Protein AF-A0AAD2ENV8-F1 (afdb_monomer_lite)

InterPro domains:
  IPR002059 Cold-shock protein Csp, DNA-binding [PF00313] (199-252)
  IPR002059 Cold-shock protein Csp, DNA-binding [PS51857] (193-253)
  IPR002059 Cold-shock protein Csp, DNA-binding [cd04458] (201-253)
  IPR010718 Protein of unknown function DUF1294 [PF06961] (301-355)
  IPR011129 Cold-shock domain [SM00357] (196-254)
  IPR012340 Nucleic acid-binding, OB-fold [G3DSA:2.40.50.140] (197-259)
  IPR012340 Nucleic acid-binding, OB-fold [SSF50249] (200-256)
  IPR013686 Polypeptide-transport-associated, ShlB-type [PF08479] (79-151)
  IPR019844 Cold-shock domain, conserved site [PS00352] (202-221)
  IPR035251 ShlB, POTRA domain [PF17287] (152-197)
  IPR051544 Two-partner secretion system outer membrane transporter [PTHR34597] (10-197)

Foldseek 3Di:
DDDDDDDDDDDDDDDDDDDDDDDDDDDDPDDDPPVVVVVVVVVVVVVVVVVVPDPPPPPPPDPDPPQQLLDFDDDPPWFQAAEEAEAPDPDPCLRVSNVSNHRDTADDRNQVVNQVVSQVVCVVQQQPQKGKAFDDDDCNVNYGYIYIRFDFAQQDADPVGRDPVCCVVQQVGGGGHGDGRVSVVSSVVVQCPDPPRPVQQKDWDDPDPPDDTAIEGVVQEQPVVDDDDPPFDWDFDWDQDPVRGIHTHNIYGPPDDRPPPPVDLPCPQLVVLVVVLVVQCVCCVVVVDPVVLNVQLVVLLVVLLVLLVVQLVCVVVVHDHDDLVVSLVSLLSNNLSSNSNNCRVVVGPPPDPVSVVSSVVSVVVVVVVSVVVSVVVVD

Secondary structure (DSSP, 8-state):
------------------------PPPP--PPPHHHHHHHHHHHHHHHHHHH-PPPTTSPP-------TTSPPP-SS-EE--EEEEET---HHHHHHHGGGTTSEE-HHHHHHHHHHHHHHHHHTT-TT-EEE--S---TTSEEEEEEE--B------SS-S--TTHHHH-S--TTSBP-HHHHHHHHHHHHTSTT--S--EEEE--STTSPPEEEEGGGBS-TTS---TT--EEEEEEE-TTS-EEEEEEEETTSPP--------HHHHHHHHHHHHHHHHHHHTTSS-HHHHHHHHHHHHHHHHHHHHHHHHHHTTPPPPPHHHHHHHIIIIIHHHHHHHHHHTT-SSS-HHHHHHHHHHHHHHHHHHHHHHHHHH-

Sequence (379 aa):
MLHHRPRVVALLLGAVSTAALAQFSQPPITGPGPEVQRLQEQQAEQARERANARPDVFTPPAPVQTISLSALPKETPCFQIQSIVLEDNVFPWLADLLKPVSGQCVGKQGLEAIELQANNALIERGYVTSRVLIPKQNLAGGTLQLKVLPGRIGAIRNASDDNIGWARMVLLAGPGDLLNQRDLDQALESIRRLPGQSQTGYGFIEVHKDSKDVFFHITALQTRSIQPKPGDRVSFEIARGKDGRMQALRVTIVGAPKSTKDASASWGPALLGLTALVGIVTSALGGYLPRQVGIVSVIASIIAFAAYAVDKARASRNAWRIPEANLHLIALCGGWPGALAAQHLLRHKNRKVEFQVTFWATVALNIGVVALWKTLLSA

pLDDT: mean 80.48, std 16.82, range [36.16, 97.56]

Structure (mmCIF, N/CA/C/O backbone):
data_AF-A0AAD2ENV8-F1
#
_entry.id   AF-A0AAD2ENV8-F1
#
loop_
_atom_site.group_PDB
_atom_site.id
_atom_site.type_symbol
_atom_site.label_atom_id
_atom_site.label_alt_id
_atom_site.label_comp_id
_atom_site.label_asym_id
_atom_site.label_entity_id
_atom_site.label_seq_id
_atom_site.pdbx_PDB_ins_code
_atom_site.Cartn_x
_atom_site.Cartn_y
_atom_site.Cartn_z
_atom_site.occupancy
_atom_site.B_iso_or_equiv
_atom_site.auth_seq_id
_atom_site.auth_comp_id
_atom_site.auth_asym_id
_atom_site.auth_atom_id
_atom_site.pdbx_PDB_model_num
ATOM 1 N N . MET A 1 1 ? -6.528 45.125 -58.799 1.00 36.91 1 MET A N 1
ATOM 2 C CA . MET A 1 1 ? -7.140 46.470 -58.844 1.00 36.91 1 MET A CA 1
ATOM 3 C C . MET A 1 1 ? -8.164 46.566 -57.727 1.00 36.91 1 MET A C 1
ATOM 5 O O . MET A 1 1 ? -8.907 45.617 -57.521 1.00 36.91 1 MET A O 1
ATOM 9 N N . LEU A 1 2 ? -8.080 47.645 -56.949 1.00 38.91 2 LEU A N 1
ATOM 10 C CA . LEU A 1 2 ? -8.770 47.865 -55.679 1.00 38.91 2 LEU A CA 1
ATOM 11 C C . LEU A 1 2 ? -10.296 47.956 -55.818 1.00 38.91 2 LEU A C 1
ATOM 13 O O . LEU A 1 2 ? -10.788 48.665 -56.689 1.00 38.91 2 LEU A O 1
ATOM 17 N N . HIS A 1 3 ? -11.017 47.391 -54.849 1.00 36.16 3 HIS A N 1
ATOM 18 C CA . HIS A 1 3 ? -12.348 47.864 -54.476 1.00 36.16 3 HIS A CA 1
ATOM 19 C C . HIS A 1 3 ? -12.418 48.019 -52.954 1.00 36.16 3 HIS A C 1
ATOM 21 O O . HIS A 1 3 ? -12.548 47.045 -52.222 1.00 36.16 3 HIS A O 1
ATOM 27 N N . HIS A 1 4 ? -12.327 49.261 -52.475 1.00 38.06 4 HIS A N 1
ATOM 28 C CA . HIS A 1 4 ? -12.681 49.602 -51.102 1.00 38.06 4 HIS A CA 1
ATOM 29 C C . HIS A 1 4 ? -13.367 50.964 -51.060 1.00 38.06 4 HIS A C 1
ATOM 31 O O . HIS A 1 4 ? -12.797 51.977 -51.457 1.00 38.06 4 HIS A O 1
ATOM 37 N N . ARG A 1 5 ? -14.596 50.960 -50.551 1.00 46.88 5 ARG A N 1
ATOM 38 C CA . ARG A 1 5 ? -15.331 52.066 -49.925 1.00 46.88 5 ARG A CA 1
ATOM 39 C C . ARG A 1 5 ? -16.437 51.426 -49.065 1.00 46.88 5 ARG A C 1
ATOM 41 O O . ARG A 1 5 ? -16.826 50.302 -49.370 1.00 46.88 5 ARG A O 1
ATOM 48 N N . PRO A 1 6 ? -17.095 52.150 -48.148 1.00 59.81 6 PRO A N 1
ATOM 49 C CA . PRO A 1 6 ? -16.611 53.190 -47.227 1.00 59.81 6 PRO A CA 1
ATOM 50 C C . PRO A 1 6 ? -17.241 53.014 -45.816 1.00 59.81 6 PRO A C 1
ATOM 52 O O . PRO A 1 6 ? -18.095 52.151 -45.637 1.00 59.81 6 PRO A O 1
ATOM 55 N N . ARG A 1 7 ? -16.896 53.872 -44.838 1.00 40.91 7 ARG A N 1
ATOM 56 C CA . ARG A 1 7 ? -17.844 54.647 -43.986 1.00 40.91 7 ARG A CA 1
ATOM 57 C C . ARG A 1 7 ? -17.106 55.330 -42.819 1.00 40.91 7 ARG A C 1
ATOM 59 O O . ARG A 1 7 ? -16.414 54.675 -42.060 1.00 40.91 7 ARG A O 1
ATOM 66 N N . VAL A 1 8 ? -17.038 56.664 -42.850 1.00 39.53 8 VAL A N 1
ATOM 67 C CA . VAL A 1 8 ? -17.837 57.632 -42.057 1.00 39.53 8 VAL A CA 1
ATOM 68 C C . VAL A 1 8 ? -17.144 57.989 -40.738 1.00 39.53 8 VAL A C 1
ATOM 70 O O . VAL A 1 8 ? -17.217 57.258 -39.761 1.00 39.53 8 VAL A O 1
ATOM 73 N N . VAL A 1 9 ? -16.521 59.169 -40.724 1.00 37.91 9 VAL A N 1
ATOM 74 C CA . VAL A 1 9 ? -16.247 59.952 -39.514 1.00 37.91 9 VAL A CA 1
ATOM 75 C C . VAL A 1 9 ? -16.778 61.350 -39.808 1.00 37.91 9 VAL A C 1
ATOM 77 O O . VAL A 1 9 ? -16.294 62.013 -40.723 1.00 37.91 9 VAL A O 1
ATOM 80 N N . ALA A 1 10 ? -17.817 61.756 -39.084 1.00 41.66 10 ALA A N 1
ATOM 81 C CA . ALA A 1 10 ? -18.385 63.093 -39.145 1.00 41.66 10 ALA A CA 1
ATOM 82 C C . ALA A 1 10 ? -18.279 63.737 -37.761 1.00 41.66 10 ALA A C 1
ATOM 84 O O . ALA A 1 10 ? -18.726 63.178 -36.761 1.00 41.66 10 ALA A O 1
ATOM 85 N N . LEU A 1 11 ? -17.641 64.905 -37.768 1.00 38.81 11 LEU A N 1
ATOM 86 C CA . LEU A 1 11 ? -17.549 65.906 -36.713 1.00 38.81 11 LEU A CA 1
ATOM 87 C C . LEU A 1 11 ? -18.925 66.270 -36.138 1.00 38.81 11 LEU A C 1
ATOM 89 O O . LEU A 1 11 ? -19.830 66.581 -36.908 1.00 38.81 11 LEU A O 1
ATOM 93 N N . LEU A 1 12 ? -19.005 66.430 -34.815 1.00 38.66 12 LEU A N 1
ATOM 94 C CA . LEU A 1 12 ? -19.895 67.407 -34.185 1.00 38.66 12 LEU A CA 1
ATOM 95 C C . LEU A 1 12 ? -19.159 68.118 -33.038 1.00 38.66 12 LEU A C 1
ATOM 97 O O . LEU A 1 12 ? -18.858 67.536 -32.000 1.00 38.66 12 LEU A O 1
ATOM 101 N N . LEU A 1 13 ? -18.856 69.393 -33.287 1.00 40.94 13 LEU A N 1
ATOM 102 C CA . LEU A 1 13 ? -18.526 70.434 -32.315 1.00 40.94 13 LEU A CA 1
ATOM 103 C C . LEU A 1 13 ? -19.819 70.923 -31.650 1.00 40.94 13 LEU A C 1
ATOM 105 O O . LEU A 1 13 ? -20.815 71.110 -32.347 1.00 40.94 13 LEU A O 1
ATOM 109 N N . GLY A 1 14 ? -19.778 71.254 -30.358 1.00 37.00 14 GLY A N 1
ATOM 110 C CA . GLY A 1 14 ? -20.791 72.147 -29.798 1.00 37.00 14 GLY A CA 1
ATOM 111 C C . GLY A 1 14 ? -20.843 72.264 -28.277 1.00 37.00 14 GLY A C 1
ATOM 112 O O . GLY A 1 14 ? -21.221 71.323 -27.596 1.00 37.00 14 GLY A O 1
ATOM 113 N N . ALA A 1 15 ? -20.599 73.496 -27.826 1.00 39.34 15 ALA A N 1
ATOM 114 C CA . ALA A 1 15 ? -21.095 74.137 -26.606 1.00 39.34 15 ALA A CA 1
ATOM 115 C C . ALA A 1 15 ? -20.377 73.870 -25.267 1.00 39.34 15 ALA A C 1
ATOM 117 O O . ALA A 1 15 ? -20.630 72.925 -24.527 1.00 39.34 15 ALA A O 1
ATOM 118 N N . VAL A 1 16 ? -19.542 74.857 -24.938 1.00 47.31 16 VAL A N 1
ATOM 119 C CA . VAL A 1 16 ? -19.086 75.242 -23.602 1.00 47.31 16 VAL A CA 1
ATOM 120 C C . VAL A 1 16 ? -20.289 75.570 -22.708 1.00 47.31 16 VAL A C 1
ATOM 122 O O . VAL A 1 16 ? -21.170 76.336 -23.094 1.00 47.31 16 VAL A O 1
ATOM 125 N N . SER A 1 17 ? -20.297 75.049 -21.484 1.00 42.31 17 SER A N 1
ATOM 126 C CA . SER A 1 17 ? -21.042 75.622 -20.361 1.00 42.31 17 SER A CA 1
ATOM 127 C C . SER A 1 17 ? -20.183 75.524 -19.108 1.00 42.31 17 SER A C 1
ATOM 129 O O . SER A 1 17 ? -19.822 74.444 -18.650 1.00 42.31 17 SER A O 1
ATOM 131 N N . THR A 1 18 ? -19.800 76.689 -18.603 1.00 50.78 18 THR A N 1
ATOM 132 C CA . THR A 1 18 ? -19.035 76.896 -17.377 1.00 50.78 18 THR A CA 1
ATOM 133 C C . THR A 1 18 ? -19.903 76.590 -16.159 1.00 50.78 18 THR A C 1
ATOM 135 O O . THR A 1 18 ? -20.758 77.393 -15.794 1.00 50.78 18 THR A O 1
ATOM 138 N N . ALA A 1 19 ? -19.656 75.454 -15.509 1.00 47.97 19 ALA A N 1
ATOM 139 C CA . ALA A 1 19 ? -20.087 75.196 -14.140 1.00 47.97 19 ALA A CA 1
ATOM 140 C C . ALA A 1 19 ? -18.847 75.207 -13.239 1.00 47.97 19 ALA A C 1
ATOM 142 O O . ALA A 1 19 ? -17.893 74.463 -13.464 1.00 47.97 19 ALA A O 1
ATOM 143 N N . ALA A 1 20 ? -18.845 76.099 -12.251 1.00 45.16 20 ALA A N 1
ATOM 144 C CA . ALA A 1 20 ? -17.792 76.218 -11.256 1.00 45.16 20 ALA A CA 1
ATOM 145 C C . ALA A 1 20 ? -17.666 74.905 -10.464 1.00 45.16 20 ALA A C 1
ATOM 147 O O . ALA A 1 20 ? -18.561 74.539 -9.703 1.00 45.16 20 ALA A O 1
ATOM 148 N N . LEU A 1 21 ? -16.557 74.188 -10.650 1.00 46.50 21 LEU A N 1
ATOM 149 C CA . LEU A 1 21 ? -16.215 73.024 -9.841 1.00 46.50 21 LEU A CA 1
ATOM 150 C C . LEU A 1 21 ? -15.575 73.508 -8.539 1.00 46.50 21 LEU A C 1
ATOM 152 O O . LEU A 1 21 ? -14.409 73.898 -8.513 1.00 46.50 21 LEU A O 1
ATOM 156 N N . ALA A 1 22 ? -16.339 73.463 -7.450 1.00 42.50 22 ALA A N 1
ATOM 157 C CA . ALA A 1 22 ? -15.768 73.454 -6.113 1.00 42.50 22 ALA A CA 1
ATOM 158 C C . ALA A 1 22 ? -14.936 72.168 -5.956 1.00 42.50 22 ALA A C 1
ATOM 160 O O . ALA A 1 22 ? -15.474 71.060 -5.974 1.00 42.50 22 ALA A O 1
ATOM 161 N N . GLN A 1 23 ? -13.615 72.306 -5.846 1.00 45.28 23 GLN A N 1
ATOM 162 C CA . GLN A 1 23 ? -12.719 71.199 -5.520 1.00 45.28 23 GLN A CA 1
ATOM 163 C C . GLN A 1 23 ? -12.955 70.778 -4.065 1.00 45.28 23 GLN A C 1
ATOM 165 O O . GLN A 1 23 ? -12.479 71.428 -3.138 1.00 45.28 23 GLN A O 1
ATOM 170 N N . PHE A 1 24 ? -13.674 69.675 -3.859 1.00 45.09 24 PHE A N 1
ATOM 171 C CA . PHE A 1 24 ? -13.602 68.932 -2.604 1.00 45.09 24 PHE A CA 1
ATOM 172 C C . PHE A 1 24 ? -12.231 68.251 -2.535 1.00 45.09 24 PHE A C 1
ATOM 174 O O . PHE A 1 24 ? -11.967 67.295 -3.266 1.00 45.09 24 PHE A O 1
ATOM 181 N N . SER A 1 25 ? -11.342 68.745 -1.675 1.00 48.25 25 SER A N 1
ATOM 182 C CA . SER A 1 25 ? -10.146 68.006 -1.283 1.00 48.25 25 SER A CA 1
ATOM 183 C C . SER A 1 25 ? -10.574 66.776 -0.479 1.00 48.25 25 SER A C 1
ATOM 185 O O . SER A 1 25 ? -11.242 66.884 0.548 1.00 48.25 25 SER A O 1
ATOM 187 N N . GLN A 1 26 ? -10.211 65.583 -0.953 1.00 53.78 26 GLN A N 1
ATOM 188 C CA . GLN A 1 26 ? -10.304 64.380 -0.128 1.00 53.78 26 GLN A CA 1
ATOM 189 C C . GLN A 1 26 ? -9.358 64.555 1.072 1.00 53.78 26 GLN A C 1
ATOM 191 O O . GLN A 1 26 ? -8.208 64.958 0.863 1.00 53.78 26 GLN A O 1
ATOM 196 N N . PRO A 1 27 ? -9.793 64.285 2.318 1.00 51.91 27 PRO A N 1
ATOM 197 C CA . PR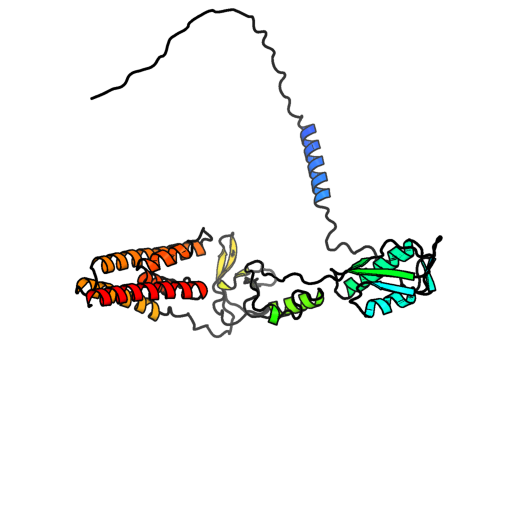O A 1 27 ? -8.867 64.270 3.438 1.00 51.91 27 PRO A CA 1
ATOM 198 C C . PRO A 1 27 ? -7.807 63.187 3.182 1.00 51.91 27 PRO A C 1
ATOM 200 O O . PRO A 1 27 ? -8.124 62.147 2.594 1.00 51.91 27 PRO A O 1
ATOM 203 N N . PRO A 1 28 ? -6.544 63.413 3.580 1.00 54.09 28 PRO A N 1
ATOM 204 C CA . PRO A 1 28 ? -5.498 62.421 3.398 1.00 54.09 28 PRO A CA 1
ATOM 205 C C . PRO A 1 28 ? -5.907 61.133 4.117 1.00 54.09 28 PRO A C 1
ATOM 207 O O . PRO A 1 28 ? -6.291 61.163 5.285 1.00 54.09 28 PRO A O 1
ATOM 210 N N . ILE A 1 29 ? -5.834 60.004 3.410 1.00 54.56 29 ILE A N 1
ATOM 211 C CA . ILE A 1 29 ? -5.989 58.675 4.003 1.00 54.56 29 ILE A CA 1
ATOM 212 C C . ILE A 1 29 ? -4.791 58.481 4.936 1.00 54.56 29 ILE A C 1
ATOM 214 O O . ILE A 1 29 ? -3.713 58.066 4.512 1.00 54.56 29 ILE A O 1
ATOM 218 N N . THR A 1 30 ? -4.949 58.834 6.207 1.00 62.38 30 THR A N 1
ATOM 219 C CA . THR A 1 30 ? -4.034 58.413 7.259 1.00 62.38 30 THR A CA 1
ATOM 220 C C . THR A 1 30 ? -4.232 56.916 7.439 1.00 62.38 30 THR A C 1
ATOM 222 O O . THR A 1 30 ? -5.246 56.457 7.964 1.00 62.38 30 THR A O 1
ATOM 225 N N . GLY A 1 31 ? -3.267 56.130 6.956 1.00 62.62 31 GLY A N 1
ATOM 226 C CA . GLY A 1 31 ? -3.148 54.737 7.373 1.00 62.62 31 GLY A CA 1
ATOM 227 C C . GLY A 1 31 ? -3.090 54.655 8.906 1.00 62.62 31 GLY A C 1
ATOM 228 O O . GLY A 1 31 ? -2.726 55.644 9.554 1.00 62.62 31 GLY A O 1
ATOM 229 N N . PRO A 1 32 ? -3.476 53.515 9.504 1.00 59.81 32 PRO A N 1
ATOM 230 C CA . PRO A 1 32 ? -3.402 53.338 10.950 1.00 59.81 32 PRO A CA 1
ATOM 231 C C . PRO A 1 32 ? -2.009 53.745 11.449 1.00 59.81 32 PRO A C 1
ATOM 233 O O . PRO A 1 32 ? -0.995 53.343 10.881 1.00 59.81 32 PRO A O 1
ATOM 236 N N . GLY A 1 33 ? -1.960 54.606 12.469 1.00 70.81 33 GLY A N 1
ATOM 237 C CA . GLY A 1 33 ? -0.698 55.116 13.001 1.00 70.81 33 GLY A CA 1
ATOM 238 C C . GLY A 1 33 ? 0.230 53.985 13.478 1.00 70.81 33 GLY A C 1
ATOM 239 O O . GLY A 1 33 ? -0.233 52.875 13.755 1.00 70.81 33 GLY A O 1
ATOM 240 N N . PRO A 1 34 ? 1.536 54.252 13.644 1.00 75.06 34 PRO A N 1
ATOM 241 C CA . PRO A 1 34 ? 2.540 53.233 13.982 1.00 75.06 34 PRO A CA 1
ATOM 242 C C . PRO A 1 34 ? 2.295 52.498 15.316 1.00 75.06 34 PRO A C 1
ATOM 244 O O . PRO A 1 34 ? 2.902 51.461 15.577 1.00 75.06 34 PRO A O 1
ATOM 247 N N . GLU A 1 35 ? 1.423 53.013 16.186 1.00 75.31 35 GLU A N 1
ATOM 248 C CA . GLU A 1 35 ? 0.958 52.311 17.392 1.00 75.31 35 GLU A CA 1
ATOM 249 C C . GLU A 1 35 ? -0.127 51.273 17.097 1.00 75.31 35 GLU A C 1
ATOM 251 O O . GLU A 1 35 ? -0.071 50.164 17.623 1.00 75.31 35 GLU A O 1
ATOM 256 N N . VAL A 1 36 ? -1.075 51.596 16.214 1.00 75.38 36 VAL A N 1
ATOM 257 C CA . VAL A 1 36 ? -2.156 50.683 15.814 1.00 75.38 36 VAL A CA 1
ATOM 258 C C . VAL A 1 36 ? -1.584 49.496 15.039 1.00 75.38 36 VAL A C 1
ATOM 260 O O . VAL A 1 36 ? -1.998 48.360 15.263 1.00 75.38 36 VAL A O 1
ATOM 263 N N . GLN A 1 37 ? -0.574 49.744 14.200 1.00 79.50 37 GLN A N 1
ATOM 264 C CA . GLN A 1 37 ? 0.146 48.700 13.470 1.00 79.50 37 GLN A CA 1
ATOM 265 C C . GLN A 1 37 ? 0.852 47.718 14.425 1.00 79.50 37 GLN A C 1
ATOM 267 O O . GLN A 1 37 ? 0.688 46.507 14.291 1.00 79.50 37 GLN A O 1
ATOM 272 N N . ARG A 1 38 ? 1.556 48.231 15.449 1.00 83.00 38 ARG A N 1
ATOM 273 C CA . ARG A 1 38 ? 2.223 47.402 16.472 1.00 83.00 38 ARG A CA 1
ATOM 274 C C . ARG A 1 38 ? 1.237 46.579 17.301 1.00 83.00 38 ARG A C 1
ATOM 276 O O . ARG A 1 38 ? 1.517 45.425 17.609 1.00 83.00 38 ARG A O 1
ATOM 283 N N . LEU A 1 39 ? 0.082 47.149 17.648 1.00 84.81 39 LEU A N 1
ATOM 284 C CA . LEU A 1 39 ? -0.970 46.424 18.367 1.00 84.81 39 LEU A CA 1
ATOM 285 C C . LEU A 1 39 ? -1.551 45.278 17.528 1.00 84.81 39 LEU A C 1
ATOM 287 O O . LEU A 1 39 ? -1.781 44.191 18.055 1.00 84.81 39 LEU A O 1
ATOM 291 N N . GLN A 1 40 ? -1.759 45.498 16.226 1.00 85.06 40 GLN A N 1
ATOM 292 C CA . GLN A 1 40 ? -2.205 44.445 15.311 1.00 85.06 40 GLN A CA 1
ATOM 293 C C . GLN A 1 40 ? -1.166 43.333 15.152 1.00 85.06 40 GLN A C 1
ATOM 295 O O . GLN A 1 40 ? -1.537 42.160 15.157 1.00 85.06 40 GLN A O 1
ATOM 300 N N . GLU A 1 41 ? 0.119 43.678 15.051 1.00 85.50 41 GLU A N 1
ATOM 301 C CA . GLU A 1 41 ? 1.212 42.701 14.982 1.00 85.50 41 GLU A CA 1
ATOM 302 C C . GLU A 1 41 ? 1.282 41.848 16.254 1.00 85.50 41 GLU A C 1
ATOM 304 O O . GLU A 1 41 ? 1.276 40.621 16.159 1.00 85.50 41 GLU A O 1
ATOM 309 N N . GLN A 1 42 ? 1.218 42.469 17.439 1.00 87.75 42 GLN A N 1
ATOM 310 C CA . GLN A 1 42 ? 1.189 41.742 18.713 1.00 87.75 42 GLN A CA 1
ATOM 311 C C . GLN A 1 42 ? -0.019 40.803 18.824 1.00 87.75 42 GLN A C 1
ATOM 313 O O . GLN A 1 42 ? 0.122 39.654 19.243 1.00 87.75 42 GLN A O 1
ATOM 318 N N . GLN A 1 43 ? -1.213 41.253 18.422 1.00 87.88 43 GLN A N 1
ATOM 319 C CA . GLN A 1 43 ? -2.409 40.404 18.433 1.00 87.88 43 GLN A CA 1
ATOM 320 C C . GLN A 1 43 ? -2.298 39.230 17.448 1.00 87.88 43 GLN A C 1
ATOM 322 O O . GLN A 1 43 ? -2.733 38.119 17.764 1.00 87.88 43 GLN A O 1
ATOM 327 N N . ALA A 1 44 ? -1.703 39.449 16.272 1.00 85.88 44 ALA A N 1
ATOM 328 C CA . ALA A 1 44 ? -1.491 38.408 15.272 1.00 85.88 44 ALA A CA 1
ATOM 329 C C . ALA A 1 44 ? -0.463 37.362 15.734 1.00 85.88 44 ALA A C 1
ATOM 331 O O . ALA A 1 44 ? -0.681 36.164 15.535 1.00 85.88 44 ALA A O 1
ATOM 332 N N . GLU A 1 45 ? 0.620 37.788 16.389 1.00 86.50 45 GLU A N 1
ATOM 333 C CA . GLU A 1 45 ? 1.604 36.888 16.998 1.00 86.50 45 GLU A CA 1
ATOM 334 C C . GLU A 1 45 ? 0.968 36.033 18.094 1.00 86.50 45 GLU A C 1
ATOM 336 O O . GLU A 1 45 ? 1.073 34.808 18.050 1.00 86.50 45 GLU A O 1
ATOM 341 N N . GLN A 1 46 ? 0.201 36.644 18.998 1.00 86.19 46 GLN A N 1
ATOM 342 C CA . GLN A 1 46 ? -0.461 35.925 20.087 1.00 86.19 46 GLN A CA 1
ATOM 343 C C . GLN A 1 46 ? -1.510 34.917 19.575 1.00 86.19 46 GLN A C 1
ATOM 345 O O . GLN A 1 46 ? -1.660 33.817 20.116 1.00 86.19 46 GLN A O 1
ATOM 350 N N . ALA A 1 47 ? -2.231 35.254 18.499 1.00 82.62 47 ALA A N 1
ATOM 351 C CA . ALA A 1 47 ? -3.151 34.333 17.831 1.00 82.62 47 ALA A CA 1
ATOM 352 C C . ALA A 1 47 ? -2.410 33.164 17.161 1.00 82.62 47 ALA A C 1
ATOM 354 O O . ALA A 1 47 ? -2.873 32.021 17.213 1.00 82.62 47 ALA A O 1
ATOM 355 N N . ARG A 1 48 ? -1.241 33.431 16.567 1.00 79.56 48 ARG A N 1
ATOM 356 C CA . ARG A 1 48 ? -0.389 32.417 15.940 1.00 79.56 48 ARG A CA 1
ATOM 357 C C . ARG A 1 48 ? 0.237 31.484 16.972 1.00 79.56 48 ARG A C 1
ATOM 359 O O . ARG A 1 48 ? 0.285 30.282 16.730 1.00 79.56 48 ARG A O 1
ATOM 366 N N . GLU A 1 49 ? 0.643 32.002 18.126 1.00 80.00 49 GLU A N 1
ATOM 367 C CA . GLU A 1 49 ? 1.098 31.197 19.262 1.00 80.00 49 GLU A CA 1
ATOM 368 C C . GLU A 1 49 ? -0.008 30.273 19.771 1.00 80.00 49 GLU A C 1
ATOM 370 O O . GLU A 1 49 ? 0.230 29.079 19.912 1.00 80.00 49 GLU A O 1
ATOM 375 N N . ARG A 1 50 ? -1.244 30.766 19.945 1.00 74.81 50 ARG A N 1
ATOM 376 C CA . ARG A 1 50 ? -2.389 29.911 20.316 1.00 74.81 50 ARG A CA 1
ATOM 377 C C . ARG A 1 50 ? -2.718 28.856 19.260 1.00 74.81 50 ARG A C 1
ATOM 379 O O . ARG A 1 50 ? -3.081 27.742 19.615 1.00 74.81 50 ARG A O 1
ATOM 386 N N . ALA A 1 51 ? -2.587 29.182 17.974 1.00 67.00 51 ALA A N 1
ATOM 387 C CA . ALA A 1 51 ? -2.802 28.223 16.888 1.00 67.00 51 ALA A CA 1
ATOM 388 C C . ALA A 1 51 ? -1.686 27.160 16.799 1.00 67.00 51 ALA A C 1
ATOM 390 O O . ALA A 1 51 ? -1.949 26.018 16.411 1.00 67.00 51 ALA A O 1
ATOM 391 N N . ASN A 1 52 ? -0.452 27.531 17.161 1.00 66.50 52 ASN A N 1
ATOM 392 C CA . ASN A 1 52 ? 0.708 26.639 17.221 1.00 66.50 52 ASN A CA 1
ATOM 393 C C . ASN A 1 52 ? 0.817 25.873 18.544 1.00 66.50 52 ASN A C 1
ATOM 395 O O . ASN A 1 52 ? 1.483 24.841 18.573 1.00 66.50 52 ASN A O 1
ATOM 399 N N . ALA A 1 53 ? 0.130 26.317 19.598 1.00 65.06 53 ALA A N 1
ATOM 400 C CA . ALA A 1 53 ? -0.099 25.577 20.834 1.00 65.06 53 ALA A CA 1
ATOM 401 C C . ALA A 1 53 ? -1.095 24.433 20.584 1.00 65.06 53 ALA A C 1
ATOM 403 O O . ALA A 1 53 ? -2.163 24.335 21.187 1.00 65.06 53 ALA A O 1
ATOM 404 N N . ARG A 1 54 ? -0.758 23.555 19.639 1.00 56.53 54 ARG A N 1
ATOM 405 C CA . ARG A 1 54 ? -1.360 22.231 19.576 1.00 56.53 54 ARG A CA 1
ATOM 406 C C . ARG A 1 54 ? -0.866 21.482 20.814 1.00 56.53 54 ARG A C 1
ATOM 408 O O . ARG A 1 54 ? 0.327 21.562 21.098 1.00 56.53 54 ARG A O 1
ATOM 415 N N . PRO A 1 55 ? -1.739 20.773 21.546 1.00 51.09 55 PRO A N 1
ATOM 416 C CA . PRO A 1 55 ? -1.272 19.868 22.581 1.00 51.09 55 PRO A CA 1
ATOM 417 C C . PRO A 1 55 ? -0.249 18.926 21.947 1.00 51.09 55 PRO A C 1
ATOM 419 O O . PRO A 1 55 ? -0.536 18.311 20.913 1.00 51.09 55 PRO A O 1
ATOM 422 N N . ASP A 1 56 ? 0.952 18.870 22.520 1.00 51.09 56 ASP A N 1
ATOM 423 C CA . ASP A 1 56 ? 2.001 17.985 22.038 1.00 51.09 56 ASP A CA 1
ATOM 424 C C . ASP A 1 56 ? 1.462 16.554 22.001 1.00 51.09 56 ASP A C 1
ATOM 426 O O . ASP A 1 56 ? 0.755 16.116 22.913 1.00 51.09 56 ASP A O 1
ATOM 430 N N . VAL A 1 57 ? 1.845 15.798 20.970 1.00 52.78 57 VAL A N 1
ATOM 431 C CA . VAL A 1 57 ? 1.529 14.363 20.814 1.00 52.78 57 VAL A CA 1
ATOM 432 C C . VAL A 1 57 ? 2.014 13.536 22.027 1.00 52.78 57 VAL A C 1
ATOM 434 O O . VAL A 1 57 ? 1.571 12.409 22.227 1.00 52.78 57 VAL A O 1
ATOM 437 N N . PHE A 1 58 ? 2.872 14.119 22.872 1.00 50.38 58 PHE A N 1
ATOM 438 C CA . PHE A 1 58 ? 3.409 13.550 24.110 1.00 50.38 58 PHE A CA 1
ATOM 439 C C . PHE A 1 58 ? 2.784 14.101 25.397 1.00 50.38 58 PHE A C 1
ATOM 441 O O . PHE A 1 58 ? 3.283 13.795 26.479 1.00 50.38 58 PHE A O 1
ATOM 448 N N . THR A 1 59 ? 1.713 14.898 25.319 1.00 49.97 59 THR A N 1
ATOM 449 C CA . THR A 1 59 ? 0.954 15.265 26.521 1.00 49.97 59 THR A CA 1
ATOM 450 C C . THR A 1 59 ? 0.437 13.961 27.136 1.00 49.97 59 THR A C 1
ATOM 452 O O . THR A 1 59 ? -0.295 13.242 26.446 1.00 49.97 59 THR A O 1
ATOM 455 N N . PRO A 1 60 ? 0.817 13.600 28.379 1.00 51.19 60 PRO A N 1
ATOM 456 C CA . PRO A 1 60 ? 0.287 12.405 29.014 1.00 51.19 60 PRO A CA 1
ATOM 457 C C . PRO A 1 60 ? -1.240 12.499 28.978 1.00 51.19 60 PRO A C 1
ATOM 459 O O . PRO A 1 60 ? -1.773 13.543 29.376 1.00 51.19 60 PRO A O 1
ATOM 462 N N . PRO A 1 61 ? -1.958 11.480 28.470 1.00 51.03 61 PRO A N 1
ATOM 463 C CA . PRO A 1 61 ? -3.407 11.495 28.550 1.00 51.03 61 PRO A CA 1
ATOM 464 C C . PRO A 1 61 ? -3.790 11.708 30.015 1.00 51.03 61 PRO A C 1
ATOM 466 O O . PRO A 1 61 ? -3.151 11.148 30.913 1.00 51.03 61 PRO A O 1
ATOM 469 N N . ALA A 1 62 ? -4.803 12.546 30.258 1.00 49.25 62 ALA A N 1
ATOM 470 C CA . ALA A 1 62 ? -5.390 12.677 31.586 1.00 49.25 62 ALA A CA 1
ATOM 471 C C . ALA A 1 62 ? -5.615 11.265 32.155 1.00 49.25 62 ALA A C 1
ATOM 473 O O . ALA A 1 62 ? -5.993 10.381 31.377 1.00 49.25 62 ALA A O 1
ATOM 474 N N . PRO A 1 63 ? -5.346 11.022 33.453 1.00 45.69 63 PRO A N 1
ATOM 475 C CA . PRO A 1 63 ? -5.438 9.690 34.029 1.00 45.69 63 PRO A CA 1
ATOM 476 C C . PRO A 1 63 ? -6.800 9.099 33.677 1.00 45.69 63 PRO A C 1
ATOM 478 O O . PRO A 1 63 ? -7.840 9.594 34.115 1.00 45.69 63 PRO A O 1
ATOM 481 N N . VAL A 1 64 ? -6.777 8.083 32.814 1.00 49.41 64 VAL A N 1
ATOM 482 C CA . VAL A 1 64 ? -7.973 7.367 32.394 1.00 49.41 64 VAL A CA 1
ATOM 483 C C . VAL A 1 64 ? -8.486 6.709 33.659 1.00 49.41 64 VAL A C 1
ATOM 485 O O . VAL A 1 64 ? -7.861 5.784 34.175 1.00 49.41 64 VAL A O 1
ATOM 488 N N . GLN A 1 65 ? -9.577 7.234 34.213 1.00 55.88 65 GLN A N 1
ATOM 489 C CA . GLN A 1 65 ? -10.254 6.569 35.313 1.00 55.88 65 GLN A CA 1
ATOM 490 C C . GLN A 1 65 ? -10.663 5.193 34.792 1.00 55.88 65 GLN A C 1
ATOM 492 O O . GLN A 1 65 ? -11.486 5.074 33.885 1.00 55.88 65 GLN A O 1
ATOM 497 N N . THR A 1 66 ? -10.029 4.148 35.309 1.00 57.94 66 THR A N 1
ATOM 498 C CA . THR A 1 66 ? -10.337 2.763 34.976 1.00 57.94 66 THR A CA 1
ATOM 499 C C . THR A 1 66 ? -11.669 2.408 35.625 1.00 57.94 66 THR A C 1
ATOM 501 O O . THR A 1 66 ? -11.728 1.872 36.728 1.00 57.94 66 THR A O 1
ATOM 504 N N . ILE A 1 67 ? -12.770 2.760 34.960 1.00 71.00 67 ILE A N 1
ATOM 505 C CA . ILE A 1 67 ? -14.112 2.419 35.433 1.00 71.00 67 ILE A CA 1
ATOM 506 C C . ILE A 1 67 ? -14.273 0.901 35.338 1.00 71.00 67 ILE A C 1
ATOM 508 O O . ILE A 1 67 ? -14.225 0.344 34.246 1.00 71.00 67 ILE A O 1
ATOM 512 N N . SER A 1 68 ? -14.437 0.213 36.464 1.00 82.38 68 SER A N 1
ATOM 513 C CA . SER A 1 68 ? -14.654 -1.236 36.466 1.00 82.38 68 SER A CA 1
ATOM 514 C C . SER A 1 68 ? -16.116 -1.554 36.164 1.00 82.38 68 SER A C 1
ATOM 516 O O . SER A 1 68 ? -17.012 -1.060 36.845 1.00 82.38 68 SER A O 1
ATOM 518 N N . LEU A 1 69 ? -16.369 -2.437 35.194 1.00 87.12 69 LEU A N 1
ATOM 519 C CA . LEU A 1 69 ? -17.724 -2.908 34.873 1.00 87.12 69 LEU A CA 1
ATOM 520 C C . LEU A 1 69 ? -18.381 -3.674 36.032 1.00 87.12 69 LEU A C 1
ATOM 522 O O . LEU A 1 69 ? -19.599 -3.817 36.050 1.00 87.12 69 LEU A O 1
ATOM 526 N N . SER A 1 70 ? -17.601 -4.143 37.010 1.00 85.56 70 SER A N 1
ATOM 527 C CA . SER A 1 70 ? -18.106 -4.825 38.210 1.00 85.56 70 SER A CA 1
ATOM 528 C C . SER A 1 70 ? -18.618 -3.871 39.294 1.00 85.56 70 SER A C 1
ATOM 530 O O . SER A 1 70 ? -19.231 -4.324 40.255 1.00 85.56 70 SER A O 1
ATOM 532 N N . ALA A 1 71 ? -18.323 -2.573 39.185 1.00 86.62 71 ALA A N 1
ATOM 533 C CA . ALA A 1 71 ? -18.697 -1.570 40.176 1.00 86.62 71 ALA A CA 1
ATOM 534 C C . ALA A 1 71 ? -19.007 -0.240 39.480 1.00 86.62 71 ALA A C 1
ATOM 536 O O . ALA A 1 71 ? -18.188 0.682 39.470 1.00 86.62 71 ALA A O 1
ATOM 537 N N . LEU A 1 72 ? -20.193 -0.163 38.876 1.00 89.12 72 LEU A N 1
ATOM 538 C CA . LEU A 1 72 ? -20.656 1.050 38.210 1.00 89.12 72 LEU A CA 1
ATOM 539 C C . LEU A 1 72 ? -21.003 2.163 39.223 1.00 89.12 72 LEU A C 1
ATOM 541 O O . LEU A 1 72 ? -21.279 1.877 40.396 1.00 89.12 72 LEU A O 1
ATOM 545 N N . PRO A 1 73 ? -20.987 3.443 38.797 1.00 87.62 73 PRO A N 1
ATOM 546 C CA . PRO A 1 73 ? -21.356 4.568 39.650 1.00 87.62 73 PRO A CA 1
ATOM 547 C C . PRO A 1 73 ? -22.756 4.392 40.244 1.00 87.62 73 PRO A C 1
ATOM 549 O O . PRO A 1 73 ? -23.704 4.035 39.546 1.00 87.62 73 PRO A O 1
ATOM 552 N N . LYS A 1 74 ? -22.900 4.679 41.541 1.00 88.19 74 LYS A N 1
ATOM 553 C CA . LYS A 1 74 ? -24.213 4.703 42.193 1.00 88.19 74 LYS A CA 1
ATOM 554 C C . LYS A 1 74 ? -24.908 6.012 41.856 1.00 88.19 74 LYS A C 1
ATOM 556 O O . LYS A 1 74 ? -24.447 7.077 42.259 1.00 88.19 74 LYS A O 1
ATOM 561 N N . GLU A 1 75 ? -26.027 5.926 41.157 1.00 88.38 75 GLU A N 1
ATOM 562 C CA . GLU A 1 75 ? -26.774 7.089 40.691 1.00 88.38 75 GLU A CA 1
ATOM 563 C C . GLU A 1 75 ? -28.286 6.885 40.828 1.00 88.38 75 GLU A C 1
ATOM 565 O O . GLU A 1 75 ? -28.775 5.760 40.915 1.00 88.38 75 GLU A O 1
ATOM 570 N N . THR A 1 76 ? -29.025 7.996 40.861 1.00 88.62 76 THR A N 1
ATOM 571 C CA . THR A 1 76 ? -30.492 8.007 40.931 1.00 88.62 76 THR A CA 1
ATOM 572 C C . THR A 1 76 ? -31.001 9.106 39.996 1.00 88.62 76 THR A C 1
ATOM 574 O O . THR A 1 76 ? -30.542 10.241 40.136 1.00 88.62 76 THR A O 1
ATOM 577 N N . PRO A 1 77 ? -31.926 8.831 39.059 1.00 90.19 77 PRO A N 1
ATOM 578 C CA . PRO A 1 77 ? -32.612 7.558 38.804 1.00 90.19 77 PRO A CA 1
ATOM 579 C C . PRO A 1 77 ? -31.718 6.500 38.128 1.00 90.19 77 PRO A C 1
ATOM 581 O O . PRO A 1 77 ? -30.829 6.838 37.351 1.00 90.19 77 PRO A O 1
ATOM 584 N N . CYS A 1 78 ? -31.984 5.218 38.398 1.00 93.56 78 CYS A N 1
ATOM 585 C CA . CYS A 1 78 ? -31.302 4.083 37.769 1.00 93.56 78 CYS A CA 1
ATOM 586 C C . CYS A 1 78 ? -32.280 2.930 37.485 1.00 93.56 78 CYS A C 1
ATOM 588 O O . CYS A 1 78 ? -33.326 2.818 38.130 1.00 93.56 78 CYS A O 1
ATOM 590 N N . PHE A 1 79 ? -31.939 2.079 36.516 1.00 94.69 79 PHE A N 1
ATOM 591 C CA . PHE A 1 79 ? -32.711 0.900 36.120 1.00 94.69 79 PHE A CA 1
ATOM 592 C C . PHE A 1 79 ? -31.919 -0.374 36.416 1.00 94.69 79 PHE A C 1
ATOM 594 O O . PHE A 1 79 ? -30.713 -0.428 36.181 1.00 94.69 79 PHE A O 1
ATOM 601 N N . GLN A 1 80 ? -32.592 -1.406 36.924 1.00 95.19 80 GLN A N 1
ATOM 602 C CA . GLN A 1 80 ? -31.974 -2.710 37.178 1.00 95.19 80 GLN A CA 1
ATOM 603 C C . GLN A 1 80 ? -31.808 -3.475 35.864 1.00 95.19 80 GLN A C 1
ATOM 605 O O . GLN A 1 80 ? -32.801 -3.861 35.247 1.00 95.19 80 GLN A O 1
ATOM 610 N N . ILE A 1 81 ? -30.566 -3.700 35.439 1.00 96.12 81 ILE A N 1
ATOM 611 C CA . ILE A 1 81 ? -30.265 -4.425 34.200 1.00 96.12 81 ILE A CA 1
ATOM 612 C C . ILE A 1 81 ? -30.147 -5.914 34.515 1.00 96.12 81 ILE A C 1
ATOM 614 O O . ILE A 1 81 ? -29.282 -6.314 35.276 1.00 96.12 81 ILE A O 1
ATOM 618 N N . GLN A 1 82 ? -31.003 -6.751 33.940 1.00 95.25 82 GLN A N 1
ATOM 619 C CA . GLN A 1 82 ? -31.023 -8.205 34.136 1.00 95.25 82 GLN A CA 1
ATOM 620 C C . GLN A 1 82 ? -30.274 -8.947 33.031 1.00 95.25 82 GLN A C 1
ATOM 622 O O . GLN A 1 82 ? -29.633 -9.962 33.291 1.00 95.25 82 GLN A O 1
ATOM 627 N N . SER A 1 83 ? -30.372 -8.455 31.795 1.00 95.31 83 SER A N 1
ATOM 628 C CA . SER A 1 83 ? -29.732 -9.078 30.640 1.00 95.31 83 SER A CA 1
ATOM 629 C C . SER A 1 83 ? -29.218 -8.040 29.652 1.00 95.31 83 SER A C 1
ATOM 631 O O . SER A 1 83 ? -29.706 -6.907 29.587 1.00 95.31 83 SER A O 1
ATOM 633 N N . ILE A 1 84 ? -28.208 -8.445 28.887 1.00 95.81 84 ILE A N 1
ATOM 634 C CA . ILE A 1 84 ? -27.572 -7.621 27.868 1.00 95.81 84 ILE A CA 1
ATOM 635 C C . ILE A 1 84 ? -27.665 -8.345 26.534 1.00 95.81 84 ILE A C 1
ATOM 637 O O . ILE A 1 84 ? -27.272 -9.506 26.422 1.00 95.81 84 ILE A O 1
ATOM 641 N N . VAL A 1 85 ? -28.167 -7.646 25.520 1.00 95.44 85 VAL A N 1
ATOM 642 C CA . VAL A 1 85 ? -28.307 -8.166 24.159 1.00 95.44 85 VAL A CA 1
ATOM 643 C C . VAL A 1 85 ? -27.363 -7.397 23.246 1.00 95.44 85 VAL A C 1
ATOM 645 O O . VAL A 1 85 ? -27.419 -6.172 23.186 1.00 95.44 85 VAL A O 1
ATOM 648 N N . LEU A 1 86 ? -26.496 -8.113 22.531 1.00 96.38 86 LEU A N 1
ATOM 649 C CA . LEU A 1 86 ? -25.573 -7.531 21.559 1.00 96.38 86 LEU A CA 1
ATOM 650 C C . LEU A 1 86 ? -26.089 -7.784 20.136 1.00 96.38 86 LEU A C 1
ATOM 652 O O . LEU A 1 86 ? -26.061 -8.917 19.657 1.00 96.38 86 LEU A O 1
ATOM 656 N N . GLU A 1 87 ? -26.553 -6.734 19.464 1.00 95.94 87 GLU A N 1
ATOM 657 C CA . GLU A 1 87 ? -26.972 -6.767 18.057 1.00 95.94 87 GLU A CA 1
ATOM 658 C C . GLU A 1 87 ? -25.744 -6.722 17.136 1.00 95.94 87 GLU A C 1
ATOM 660 O O . GLU A 1 87 ? -24.798 -5.974 17.399 1.00 95.94 87 GLU A O 1
ATOM 665 N N . ASP A 1 88 ? -25.762 -7.523 16.065 1.00 93.00 88 ASP A N 1
ATOM 666 C CA . ASP A 1 88 ? -24.689 -7.627 15.063 1.00 93.00 88 ASP A CA 1
ATOM 667 C C . ASP A 1 88 ? -23.305 -7.967 15.652 1.00 93.00 88 ASP A C 1
ATOM 669 O O . ASP A 1 88 ? -22.254 -7.589 15.120 1.00 93.00 88 ASP A O 1
ATOM 673 N N . ASN A 1 89 ? -23.282 -8.698 16.773 1.00 92.88 89 ASN A N 1
ATOM 674 C CA . ASN A 1 89 ? -22.039 -8.985 17.472 1.00 92.88 89 ASN A CA 1
ATOM 675 C C . ASN A 1 89 ? -21.147 -9.969 16.711 1.00 92.88 89 ASN A C 1
ATOM 677 O O . ASN A 1 89 ? -21.396 -11.172 16.671 1.00 92.88 89 ASN A O 1
ATOM 681 N N . VAL A 1 90 ? -20.033 -9.454 16.206 1.00 95.00 90 VAL A N 1
ATOM 682 C CA . VAL A 1 90 ? -18.947 -10.247 15.617 1.00 95.00 90 VAL A CA 1
ATOM 683 C C . VAL A 1 90 ? -17.818 -10.549 16.610 1.00 95.00 90 VAL A C 1
ATOM 685 O O . VAL A 1 90 ? -16.843 -11.199 16.243 1.00 95.00 90 VAL A O 1
ATOM 688 N N . PHE A 1 91 ? -17.918 -10.071 17.856 1.00 96.38 91 PHE A N 1
ATOM 689 C CA . PHE A 1 91 ? -16.895 -10.193 18.896 1.00 96.38 91 PHE A CA 1
ATOM 690 C C . PHE A 1 91 ? -17.402 -11.077 20.051 1.00 96.38 91 PHE A C 1
ATOM 692 O O . PHE A 1 91 ? -17.992 -10.563 21.005 1.00 96.38 91 PHE A O 1
ATOM 699 N N . PRO A 1 92 ? -17.168 -12.405 20.032 1.00 93.88 92 PRO A N 1
ATOM 700 C CA . PRO A 1 92 ? -17.708 -13.312 21.054 1.00 93.88 92 PRO A CA 1
ATOM 701 C C . PRO A 1 92 ? -17.319 -12.924 22.488 1.00 93.88 92 PRO A C 1
ATOM 703 O O . PRO A 1 92 ? -18.146 -12.956 23.394 1.00 93.88 92 PRO A O 1
ATOM 706 N N . TRP A 1 93 ? -16.083 -12.453 22.668 1.00 95.56 93 TRP A N 1
ATOM 707 C CA . TRP A 1 93 ? -15.528 -12.029 23.957 1.00 95.56 93 TRP A CA 1
ATOM 708 C C . TRP A 1 93 ? -16.214 -10.792 24.561 1.00 95.56 93 TRP A C 1
ATOM 710 O 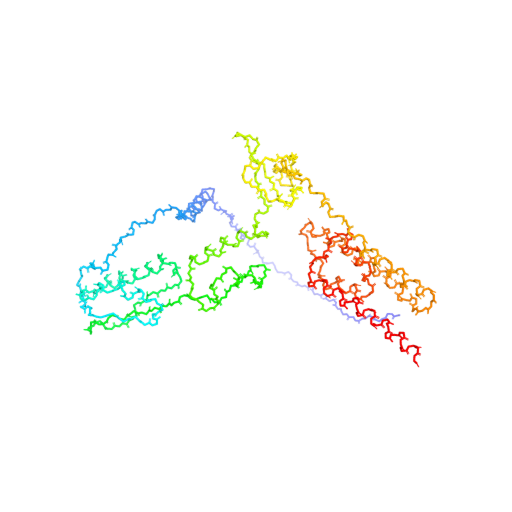O . TRP A 1 93 ? -16.066 -10.535 25.755 1.00 95.56 93 TRP A O 1
ATOM 720 N N . LEU A 1 94 ? -16.951 -10.007 23.767 1.00 96.31 94 LEU A N 1
ATOM 721 C CA . LEU A 1 94 ? -17.623 -8.799 24.249 1.00 96.31 94 LEU A CA 1
ATOM 722 C C . LEU A 1 94 ? -18.765 -9.139 25.216 1.00 96.31 94 LEU A C 1
ATOM 724 O O . LEU A 1 94 ? -18.992 -8.412 26.180 1.00 96.31 94 LEU A O 1
ATOM 728 N N . ALA A 1 95 ? -19.440 -10.272 24.999 1.00 94.00 95 ALA A N 1
ATOM 729 C CA . ALA A 1 95 ? -20.474 -10.753 25.909 1.00 94.00 95 ALA A CA 1
ATOM 730 C C . ALA A 1 95 ? -19.886 -11.065 27.291 1.00 94.00 95 ALA A C 1
ATOM 732 O O . ALA A 1 95 ? -20.442 -10.649 28.303 1.00 94.00 95 ALA A O 1
ATOM 733 N N . ASP A 1 96 ? -18.728 -11.732 27.333 1.00 94.69 96 ASP A N 1
ATOM 734 C CA . ASP A 1 96 ? -18.040 -12.072 28.582 1.00 94.69 96 ASP A CA 1
ATOM 735 C C . ASP A 1 96 ? -17.580 -10.832 29.353 1.00 94.69 96 ASP A C 1
ATOM 737 O O . ASP A 1 96 ? -17.711 -10.793 30.575 1.00 94.69 96 ASP A O 1
ATOM 741 N N . LEU A 1 97 ? -17.103 -9.803 28.644 1.00 94.38 97 LEU A N 1
ATOM 742 C CA . LEU A 1 97 ? -16.706 -8.526 29.240 1.00 94.38 97 LEU A CA 1
ATOM 743 C C . LEU A 1 97 ? -17.873 -7.837 29.963 1.00 94.38 97 LEU A C 1
ATOM 745 O O . LEU A 1 97 ? -17.673 -7.241 31.018 1.00 94.38 97 LEU A O 1
ATOM 749 N N . LEU A 1 98 ? -19.079 -7.910 29.396 1.00 95.31 98 LEU A N 1
ATOM 750 C CA . LEU A 1 98 ? -20.262 -7.201 29.889 1.00 95.31 98 LEU A CA 1
ATOM 751 C C . LEU A 1 98 ? -21.054 -7.979 30.947 1.00 95.31 98 LEU A C 1
ATOM 753 O O . LEU A 1 98 ? -21.891 -7.384 31.624 1.00 95.31 98 LEU A O 1
ATOM 757 N N . LYS A 1 99 ? -20.777 -9.275 31.149 1.00 93.88 99 LYS A N 1
ATOM 758 C CA . LYS A 1 99 ? -21.437 -10.102 32.177 1.00 93.88 99 LYS A CA 1
ATOM 759 C C . LYS A 1 99 ? -21.552 -9.427 33.553 1.00 93.88 99 LYS A C 1
ATOM 761 O O . LYS A 1 99 ? -22.648 -9.488 34.108 1.00 93.88 99 LYS A O 1
ATOM 766 N N . PRO A 1 100 ? -20.511 -8.756 34.096 1.00 94.62 100 PRO A N 1
ATOM 767 C CA . PRO A 1 100 ? -20.581 -8.150 35.427 1.00 94.62 100 PRO A CA 1
ATOM 768 C C . PRO A 1 100 ? -21.673 -7.088 35.580 1.00 94.62 100 PRO A C 1
ATOM 770 O O . PRO A 1 100 ? -22.131 -6.864 36.692 1.00 94.62 100 PRO A O 1
ATOM 773 N N . VAL A 1 101 ? -22.109 -6.452 34.489 1.00 93.62 101 VAL A N 1
ATOM 774 C CA . VAL A 1 101 ? -23.142 -5.401 34.498 1.00 93.62 101 VAL A CA 1
ATOM 775 C C . VAL A 1 101 ? -24.531 -5.967 34.826 1.00 93.62 101 VAL A C 1
ATOM 777 O O . VAL A 1 101 ? -25.391 -5.249 35.335 1.00 93.62 101 VAL A O 1
ATOM 780 N N . SER A 1 102 ? -24.758 -7.259 34.565 1.00 93.19 102 SER A N 1
ATOM 781 C CA . SER A 1 102 ? -26.038 -7.910 34.858 1.00 93.19 102 SER A CA 1
ATOM 782 C C . SER A 1 102 ? -26.261 -7.984 36.372 1.00 93.19 102 SER A C 1
ATOM 784 O O . SER A 1 102 ? -25.414 -8.468 37.117 1.00 93.19 102 SER A O 1
ATOM 786 N N . GLY A 1 103 ? -27.412 -7.505 36.827 1.00 90.88 103 GLY A N 1
ATOM 787 C CA . GLY A 1 103 ? -27.801 -7.377 38.230 1.00 90.88 103 GLY A CA 1
ATOM 788 C C . GLY A 1 103 ? -27.446 -6.033 38.878 1.00 90.88 103 GLY A C 1
ATOM 789 O O . GLY A 1 103 ? -27.742 -5.850 40.057 1.00 90.88 103 GLY A O 1
ATOM 790 N N . GLN A 1 104 ? -26.819 -5.097 38.155 1.00 93.81 104 GLN A N 1
ATOM 791 C CA . GLN A 1 104 ? -26.505 -3.763 38.675 1.00 93.81 104 GLN A CA 1
ATOM 792 C C . GLN A 1 104 ? -27.595 -2.735 38.329 1.00 93.81 104 GLN A C 1
ATOM 794 O O . GLN A 1 104 ? -28.281 -2.836 37.308 1.00 93.81 104 GLN A O 1
ATOM 799 N N . CYS A 1 105 ? -27.716 -1.701 39.171 1.00 93.69 105 CYS A N 1
ATOM 800 C CA . CYS A 1 105 ? -28.526 -0.526 38.859 1.00 93.69 105 CYS A CA 1
ATOM 801 C C . CYS A 1 105 ? -27.707 0.447 38.012 1.00 93.69 105 CYS A C 1
ATOM 803 O O . CYS A 1 105 ? -26.655 0.907 38.450 1.00 93.69 105 CYS A O 1
ATOM 805 N N . VAL A 1 106 ? -28.197 0.766 36.818 1.00 94.44 106 VAL A N 1
ATOM 806 C CA . VAL A 1 106 ? -27.489 1.583 35.829 1.00 94.44 106 VAL A CA 1
ATOM 807 C C . VAL A 1 106 ? -28.361 2.780 35.460 1.00 94.44 106 VAL A C 1
ATOM 809 O O . VAL A 1 106 ? -29.512 2.618 35.053 1.00 94.44 106 VAL A O 1
ATOM 812 N N . GLY A 1 107 ? -27.842 3.991 35.640 1.00 93.31 107 GLY A N 1
ATOM 813 C CA . GLY A 1 107 ? -28.448 5.228 35.155 1.00 93.31 107 GLY A CA 1
ATOM 814 C C . GLY A 1 107 ? -27.638 5.805 33.994 1.00 93.31 107 GLY A C 1
ATOM 815 O O . GLY A 1 107 ? -27.052 5.074 33.198 1.00 93.31 107 GLY A O 1
ATOM 816 N N . LYS A 1 108 ? -27.614 7.132 33.863 1.00 92.62 108 LYS A N 1
ATOM 817 C CA . LYS A 1 108 ? -26.960 7.794 32.728 1.00 92.62 108 LYS A CA 1
ATOM 818 C C . LYS A 1 108 ? -25.437 7.609 32.748 1.00 92.62 108 LYS A C 1
ATOM 820 O O . LYS A 1 108 ? -24.862 7.263 31.721 1.00 92.62 108 LYS A O 1
ATOM 825 N N . GLN A 1 109 ? -24.795 7.832 33.893 1.00 91.44 109 GLN A N 1
ATOM 826 C CA . GLN A 1 109 ? -23.337 7.750 34.021 1.00 91.44 109 GLN A CA 1
ATOM 827 C C . GLN A 1 109 ? -22.847 6.309 33.851 1.00 91.44 109 GLN A C 1
ATOM 829 O O . GLN A 1 109 ? -21.800 6.071 33.255 1.00 91.44 109 GLN A O 1
ATOM 834 N N . GLY A 1 110 ? -23.624 5.336 34.328 1.00 93.38 110 GLY A N 1
ATOM 835 C CA . GLY A 1 110 ? -23.362 3.918 34.142 1.00 93.38 110 GLY A CA 1
ATOM 836 C C . GLY A 1 110 ? -23.450 3.495 32.676 1.00 93.38 110 GLY A C 1
ATOM 837 O O . GLY A 1 110 ? -22.575 2.771 32.212 1.00 93.38 110 GLY A O 1
ATOM 838 N N . LEU A 1 111 ? -24.443 3.979 31.919 1.00 93.88 111 LEU A N 1
ATOM 839 C CA . LEU A 1 111 ? -24.533 3.709 30.476 1.00 93.88 111 LEU A CA 1
ATOM 840 C C . LEU A 1 111 ? -23.326 4.278 29.719 1.00 93.88 111 LEU A C 1
ATOM 842 O O . LEU A 1 111 ? -22.715 3.559 28.931 1.00 93.88 111 LEU A O 1
ATOM 846 N N . GLU A 1 112 ? -22.945 5.527 30.003 1.00 92.44 112 GLU A N 1
ATOM 847 C CA . GLU A 1 112 ? -21.756 6.163 29.415 1.00 92.44 112 GLU A CA 1
ATOM 848 C C . GLU A 1 112 ? -20.475 5.385 29.762 1.00 92.44 112 GLU A C 1
ATOM 850 O O . GLU A 1 112 ? -19.622 5.165 28.902 1.00 92.44 112 GLU A O 1
ATOM 855 N N . ALA A 1 113 ? -20.359 4.893 30.999 1.00 92.38 113 ALA A N 1
ATOM 856 C CA . ALA A 1 113 ? -19.243 4.059 31.433 1.00 92.38 113 ALA A CA 1
ATOM 857 C C . ALA A 1 113 ? -19.194 2.696 30.725 1.00 92.38 113 ALA A C 1
ATOM 859 O O . ALA A 1 113 ? -18.112 2.248 30.342 1.00 92.38 113 ALA A O 1
ATOM 860 N N . ILE A 1 114 ? -20.342 2.036 30.544 1.00 94.50 114 ILE A N 1
ATOM 861 C CA . ILE A 1 114 ? -20.445 0.756 29.831 1.00 94.50 114 ILE A CA 1
ATOM 862 C C . ILE A 1 114 ? -20.034 0.937 28.371 1.00 94.50 114 ILE A C 1
ATOM 864 O O . ILE A 1 114 ? -19.214 0.170 27.865 1.00 94.50 114 ILE A O 1
ATOM 868 N N . GLU A 1 115 ? -20.572 1.959 27.703 1.00 94.38 115 GLU A N 1
ATOM 869 C CA . GLU A 1 115 ? -20.230 2.279 26.318 1.00 94.38 115 GLU A CA 1
ATOM 870 C C . GLU A 1 115 ? -18.736 2.597 26.180 1.00 94.38 115 GLU A C 1
ATOM 872 O O . GLU A 1 115 ? -18.063 2.051 25.301 1.00 94.38 115 GLU A O 1
ATOM 877 N N . LEU A 1 116 ? -18.186 3.418 27.079 1.00 92.88 116 LEU A N 1
ATOM 878 C CA . LEU A 1 116 ? -16.764 3.749 27.102 1.00 92.88 116 LEU A CA 1
ATOM 879 C C . LEU A 1 116 ? -15.894 2.503 27.300 1.00 92.88 116 LEU A C 1
ATOM 881 O O . LEU A 1 116 ? -14.943 2.304 26.549 1.00 92.88 116 LEU A O 1
ATOM 885 N N . GLN A 1 117 ? -16.217 1.643 28.268 1.00 93.69 117 GLN A N 1
ATOM 886 C CA . GLN A 1 117 ? -15.436 0.436 28.541 1.00 93.69 117 GLN A CA 1
ATOM 887 C C . GLN A 1 117 ? -15.515 -0.593 27.412 1.00 93.69 117 GLN A C 1
ATOM 889 O O . GLN A 1 117 ? -14.496 -1.172 27.037 1.00 93.69 117 GLN A O 1
ATOM 894 N N . ALA A 1 118 ? -16.690 -0.786 26.812 1.00 95.12 118 ALA A N 1
ATOM 895 C CA . ALA A 1 118 ? -16.840 -1.650 25.646 1.00 95.12 118 ALA A CA 1
ATOM 896 C C . ALA A 1 118 ? -15.982 -1.155 24.466 1.00 95.12 118 ALA A C 1
ATOM 898 O O . ALA A 1 118 ? -15.274 -1.941 23.831 1.00 95.12 118 ALA A O 1
ATOM 899 N N . ASN A 1 119 ? -15.988 0.157 24.205 1.00 95.75 119 ASN A N 1
ATOM 900 C CA . ASN A 1 119 ? -15.173 0.770 23.156 1.00 95.75 119 ASN A CA 1
ATOM 901 C C . ASN A 1 119 ? -13.667 0.734 23.476 1.00 95.75 119 ASN A C 1
ATOM 903 O O . ASN A 1 119 ? -12.864 0.442 22.589 1.00 95.75 119 ASN A O 1
ATOM 907 N N . ASN A 1 120 ? -13.267 0.956 24.729 1.00 94.19 120 ASN A N 1
ATOM 908 C CA . ASN A 1 120 ? -11.871 0.830 25.155 1.00 94.19 120 ASN A CA 1
ATOM 909 C C . ASN A 1 120 ? -11.370 -0.607 24.985 1.00 94.19 120 ASN A C 1
ATOM 911 O O . ASN A 1 120 ? -10.298 -0.816 24.423 1.00 94.19 120 ASN A O 1
ATOM 915 N N . ALA A 1 121 ? -12.172 -1.606 25.356 1.00 94.56 121 ALA A N 1
ATOM 916 C CA . ALA A 1 121 ? -11.811 -3.009 25.188 1.00 94.56 121 ALA A CA 1
ATOM 917 C C . ALA A 1 121 ? -11.633 -3.421 23.713 1.00 94.56 121 ALA A C 1
ATOM 919 O O . ALA A 1 121 ? -10.803 -4.292 23.424 1.00 94.56 121 ALA A O 1
ATOM 920 N N . LEU A 1 122 ? -12.382 -2.804 22.785 1.00 95.50 122 LEU A N 1
ATOM 921 C CA . LEU A 1 122 ? -12.166 -2.942 21.339 1.00 95.50 122 LEU A CA 1
ATOM 922 C C . LEU A 1 122 ? -10.818 -2.344 20.920 1.00 95.50 122 LEU A C 1
ATOM 924 O O . LEU A 1 122 ? -10.042 -3.012 20.233 1.00 95.50 122 LEU A O 1
ATOM 928 N N . ILE A 1 123 ? -10.529 -1.114 21.354 1.00 93.19 123 ILE A N 1
ATOM 929 C CA . ILE A 1 123 ? -9.288 -0.390 21.036 1.00 93.19 123 ILE A CA 1
ATOM 930 C C . ILE A 1 123 ? -8.065 -1.146 21.564 1.00 93.19 123 ILE A C 1
ATOM 932 O O . ILE A 1 123 ? -7.129 -1.388 20.807 1.00 93.19 123 ILE A O 1
ATOM 936 N N . GLU A 1 124 ? -8.091 -1.595 22.820 1.00 92.69 124 GLU A N 1
ATOM 937 C CA . GLU A 1 124 ? -7.001 -2.359 23.442 1.00 92.69 124 GLU A CA 1
ATOM 938 C C . GLU A 1 124 ? -6.672 -3.639 22.668 1.00 92.69 124 GLU A C 1
ATOM 940 O O . GLU A 1 124 ? -5.511 -4.044 22.586 1.00 92.69 124 GLU A O 1
ATOM 945 N N . ARG A 1 125 ? -7.682 -4.269 22.056 1.00 94.75 125 ARG A N 1
ATOM 946 C CA . ARG A 1 125 ? -7.535 -5.465 21.212 1.00 94.75 125 ARG A CA 1
ATOM 947 C C . ARG A 1 125 ? -7.209 -5.150 19.746 1.00 94.75 125 ARG A C 1
ATOM 949 O O . ARG A 1 125 ? -7.001 -6.084 18.975 1.00 94.75 125 ARG A O 1
ATOM 956 N N . GLY A 1 126 ? -7.112 -3.874 19.369 1.00 93.00 126 GLY A N 1
ATOM 957 C CA . GLY A 1 126 ? -6.709 -3.407 18.038 1.00 93.00 126 GLY A CA 1
ATOM 958 C C . GLY A 1 126 ? -7.856 -3.077 17.076 1.00 93.00 126 GLY A C 1
ATOM 959 O O . GLY A 1 126 ? -7.589 -2.718 15.931 1.00 93.00 126 GLY A O 1
ATOM 960 N N . TYR A 1 127 ? -9.120 -3.148 17.501 1.00 96.25 127 TYR A N 1
ATOM 961 C CA . TYR A 1 127 ? -10.301 -2.892 16.659 1.00 96.25 127 TYR A CA 1
ATOM 962 C C . TYR A 1 127 ? -10.711 -1.410 16.653 1.00 96.25 127 TYR A C 1
ATOM 964 O O . TYR A 1 127 ? -11.848 -1.058 16.963 1.00 96.25 127 TYR A O 1
ATOM 972 N N . VAL A 1 128 ? -9.783 -0.522 16.295 1.00 94.12 128 VAL A N 1
ATOM 973 C CA . VAL A 1 128 ? -9.932 0.944 16.427 1.00 94.12 128 VAL A CA 1
ATOM 974 C C . VAL A 1 128 ? -11.053 1.571 15.584 1.00 94.12 128 VAL A C 1
ATOM 976 O O . VAL A 1 128 ? -11.517 2.668 15.895 1.00 94.12 128 VAL A O 1
ATOM 979 N N . THR A 1 129 ? -11.499 0.891 14.525 1.00 93.75 129 THR A N 1
ATOM 980 C CA . THR A 1 129 ? -12.604 1.325 13.649 1.00 93.75 129 THR A CA 1
ATOM 981 C C . THR A 1 129 ? -13.947 0.692 13.995 1.00 93.75 129 THR A C 1
ATOM 983 O O . THR A 1 129 ? -14.952 1.039 13.379 1.00 93.75 129 THR A O 1
ATOM 986 N N . SER A 1 130 ? -13.981 -0.228 14.961 1.00 96.12 130 SER A N 1
ATOM 987 C CA . SER A 1 130 ? -15.225 -0.814 15.457 1.00 96.12 130 SER A CA 1
ATOM 988 C C . SER A 1 130 ? -15.767 0.006 16.621 1.00 96.12 130 SER A C 1
ATOM 990 O O . SER A 1 130 ? -15.001 0.611 17.375 1.00 96.12 130 SER A O 1
ATOM 992 N N . ARG A 1 131 ? -17.091 0.037 16.772 1.00 96.56 131 ARG A N 1
ATOM 993 C CA . ARG A 1 131 ? -17.771 0.774 17.844 1.00 96.56 131 ARG A CA 1
ATOM 994 C C . ARG A 1 131 ? -18.882 -0.060 18.462 1.00 96.56 131 ARG A C 1
ATOM 996 O O . ARG A 1 131 ? -19.531 -0.837 17.768 1.00 96.56 131 ARG A O 1
ATOM 1003 N N . VAL A 1 132 ? -19.125 0.147 19.747 1.00 97.00 132 VAL A N 1
ATOM 1004 C CA . VAL A 1 132 ? -20.341 -0.296 20.435 1.00 97.00 132 VAL A CA 1
ATOM 1005 C C . VAL A 1 132 ? -21.143 0.947 20.774 1.00 97.00 132 VAL A C 1
ATOM 1007 O O . VAL A 1 132 ? -20.579 1.890 21.325 1.00 97.00 132 VAL A O 1
ATOM 1010 N N . LEU A 1 133 ? -22.426 0.946 20.420 1.00 95.88 133 LEU A N 1
ATOM 1011 C CA . LEU A 1 133 ? -23.349 2.050 20.663 1.00 95.88 133 LEU A CA 1
ATOM 1012 C C . LEU A 1 133 ? -24.538 1.573 21.488 1.00 95.88 133 LEU A C 1
ATOM 1014 O O . LEU A 1 133 ? -25.013 0.447 21.317 1.00 95.88 133 LEU A O 1
ATOM 1018 N N . ILE A 1 134 ? -25.073 2.459 22.321 1.00 95.62 134 ILE A N 1
ATOM 1019 C CA . ILE A 1 134 ? -26.329 2.226 23.034 1.00 95.62 134 ILE A CA 1
ATOM 1020 C C . ILE A 1 134 ? -27.452 2.945 22.266 1.00 95.62 134 ILE A C 1
ATOM 1022 O O . ILE A 1 134 ? -27.530 4.176 22.301 1.00 95.62 134 ILE A O 1
ATOM 1026 N N . PRO A 1 135 ? -28.325 2.228 21.530 1.00 94.31 135 PRO A N 1
ATOM 1027 C CA . PRO A 1 135 ? -29.450 2.853 20.847 1.00 94.31 135 PRO A CA 1
ATOM 1028 C C . PRO A 1 135 ? -30.468 3.404 21.851 1.00 94.31 135 PRO A C 1
ATOM 1030 O O . PRO A 1 135 ? -30.552 2.962 23.002 1.00 94.31 135 PRO A O 1
ATOM 1033 N N . LYS A 1 136 ? -31.297 4.347 21.387 1.00 92.81 136 LYS A N 1
ATOM 1034 C CA . LYS A 1 136 ? -32.454 4.821 22.155 1.00 92.81 136 LYS A CA 1
ATOM 1035 C C . LYS A 1 136 ? -33.402 3.650 22.401 1.00 92.81 136 LYS A C 1
ATOM 1037 O O . LYS A 1 136 ? -33.909 3.060 21.453 1.00 92.81 136 LYS A O 1
ATOM 1042 N N . GLN A 1 137 ? -33.644 3.344 23.668 1.00 92.44 137 GLN A N 1
ATOM 1043 C CA . GLN A 1 137 ? -34.438 2.197 24.095 1.00 92.44 137 GLN A CA 1
ATOM 1044 C C . GLN A 1 137 ? -35.082 2.465 25.456 1.00 92.44 137 GLN A C 1
ATOM 1046 O O . GLN A 1 137 ? -34.698 3.399 26.162 1.00 92.44 137 GLN A O 1
ATOM 1051 N N . ASN A 1 138 ? -36.050 1.630 25.827 1.00 90.88 138 ASN A N 1
ATOM 1052 C CA . ASN A 1 138 ? -36.653 1.654 27.153 1.00 90.88 138 ASN A CA 1
ATOM 1053 C C . ASN A 1 138 ? -36.013 0.578 28.041 1.00 90.88 138 ASN A C 1
ATOM 1055 O O . ASN A 1 138 ? -36.099 -0.606 27.732 1.00 90.88 138 ASN A O 1
ATOM 1059 N N . LEU A 1 139 ? -35.423 0.995 29.161 1.00 91.88 139 LEU A N 1
ATOM 1060 C CA . LEU A 1 139 ? -34.730 0.114 30.107 1.00 91.88 139 LEU A CA 1
ATOM 1061 C C . LEU A 1 139 ? -35.637 -0.416 31.229 1.00 91.88 139 LEU A C 1
ATOM 1063 O O . LEU A 1 139 ? -35.181 -1.193 32.064 1.00 91.88 139 LEU A O 1
ATOM 1067 N N . ALA A 1 140 ? -36.924 -0.047 31.251 1.00 90.38 140 ALA A N 1
ATOM 1068 C CA . ALA A 1 140 ? -37.873 -0.504 32.271 1.00 90.38 140 ALA A CA 1
ATOM 1069 C C . ALA A 1 140 ? -38.031 -2.036 32.308 1.00 90.38 140 ALA A C 1
ATOM 1071 O O . ALA A 1 140 ? -38.280 -2.602 33.368 1.00 90.38 140 ALA A O 1
ATOM 1072 N N . GLY A 1 141 ? -37.851 -2.709 31.165 1.00 89.94 141 GLY A N 1
ATOM 1073 C CA . GLY A 1 141 ? -37.872 -4.172 31.064 1.00 89.94 141 GLY A CA 1
ATOM 1074 C C . GLY A 1 141 ? -36.583 -4.863 31.527 1.00 89.94 141 GLY A C 1
ATOM 1075 O O . GLY A 1 141 ? -36.467 -6.075 31.382 1.00 89.94 141 GLY A O 1
ATOM 1076 N N . GLY A 1 142 ? -35.589 -4.116 32.018 1.00 93.81 142 GLY A N 1
ATOM 1077 C CA . GLY A 1 142 ? -34.321 -4.658 32.512 1.00 93.81 142 GLY A CA 1
ATOM 1078 C C . GLY A 1 142 ? -33.420 -5.279 31.441 1.00 93.81 142 GLY A C 1
ATOM 1079 O O . GLY A 1 142 ? -32.478 -5.991 31.775 1.00 93.81 142 GLY A O 1
ATOM 1080 N N . THR A 1 143 ? -33.680 -5.033 30.157 1.00 95.06 143 THR A N 1
ATOM 1081 C CA . THR A 1 143 ? -32.829 -5.507 29.057 1.00 95.06 143 THR A CA 1
ATOM 1082 C C . THR A 1 143 ? -32.085 -4.327 28.453 1.00 95.06 143 THR A C 1
ATOM 1084 O O . THR A 1 143 ? -32.717 -3.367 28.018 1.00 95.06 143 THR A O 1
ATOM 1087 N N . LEU A 1 144 ? -30.754 -4.399 28.432 1.00 95.88 144 LEU A N 1
ATOM 1088 C CA . LEU A 1 144 ? -29.901 -3.409 27.779 1.00 95.88 144 LEU A CA 1
ATOM 1089 C C . LEU A 1 144 ? -29.431 -3.954 26.430 1.00 95.88 144 LEU A C 1
ATOM 1091 O O . LEU A 1 144 ? -28.613 -4.870 26.360 1.00 95.88 144 LEU A O 1
ATOM 1095 N N . GLN A 1 145 ? -29.937 -3.378 25.351 1.00 96.12 145 GLN A N 1
ATOM 1096 C CA . GLN A 1 145 ? -29.486 -3.651 23.995 1.00 96.12 145 GLN A CA 1
ATOM 1097 C C . GLN A 1 145 ? -28.287 -2.762 23.664 1.00 96.12 145 GLN A C 1
ATOM 1099 O O . GLN A 1 145 ? -28.345 -1.546 23.841 1.00 96.12 145 GLN A O 1
ATOM 1104 N N . LEU A 1 146 ? -27.208 -3.341 23.148 1.00 96.50 146 LEU A N 1
ATOM 1105 C CA . LEU A 1 146 ? -26.127 -2.589 22.518 1.00 96.50 146 LEU A CA 1
ATOM 1106 C C . LEU A 1 146 ? -25.988 -3.030 21.069 1.00 96.50 146 LEU A C 1
ATOM 1108 O O . LEU A 1 146 ? -26.121 -4.211 20.748 1.00 96.50 146 LEU A O 1
ATOM 1112 N N . LYS A 1 147 ? -25.688 -2.071 20.199 1.00 96.81 147 LYS A N 1
ATOM 1113 C CA . LYS A 1 147 ? -25.436 -2.317 18.786 1.00 96.81 147 LYS A CA 1
ATOM 1114 C C . LYS A 1 147 ? -23.944 -2.298 18.511 1.00 96.81 147 LYS A C 1
ATOM 1116 O O . LYS A 1 147 ? -23.268 -1.311 18.809 1.00 96.81 147 LYS A O 1
ATOM 1121 N N . VAL A 1 148 ? -23.437 -3.375 17.923 1.00 97.56 148 VAL A N 1
ATOM 1122 C CA . VAL A 1 148 ? -22.040 -3.479 17.507 1.00 97.56 148 VAL A CA 1
ATOM 1123 C C . VAL A 1 148 ? -21.926 -3.040 16.051 1.00 97.56 148 VAL A C 1
ATOM 1125 O O . VAL A 1 148 ? -22.584 -3.579 15.169 1.00 97.56 148 VAL A O 1
ATOM 1128 N N . LEU A 1 149 ? -21.071 -2.056 15.786 1.00 96.75 149 LEU A N 1
ATOM 1129 C CA . LEU A 1 149 ? -20.722 -1.605 14.444 1.00 96.75 149 LEU A CA 1
ATOM 1130 C C . LEU A 1 149 ? -19.308 -2.098 14.107 1.00 96.75 149 LEU A C 1
ATOM 1132 O O . LEU A 1 149 ? -18.329 -1.471 14.527 1.00 96.75 149 LEU A O 1
ATOM 1136 N N . PRO A 1 150 ? -19.168 -3.225 13.386 1.00 96.38 150 PRO A N 1
ATOM 1137 C CA . PRO A 1 150 ? -17.861 -3.754 13.029 1.00 96.38 150 PRO A CA 1
ATOM 1138 C C . PRO A 1 150 ? -17.192 -2.923 11.932 1.00 96.38 150 PRO A C 1
ATOM 1140 O O . PRO A 1 150 ? -17.734 -2.747 10.840 1.00 96.38 150 PRO A O 1
ATOM 1143 N N . GLY A 1 151 ? -15.972 -2.464 12.198 1.00 95.62 151 GLY A N 1
ATOM 1144 C CA . GLY A 1 151 ? -15.125 -1.814 11.205 1.00 95.62 151 GLY A CA 1
ATOM 1145 C C . GLY A 1 151 ? -14.472 -2.850 10.291 1.00 95.62 151 GLY A C 1
ATOM 1146 O O . GLY A 1 151 ? -13.668 -3.664 10.747 1.00 95.62 151 GLY A O 1
ATOM 1147 N N . ARG A 1 152 ? -14.808 -2.822 8.999 1.00 94.69 152 ARG A N 1
ATOM 1148 C CA . ARG A 1 152 ? -14.274 -3.751 7.990 1.00 94.69 152 ARG A CA 1
ATOM 1149 C C . ARG A 1 152 ? -13.368 -3.052 6.985 1.00 94.69 152 ARG A C 1
ATOM 1151 O O . ARG A 1 152 ? -13.500 -1.855 6.731 1.00 94.69 152 ARG A O 1
ATOM 1158 N N . ILE A 1 153 ? -12.454 -3.813 6.396 1.00 92.19 153 ILE A N 1
ATOM 1159 C CA . ILE A 1 153 ? -11.555 -3.343 5.343 1.00 92.19 153 ILE A CA 1
ATOM 1160 C C . ILE A 1 153 ? -12.365 -3.153 4.056 1.00 92.19 153 ILE A C 1
ATOM 1162 O O . ILE A 1 153 ? -12.917 -4.111 3.525 1.00 92.19 153 ILE A O 1
ATOM 1166 N N . GLY A 1 154 ? -12.430 -1.928 3.529 1.00 89.94 154 GLY A N 1
ATOM 1167 C CA . GLY A 1 154 ? -13.094 -1.658 2.247 1.00 89.94 154 GLY A CA 1
ATOM 1168 C C . GLY A 1 154 ? -12.225 -2.039 1.046 1.00 89.94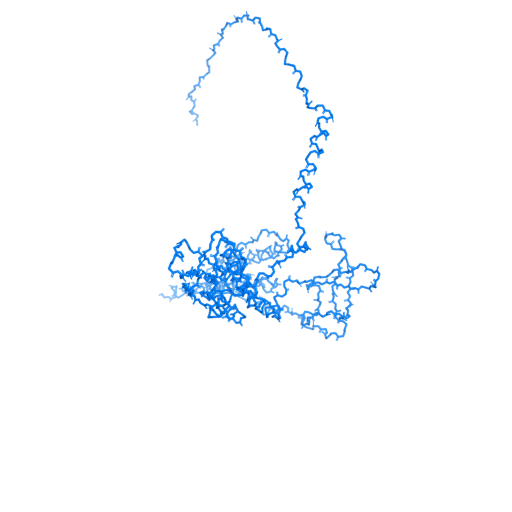 154 GLY A C 1
ATOM 1169 O O . GLY A 1 154 ? -12.609 -2.856 0.217 1.00 89.94 154 GLY A O 1
ATOM 1170 N N . ALA A 1 155 ? -11.033 -1.452 0.959 1.00 84.38 155 ALA A N 1
ATOM 1171 C CA . ALA A 1 155 ? -10.033 -1.755 -0.060 1.00 84.38 155 ALA A CA 1
ATOM 1172 C C . ALA A 1 155 ? -8.637 -1.392 0.456 1.00 84.38 155 ALA A C 1
ATOM 1174 O O . ALA A 1 155 ? -8.492 -0.490 1.281 1.00 84.38 155 ALA A O 1
ATOM 1175 N N . ILE A 1 156 ? -7.612 -2.061 -0.070 1.00 78.56 156 ILE A N 1
ATOM 1176 C CA . ILE A 1 156 ? -6.205 -1.755 0.201 1.00 78.56 156 ILE A CA 1
ATOM 1177 C C . ILE A 1 156 ? -5.591 -1.290 -1.118 1.00 78.56 156 ILE A C 1
ATOM 1179 O O . ILE A 1 156 ? -5.668 -2.005 -2.114 1.00 78.56 156 ILE A O 1
ATOM 1183 N N . ARG A 1 157 ? -5.014 -0.087 -1.131 1.00 75.81 157 ARG A N 1
ATOM 1184 C CA . ARG A 1 157 ? -4.436 0.548 -2.325 1.00 75.81 157 ARG A CA 1
ATOM 1185 C C . ARG A 1 157 ? -3.035 1.054 -2.017 1.00 75.81 157 ARG A C 1
ATOM 1187 O O . ARG A 1 157 ? -2.766 1.444 -0.881 1.00 75.81 157 ARG A O 1
ATOM 1194 N N . ASN A 1 158 ? -2.150 1.063 -3.009 1.00 72.75 158 ASN A N 1
ATOM 1195 C CA . ASN A 1 158 ? -0.841 1.701 -2.891 1.00 72.75 158 ASN A CA 1
ATOM 1196 C C . ASN A 1 158 ? -0.916 3.100 -3.521 1.00 72.75 158 ASN A C 1
ATOM 1198 O O . ASN A 1 158 ? -1.571 3.309 -4.535 1.00 72.75 158 ASN A O 1
ATOM 1202 N N . ALA A 1 159 ? -0.273 4.078 -2.882 1.00 67.88 159 ALA A N 1
ATOM 1203 C CA . ALA A 1 159 ? -0.326 5.480 -3.292 1.00 67.88 159 ALA A CA 1
ATOM 1204 C C . ALA A 1 159 ? 0.228 5.729 -4.709 1.00 67.88 159 ALA A C 1
ATOM 1206 O O . ALA A 1 159 ? -0.150 6.711 -5.343 1.00 67.88 159 ALA A O 1
ATOM 1207 N N . SER A 1 160 ? 1.121 4.861 -5.195 1.00 61.25 160 SER A N 1
ATOM 1208 C CA . SER A 1 160 ? 1.779 5.006 -6.502 1.00 61.25 160 SER A CA 1
ATOM 1209 C C . SER A 1 160 ? 1.201 4.103 -7.597 1.00 61.25 160 SER A C 1
ATOM 1211 O O . SER A 1 160 ? 1.485 4.331 -8.770 1.00 61.25 160 SER A O 1
ATOM 1213 N N . ASP A 1 161 ? 0.456 3.062 -7.222 1.00 57.44 161 ASP A N 1
ATOM 1214 C CA . ASP A 1 161 ? -0.109 2.052 -8.122 1.00 57.44 161 ASP A CA 1
ATOM 1215 C C . ASP A 1 161 ? -1.309 1.393 -7.423 1.00 57.44 161 ASP A C 1
ATOM 1217 O O . ASP A 1 161 ? -1.197 0.968 -6.273 1.00 57.44 161 ASP A O 1
ATOM 1221 N N . ASP A 1 162 ? -2.457 1.295 -8.093 1.00 55.31 162 ASP A N 1
ATOM 1222 C CA . ASP A 1 162 ? -3.663 0.688 -7.516 1.00 55.31 162 ASP A CA 1
ATOM 1223 C C . ASP A 1 162 ? -3.492 -0.824 -7.263 1.00 55.31 162 ASP A C 1
ATOM 1225 O O . ASP A 1 162 ? -4.273 -1.412 -6.511 1.00 55.31 162 ASP A O 1
ATOM 1229 N N . ASN A 1 163 ? -2.468 -1.469 -7.842 1.00 56.06 163 ASN A N 1
ATOM 1230 C CA . ASN A 1 163 ? -2.295 -2.915 -7.754 1.00 56.06 163 ASN A CA 1
ATOM 1231 C C . ASN A 1 163 ? -1.174 -3.334 -6.788 1.00 56.06 163 ASN A C 1
ATOM 1233 O O . ASN A 1 163 ? 0.014 -3.332 -7.115 1.00 56.06 163 ASN A O 1
ATOM 1237 N N . ILE A 1 164 ? -1.552 -3.782 -5.586 1.00 60.78 164 ILE A N 1
ATOM 1238 C CA . ILE A 1 164 ? -0.619 -4.421 -4.652 1.00 60.78 164 ILE A CA 1
ATOM 1239 C C . ILE A 1 164 ? -0.674 -5.941 -4.837 1.00 60.78 164 ILE A C 1
ATOM 1241 O O . ILE A 1 164 ? -1.245 -6.661 -4.021 1.00 60.78 164 ILE A O 1
ATOM 1245 N N . GLY A 1 165 ? -0.057 -6.453 -5.905 1.00 59.09 165 GLY A N 1
ATOM 1246 C CA . GLY A 1 165 ? -0.046 -7.896 -6.202 1.00 59.09 165 GLY A CA 1
ATOM 1247 C C . GLY A 1 165 ? 0.526 -8.776 -5.076 1.00 59.09 165 GLY A C 1
ATOM 1248 O O . GLY A 1 165 ? 0.184 -9.950 -4.975 1.00 59.09 165 GLY A O 1
ATOM 1249 N N . TRP A 1 166 ? 1.346 -8.205 -4.187 1.00 61.12 166 TRP A N 1
ATOM 1250 C CA . TRP A 1 166 ? 1.907 -8.883 -3.015 1.00 61.12 166 TRP A CA 1
ATOM 1251 C C . TRP A 1 166 ? 1.083 -8.700 -1.730 1.00 61.12 166 TRP A C 1
ATOM 1253 O O . TRP A 1 166 ? 1.372 -9.385 -0.753 1.00 61.12 166 TRP A O 1
ATOM 1263 N N . ALA A 1 167 ? 0.064 -7.825 -1.687 1.00 61.69 167 ALA A N 1
ATOM 1264 C CA . ALA A 1 167 ? -0.687 -7.548 -0.452 1.00 61.69 167 ALA A CA 1
ATOM 1265 C C . ALA A 1 167 ? -1.297 -8.822 0.131 1.00 61.69 167 ALA A C 1
ATOM 1267 O O . ALA A 1 167 ? -1.210 -9.034 1.330 1.00 61.69 167 ALA A O 1
ATOM 1268 N N . ARG A 1 168 ? -1.806 -9.720 -0.721 1.00 64.25 168 ARG A N 1
ATOM 1269 C CA . ARG A 1 168 ? -2.323 -11.037 -0.307 1.00 64.25 168 ARG A CA 1
ATOM 1270 C C . ARG A 1 168 ? -1.270 -11.983 0.275 1.00 64.25 168 ARG A C 1
ATOM 1272 O O . ARG A 1 168 ? -1.635 -12.954 0.921 1.00 64.25 168 ARG A O 1
ATOM 1279 N N . MET A 1 169 ? 0.014 -11.746 0.016 1.00 63.97 169 MET A N 1
ATOM 1280 C CA . MET A 1 169 ? 1.103 -12.563 0.562 1.00 63.97 169 MET A CA 1
ATOM 1281 C C . MET A 1 169 ? 1.557 -12.079 1.942 1.00 63.97 169 MET A C 1
ATOM 1283 O O . MET A 1 169 ? 2.214 -12.834 2.651 1.00 63.97 169 MET A O 1
ATOM 1287 N N . VAL A 1 170 ? 1.248 -10.830 2.307 1.00 70.06 170 VAL A N 1
ATOM 1288 C CA . VAL A 1 170 ? 1.766 -10.196 3.530 1.00 70.06 170 VAL A CA 1
ATOM 1289 C C . VAL A 1 170 ? 0.659 -9.804 4.507 1.00 70.06 170 VAL A C 1
ATOM 1291 O O . VAL A 1 170 ? 0.846 -9.896 5.716 1.00 70.06 170 VAL A O 1
ATOM 1294 N N . LEU A 1 171 ? -0.501 -9.399 3.996 1.00 74.31 171 LEU A N 1
ATOM 1295 C CA . LEU A 1 171 ? -1.702 -9.146 4.775 1.00 74.31 171 LEU A CA 1
ATOM 1296 C C . LEU A 1 171 ? -2.605 -10.378 4.694 1.00 74.31 171 LEU A C 1
ATOM 1298 O O . LEU A 1 171 ? -3.096 -10.731 3.621 1.00 74.31 171 LEU A O 1
ATOM 1302 N N . LEU A 1 172 ? -2.820 -11.022 5.843 1.00 73.06 172 LEU A N 1
ATOM 1303 C CA . LEU A 1 172 ? -3.773 -12.128 5.969 1.00 73.06 172 LEU A CA 1
ATOM 1304 C C . LEU A 1 172 ? -5.227 -11.639 5.882 1.00 73.06 172 LEU A C 1
ATOM 1306 O O . LEU A 1 172 ? -6.088 -12.391 5.439 1.00 73.06 172 LEU A O 1
ATOM 1310 N N . ALA A 1 173 ? -5.485 -10.383 6.265 1.00 80.56 173 ALA A N 1
ATOM 1311 C CA . ALA A 1 173 ? -6.797 -9.753 6.165 1.00 80.56 173 ALA A CA 1
ATOM 1312 C C . ALA A 1 173 ? -7.000 -9.087 4.790 1.00 80.56 173 ALA A C 1
ATOM 1314 O O . ALA A 1 173 ? -6.125 -8.389 4.274 1.00 80.56 173 ALA A O 1
ATOM 1315 N N . GLY A 1 174 ? -8.169 -9.294 4.191 1.00 83.38 174 GLY A N 1
ATOM 1316 C CA . GLY A 1 174 ? -8.555 -8.752 2.894 1.00 83.38 174 GLY A CA 1
ATOM 1317 C C . GLY A 1 174 ? -9.799 -7.859 2.946 1.00 83.38 174 GLY A C 1
ATOM 1318 O O . GLY A 1 174 ? -10.382 -7.635 4.007 1.00 83.38 174 GLY A O 1
ATOM 1319 N N . PRO A 1 175 ? -10.228 -7.323 1.787 1.00 86.75 175 PRO A N 1
ATOM 1320 C CA . PRO A 1 175 ? -11.493 -6.605 1.673 1.00 86.75 175 PRO A CA 1
ATOM 1321 C C . PRO A 1 175 ? -12.664 -7.430 2.224 1.00 86.75 175 PRO A C 1
ATOM 1323 O O . PRO A 1 175 ? -12.854 -8.578 1.831 1.00 86.75 175 PRO A O 1
ATOM 1326 N N . GLY A 1 176 ? -13.449 -6.829 3.114 1.00 89.81 176 GLY A N 1
ATOM 1327 C CA . GLY A 1 176 ? -14.557 -7.467 3.822 1.00 89.81 176 GLY A CA 1
ATOM 1328 C C . GLY A 1 176 ? -14.201 -7.999 5.212 1.00 89.81 176 GLY A C 1
ATOM 1329 O O . GLY A 1 176 ? -15.106 -8.136 6.036 1.00 89.81 176 GLY A O 1
ATOM 1330 N N . ASP A 1 177 ? -12.926 -8.226 5.528 1.00 92.19 177 ASP A N 1
ATOM 1331 C CA . ASP A 1 177 ? -12.512 -8.709 6.850 1.00 92.19 177 ASP A CA 1
ATOM 1332 C C . ASP A 1 177 ? -12.547 -7.601 7.908 1.00 92.19 177 ASP A C 1
ATOM 1334 O O . ASP A 1 177 ? -12.602 -6.409 7.591 1.00 92.19 177 ASP A O 1
ATOM 1338 N N . LEU A 1 178 ? -12.543 -7.992 9.186 1.00 93.75 178 LEU A N 1
ATOM 1339 C CA . LEU A 1 178 ? -12.454 -7.045 10.298 1.00 93.75 178 LEU A CA 1
ATOM 1340 C C . LEU A 1 178 ? -11.090 -6.357 10.292 1.00 93.75 178 LEU A C 1
ATOM 1342 O O . LEU A 1 178 ? -10.054 -7.007 10.184 1.00 93.75 178 LEU A O 1
ATOM 1346 N N . LEU A 1 179 ? -11.092 -5.035 10.440 1.00 93.12 179 LEU A N 1
ATOM 1347 C CA . LEU A 1 179 ? -9.855 -4.276 10.543 1.00 93.12 179 LEU A CA 1
ATOM 1348 C C . LEU A 1 179 ? -9.281 -4.407 11.959 1.00 93.12 179 LEU A C 1
ATOM 1350 O O . LEU A 1 179 ? -9.918 -3.987 12.929 1.00 93.12 179 LEU A O 1
ATOM 1354 N N . ASN A 1 180 ? -8.050 -4.904 12.062 1.00 94.12 180 ASN A N 1
ATOM 1355 C CA . ASN A 1 180 ? -7.270 -4.881 13.293 1.00 94.12 180 ASN A CA 1
ATOM 1356 C C . ASN A 1 180 ? -5.929 -4.167 13.071 1.00 94.12 180 ASN A C 1
ATOM 1358 O O . ASN A 1 180 ? -5.202 -4.460 12.122 1.00 94.12 180 ASN A O 1
ATOM 1362 N N . GLN A 1 181 ? -5.586 -3.232 13.957 1.00 92.62 181 GLN A N 1
ATOM 1363 C CA . GLN A 1 181 ? -4.336 -2.478 13.880 1.00 92.62 181 GLN A CA 1
ATOM 1364 C C . GLN A 1 181 ? -3.098 -3.382 13.994 1.00 92.62 181 GLN A C 1
ATOM 1366 O O . GLN A 1 181 ? -2.117 -3.160 13.290 1.00 92.62 181 GLN A O 1
ATOM 1371 N N . ARG A 1 182 ? -3.140 -4.429 14.826 1.00 88.81 182 ARG A N 1
ATOM 1372 C CA . ARG A 1 182 ? -1.989 -5.322 15.037 1.00 88.81 182 ARG A CA 1
ATOM 1373 C C . ARG A 1 182 ? -1.652 -6.116 13.779 1.00 88.81 182 ARG A C 1
ATOM 1375 O O . ARG A 1 182 ? -0.475 -6.287 13.472 1.00 88.81 182 ARG A O 1
ATOM 1382 N N . ASP A 1 183 ? -2.668 -6.543 13.034 1.00 87.38 183 ASP A N 1
ATOM 1383 C CA . ASP A 1 183 ? -2.486 -7.253 11.764 1.00 87.38 183 ASP A CA 1
ATOM 1384 C C . ASP A 1 183 ? -1.817 -6.341 10.725 1.00 87.38 183 ASP A C 1
ATOM 1386 O O . ASP A 1 183 ? -0.929 -6.773 9.988 1.00 87.38 183 ASP A O 1
ATOM 1390 N N . LEU A 1 184 ? -2.185 -5.052 10.704 1.00 85.81 184 LEU A N 1
ATOM 1391 C CA . LEU A 1 184 ? -1.536 -4.053 9.852 1.00 85.81 184 LEU A CA 1
ATOM 1392 C C . LEU A 1 184 ? -0.079 -3.811 10.250 1.00 85.81 184 LEU A C 1
ATOM 1394 O O . LEU A 1 184 ? 0.781 -3.745 9.373 1.00 85.81 184 LEU A O 1
ATOM 1398 N N . ASP A 1 185 ? 0.211 -3.700 11.546 1.00 87.75 185 ASP A N 1
ATOM 1399 C CA . ASP A 1 185 ? 1.572 -3.487 12.047 1.00 87.75 185 ASP A CA 1
ATOM 1400 C C . ASP A 1 185 ? 2.479 -4.687 11.723 1.00 87.75 185 ASP A C 1
ATOM 1402 O O . ASP A 1 185 ? 3.609 -4.518 11.257 1.00 87.75 185 ASP A O 1
ATOM 1406 N N . GLN A 1 186 ? 1.968 -5.912 11.890 1.00 86.06 186 GLN A N 1
ATOM 1407 C CA . GLN A 1 186 ? 2.670 -7.143 11.513 1.00 86.06 186 GLN A CA 1
ATOM 1408 C C . GLN A 1 186 ? 2.908 -7.238 10.003 1.00 86.06 186 GLN A C 1
ATOM 1410 O O . GLN A 1 186 ? 4.001 -7.619 9.562 1.00 86.06 186 GLN A O 1
ATOM 1415 N N . ALA A 1 187 ? 1.910 -6.868 9.200 1.00 83.25 187 ALA A N 1
ATOM 1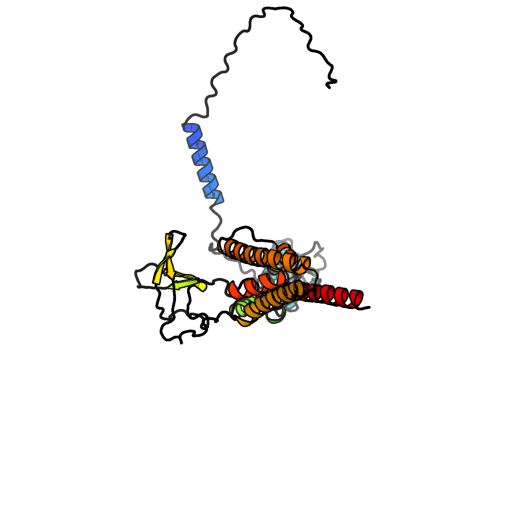416 C CA . ALA A 1 187 ? 2.059 -6.815 7.756 1.00 83.25 187 ALA A CA 1
ATOM 1417 C C . ALA A 1 187 ? 3.098 -5.757 7.347 1.00 83.25 187 ALA A C 1
ATOM 1419 O O . ALA A 1 187 ? 3.965 -6.036 6.521 1.00 83.25 187 ALA A O 1
ATOM 1420 N N . LEU A 1 188 ? 3.086 -4.572 7.965 1.00 81.69 188 LEU A N 1
ATOM 1421 C CA . LEU A 1 188 ? 4.067 -3.513 7.717 1.00 81.69 188 LEU A CA 1
ATOM 1422 C C . LEU A 1 188 ? 5.493 -3.970 8.038 1.00 81.69 188 LEU A C 1
ATOM 1424 O O . LEU A 1 188 ? 6.414 -3.724 7.258 1.00 81.69 188 LEU A O 1
ATOM 1428 N N . GLU A 1 189 ? 5.679 -4.660 9.158 1.00 82.19 189 GLU A N 1
ATOM 1429 C CA . GLU A 1 189 ? 6.975 -5.211 9.548 1.00 82.19 189 GLU A CA 1
ATOM 1430 C C . GLU A 1 189 ? 7.459 -6.282 8.559 1.00 82.19 189 GLU A C 1
ATOM 1432 O O . GLU A 1 189 ? 8.625 -6.294 8.160 1.00 82.19 189 GLU A O 1
ATOM 1437 N N . SER A 1 190 ? 6.554 -7.130 8.075 1.00 79.44 190 SER A N 1
ATOM 1438 C CA . SER A 1 190 ? 6.860 -8.115 7.036 1.00 79.44 190 SER A CA 1
ATOM 1439 C C . SER A 1 190 ? 7.253 -7.451 5.709 1.00 79.44 190 SER A C 1
ATOM 1441 O O . SER A 1 190 ? 8.223 -7.874 5.080 1.00 79.44 190 SER A O 1
ATOM 1443 N N . ILE A 1 191 ? 6.583 -6.358 5.315 1.00 73.12 191 ILE A N 1
ATOM 1444 C CA . ILE A 1 191 ? 6.933 -5.562 4.122 1.00 73.12 191 ILE A CA 1
ATOM 1445 C C . ILE A 1 191 ? 8.327 -4.950 4.262 1.00 73.12 191 ILE A C 1
ATOM 1447 O O . ILE A 1 191 ? 9.114 -4.986 3.316 1.00 73.12 191 ILE A O 1
ATOM 1451 N N . ARG A 1 192 ? 8.658 -4.400 5.436 1.00 67.88 192 ARG A N 1
ATOM 1452 C CA . ARG A 1 192 ? 9.965 -3.773 5.699 1.00 67.88 192 ARG A CA 1
ATOM 1453 C C . ARG A 1 192 ? 11.131 -4.749 5.551 1.00 67.88 192 ARG A C 1
ATOM 1455 O O . ARG A 1 192 ? 12.232 -4.324 5.208 1.00 67.88 192 ARG A O 1
ATOM 1462 N N . ARG A 1 193 ? 10.891 -6.043 5.772 1.00 72.31 193 ARG A N 1
ATOM 1463 C CA . ARG A 1 193 ? 11.887 -7.110 5.596 1.00 72.31 193 ARG A CA 1
ATOM 1464 C C . ARG A 1 193 ? 12.067 -7.539 4.141 1.00 72.31 193 ARG A C 1
ATOM 1466 O O . ARG A 1 193 ? 13.049 -8.216 3.841 1.00 72.31 193 ARG A O 1
ATOM 1473 N N . LEU A 1 194 ? 11.162 -7.159 3.233 1.00 62.28 194 LEU A N 1
ATOM 1474 C CA . LEU A 1 194 ? 11.287 -7.511 1.823 1.00 62.28 194 LEU A CA 1
ATOM 1475 C C . LEU A 1 194 ? 12.376 -6.660 1.143 1.00 62.28 194 LEU A C 1
ATOM 1477 O O . LEU A 1 194 ? 12.320 -5.423 1.172 1.00 62.28 194 LEU A O 1
ATOM 1481 N N . PRO A 1 195 ? 13.363 -7.296 0.485 1.00 48.41 195 PRO A N 1
ATOM 1482 C CA . PRO A 1 195 ? 14.418 -6.580 -0.216 1.00 48.41 195 PRO A CA 1
ATOM 1483 C C . PRO A 1 195 ? 13.823 -5.725 -1.345 1.00 48.41 195 PRO A C 1
ATOM 1485 O O . PRO A 1 195 ? 13.130 -6.226 -2.227 1.00 48.41 195 PRO A O 1
ATOM 1488 N N . GLY A 1 196 ? 14.105 -4.418 -1.315 1.00 53.84 196 GLY A N 1
ATOM 1489 C CA . GLY A 1 196 ? 13.657 -3.451 -2.325 1.00 53.84 196 GLY A CA 1
ATOM 1490 C C . GLY A 1 196 ? 12.507 -2.519 -1.917 1.00 53.84 196 GLY A C 1
ATOM 1491 O O . GLY A 1 196 ? 12.192 -1.629 -2.701 1.00 53.84 196 GLY A O 1
ATOM 1492 N N . GLN A 1 197 ? 11.915 -2.665 -0.720 1.00 51.44 197 GLN A N 1
ATOM 1493 C CA . GLN A 1 197 ? 10.809 -1.808 -0.240 1.00 51.44 197 GLN A CA 1
ATOM 1494 C C . GLN A 1 197 ? 11.176 -0.847 0.909 1.00 51.44 197 GLN A C 1
ATOM 1496 O O . GLN A 1 197 ? 10.339 -0.046 1.325 1.00 51.44 197 GLN A O 1
ATOM 1501 N N . SER A 1 198 ? 12.423 -0.838 1.398 1.00 48.69 198 SER A N 1
ATOM 1502 C CA . SER A 1 198 ? 12.890 0.235 2.286 1.00 48.69 198 SER A CA 1
ATOM 1503 C C . SER A 1 198 ? 13.014 1.537 1.481 1.00 48.69 198 SER A C 1
ATOM 1505 O O . SER A 1 198 ? 14.054 1.824 0.886 1.00 48.69 198 SER A O 1
ATOM 1507 N N . GLN A 1 199 ? 11.946 2.334 1.439 1.00 45.16 199 GLN A N 1
ATOM 1508 C CA . GLN A 1 199 ? 11.923 3.636 0.761 1.00 45.16 199 GLN A CA 1
ATOM 1509 C C . GLN A 1 199 ? 12.831 4.701 1.400 1.00 45.16 199 GLN A C 1
ATOM 1511 O O . GLN A 1 199 ? 12.868 5.835 0.936 1.00 45.16 199 GLN A O 1
ATOM 1516 N N . THR A 1 200 ? 13.641 4.362 2.398 1.00 51.53 200 THR A N 1
ATOM 1517 C CA . THR A 1 200 ? 14.800 5.175 2.766 1.00 51.53 200 THR A CA 1
ATOM 1518 C C . THR A 1 200 ? 16.021 4.597 2.068 1.00 51.53 200 THR A C 1
ATOM 1520 O O . THR A 1 200 ? 16.847 3.908 2.659 1.00 51.53 200 THR A O 1
ATOM 1523 N N . GLY A 1 201 ? 16.134 4.861 0.766 1.00 65.06 201 GLY A N 1
ATOM 1524 C CA . GLY A 1 201 ? 17.351 4.607 -0.000 1.00 65.06 201 GLY A CA 1
ATOM 1525 C C . GLY A 1 201 ? 18.475 5.561 0.406 1.00 65.06 201 GLY A C 1
ATOM 1526 O O . GLY A 1 201 ? 19.119 6.133 -0.460 1.00 65.06 201 GLY A O 1
ATOM 1527 N N . TYR A 1 202 ? 18.678 5.803 1.696 1.00 75.25 202 TYR A N 1
ATOM 1528 C CA . TYR A 1 202 ? 19.691 6.695 2.232 1.00 75.25 202 TYR A CA 1
ATOM 1529 C C . TYR A 1 202 ? 20.146 6.220 3.611 1.00 75.25 202 TYR A C 1
ATOM 1531 O O . TYR A 1 202 ? 19.454 5.450 4.274 1.00 75.25 202 TYR A O 1
ATOM 1539 N N . GLY A 1 203 ? 21.312 6.689 4.033 1.00 83.06 203 GLY A N 1
ATOM 1540 C CA . GLY A 1 203 ? 21.871 6.433 5.349 1.00 83.06 203 GLY A CA 1
ATOM 1541 C C . GLY A 1 203 ? 22.822 7.545 5.774 1.00 83.06 203 GLY A C 1
ATOM 1542 O O . GLY A 1 203 ? 23.057 8.509 5.040 1.00 83.06 203 GLY A O 1
ATOM 1543 N N . PHE A 1 204 ? 23.367 7.388 6.971 1.00 86.69 204 PHE A N 1
ATOM 1544 C CA . PHE A 1 204 ? 24.303 8.318 7.585 1.00 86.69 204 PHE A CA 1
ATOM 1545 C C . PHE A 1 204 ? 25.578 7.568 7.958 1.00 86.69 204 PHE A C 1
ATOM 1547 O O . PHE A 1 204 ? 25.512 6.429 8.420 1.00 86.69 204 PHE A O 1
ATOM 1554 N N . ILE A 1 205 ? 26.726 8.185 7.693 1.00 87.38 205 ILE A N 1
ATOM 1555 C CA . ILE A 1 205 ? 28.042 7.645 8.021 1.00 87.38 205 ILE A CA 1
ATOM 1556 C C . ILE A 1 205 ? 28.628 8.492 9.142 1.00 87.38 205 ILE A C 1
ATOM 1558 O O . ILE A 1 205 ? 28.900 9.681 8.953 1.00 87.38 205 ILE A O 1
ATOM 1562 N N . GLU A 1 206 ? 28.840 7.859 10.288 1.00 86.88 206 GLU A N 1
ATOM 1563 C CA . GLU A 1 206 ? 29.555 8.442 11.416 1.00 86.88 206 GLU A CA 1
ATOM 1564 C C . GLU A 1 206 ? 31.065 8.397 11.120 1.00 86.88 206 GLU A C 1
ATOM 1566 O O . GLU A 1 206 ? 31.625 7.328 10.867 1.00 86.88 206 GLU A O 1
ATOM 1571 N N . VAL A 1 207 ? 31.730 9.559 11.089 1.00 82.31 207 VAL A N 1
ATOM 1572 C CA . VAL A 1 207 ? 33.173 9.656 10.770 1.00 82.31 207 VAL A CA 1
ATOM 1573 C C . VAL A 1 207 ? 34.014 9.686 12.046 1.00 82.31 207 VAL A C 1
ATOM 1575 O O . VAL A 1 207 ? 35.012 8.981 12.150 1.00 82.31 207 VAL A O 1
ATOM 1578 N N . HIS A 1 208 ? 33.601 10.499 13.016 1.00 79.31 208 HIS A N 1
ATOM 1579 C CA . HIS A 1 208 ? 34.160 10.620 14.363 1.00 79.31 208 HIS A CA 1
ATOM 1580 C C . HIS A 1 208 ? 33.019 10.889 15.352 1.00 79.31 208 HIS A C 1
ATOM 1582 O O . HIS A 1 208 ? 32.056 11.561 14.980 1.00 79.31 208 HIS A O 1
ATOM 1588 N N . LYS A 1 209 ? 33.184 10.462 16.613 1.00 68.31 209 LYS A N 1
ATOM 1589 C CA . LYS A 1 209 ? 32.195 10.640 17.697 1.00 68.31 209 LYS A CA 1
ATOM 1590 C C . LYS A 1 209 ? 31.747 12.095 17.922 1.00 68.31 209 LYS A C 1
ATOM 1592 O O . LYS A 1 209 ? 30.643 12.312 18.401 1.00 68.31 209 LYS A O 1
ATOM 1597 N N . ASP A 1 210 ? 32.573 13.068 17.528 1.00 62.31 210 ASP A N 1
ATOM 1598 C CA . ASP A 1 210 ? 32.301 14.510 17.669 1.00 62.31 210 ASP A CA 1
ATOM 1599 C C . ASP A 1 210 ? 32.019 15.222 16.328 1.00 62.31 210 ASP A C 1
ATOM 1601 O O . ASP A 1 210 ? 31.940 16.450 16.261 1.00 62.31 210 ASP A O 1
ATOM 1605 N N . SER A 1 211 ? 31.900 14.476 15.223 1.00 67.69 211 SER A N 1
ATOM 1606 C CA . SER A 1 211 ? 31.650 15.035 13.887 1.00 67.69 211 SER A CA 1
ATOM 1607 C C . SER A 1 211 ? 30.194 14.877 13.459 1.00 67.69 211 SER A C 1
ATOM 1609 O O . SER A 1 211 ? 29.517 13.936 13.854 1.00 67.69 211 SER A O 1
ATOM 1611 N N . LYS A 1 212 ? 29.712 15.787 12.604 1.00 70.56 212 LYS A N 1
ATOM 1612 C CA . LYS A 1 212 ? 28.386 15.654 11.991 1.00 70.56 212 LYS A CA 1
ATOM 1613 C C . LYS A 1 212 ? 28.366 14.471 11.027 1.00 70.56 212 LYS A C 1
ATOM 1615 O O . LYS A 1 212 ? 29.220 14.389 10.143 1.00 70.56 212 LYS A O 1
ATOM 1620 N N . ASP A 1 213 ? 27.340 13.643 11.160 1.00 81.69 213 ASP A N 1
ATOM 1621 C CA . ASP A 1 213 ? 27.070 12.527 10.265 1.00 81.69 213 ASP A CA 1
ATOM 1622 C C . ASP A 1 213 ? 27.056 12.949 8.795 1.00 81.69 213 ASP A C 1
ATOM 1624 O O . ASP A 1 213 ? 26.442 13.951 8.404 1.00 81.69 213 ASP A O 1
ATOM 1628 N N . VAL A 1 214 ? 27.709 12.149 7.955 1.00 86.06 214 VAL A N 1
ATOM 1629 C CA . VAL A 1 214 ? 27.747 12.379 6.513 1.00 86.06 214 VAL A CA 1
ATOM 1630 C C . VAL A 1 214 ? 26.619 11.600 5.855 1.00 86.06 214 VAL A C 1
ATOM 1632 O O . VAL A 1 214 ? 26.566 10.372 5.899 1.00 86.06 214 VAL A O 1
ATOM 1635 N N . PHE A 1 215 ? 25.710 12.324 5.211 1.00 85.94 215 PHE A N 1
ATOM 1636 C CA . PHE A 1 215 ? 24.596 11.734 4.478 1.00 85.94 215 PHE A CA 1
ATOM 1637 C C . PHE A 1 215 ? 25.077 10.990 3.224 1.00 85.94 215 PHE A C 1
ATOM 1639 O O . PHE A 1 215 ? 25.938 11.482 2.492 1.00 85.94 215 PHE A O 1
ATOM 1646 N N . PHE A 1 216 ? 24.467 9.850 2.906 1.00 86.56 216 PHE A N 1
ATOM 1647 C CA . PHE A 1 216 ? 24.632 9.193 1.611 1.00 86.56 216 PHE A CA 1
ATOM 1648 C C . PHE A 1 216 ? 23.319 8.606 1.106 1.00 86.56 216 PHE A C 1
ATOM 1650 O O . PHE A 1 216 ? 22.477 8.151 1.873 1.00 86.56 216 PHE A O 1
ATOM 1657 N N . HIS A 1 217 ? 23.160 8.572 -0.214 1.00 82.06 217 HIS A N 1
ATOM 1658 C CA . HIS A 1 217 ? 22.048 7.890 -0.870 1.00 82.06 217 HIS A CA 1
ATOM 1659 C C . HIS A 1 217 ? 22.491 6.485 -1.318 1.00 82.06 217 HIS A C 1
ATOM 1661 O O . HIS A 1 217 ? 23.640 6.290 -1.707 1.00 82.06 217 HIS A O 1
ATOM 1667 N N . ILE A 1 218 ? 21.587 5.505 -1.356 1.00 77.00 218 ILE A N 1
ATOM 1668 C CA . ILE A 1 218 ? 21.841 4.105 -1.744 1.00 77.00 218 ILE A CA 1
ATOM 1669 C C . ILE A 1 218 ? 22.405 3.989 -3.164 1.00 77.00 218 ILE A C 1
ATOM 1671 O O . ILE A 1 218 ? 23.092 3.033 -3.509 1.00 77.00 218 ILE A O 1
ATOM 1675 N N . THR A 1 219 ? 22.170 4.996 -4.007 1.00 73.75 219 THR A N 1
ATOM 1676 C CA . THR A 1 219 ? 22.765 5.070 -5.347 1.00 73.75 219 THR A CA 1
ATOM 1677 C C . THR A 1 219 ? 24.273 5.296 -5.325 1.00 73.75 219 THR A C 1
ATOM 1679 O O . THR A 1 219 ? 24.915 4.944 -6.316 1.00 73.75 219 THR A O 1
ATOM 1682 N N . ALA A 1 220 ? 24.820 5.852 -4.237 1.00 80.12 220 ALA A N 1
ATOM 1683 C CA . ALA A 1 220 ? 26.247 6.062 -4.024 1.00 80.12 220 ALA A CA 1
ATOM 1684 C C . ALA A 1 220 ? 26.985 4.786 -3.588 1.00 80.12 220 ALA A C 1
ATOM 1686 O O . ALA A 1 220 ? 28.211 4.764 -3.689 1.00 80.12 220 ALA A O 1
ATOM 1687 N N . LEU A 1 221 ? 26.272 3.732 -3.155 1.00 82.62 221 LEU A N 1
ATOM 1688 C CA . LEU A 1 221 ? 26.869 2.426 -2.867 1.00 82.62 221 LEU A CA 1
ATOM 1689 C C . LEU A 1 221 ? 27.372 1.772 -4.153 1.00 82.62 221 LEU A C 1
ATOM 1691 O O . LEU A 1 221 ? 26.600 1.500 -5.078 1.00 82.62 221 LEU A O 1
ATOM 1695 N N . GLN A 1 222 ? 28.669 1.481 -4.181 1.00 78.62 222 GLN A N 1
ATOM 1696 C CA . GLN A 1 222 ? 29.294 0.701 -5.246 1.00 78.62 222 GLN A CA 1
ATOM 1697 C C . GLN A 1 222 ? 28.950 -0.787 -5.109 1.00 78.62 222 GLN A C 1
ATOM 1699 O O . GLN A 1 222 ? 28.691 -1.471 -6.099 1.00 78.62 222 GLN A O 1
ATOM 1704 N N . THR A 1 223 ? 28.837 -1.280 -3.876 1.00 68.94 223 THR A N 1
ATOM 1705 C CA . THR A 1 223 ? 28.479 -2.671 -3.576 1.00 68.94 223 THR A CA 1
ATOM 1706 C C . THR A 1 223 ? 26.960 -2.842 -3.449 1.00 68.94 223 THR A C 1
ATOM 1708 O O . THR A 1 223 ? 26.453 -3.190 -2.389 1.00 68.94 223 THR A O 1
ATOM 1711 N N . ARG A 1 224 ? 26.196 -2.619 -4.529 1.00 62.78 224 ARG A N 1
ATOM 1712 C CA . ARG A 1 224 ? 24.715 -2.757 -4.500 1.00 62.78 224 ARG A CA 1
ATOM 1713 C C . ARG A 1 224 ? 24.211 -4.173 -4.203 1.00 62.78 224 ARG A C 1
ATOM 1715 O O . ARG A 1 224 ? 23.033 -4.355 -3.924 1.00 62.78 224 ARG A O 1
ATOM 1722 N N . SER A 1 225 ? 25.093 -5.161 -4.303 1.00 58.16 225 SER A N 1
ATOM 1723 C CA . SER A 1 225 ? 24.799 -6.575 -4.063 1.00 58.16 225 SER A CA 1
ATOM 1724 C C . SER A 1 225 ? 24.665 -6.922 -2.577 1.00 58.16 225 SER A C 1
ATOM 1726 O O . SER A 1 225 ? 24.200 -8.011 -2.262 1.00 58.16 225 SER A O 1
ATOM 1728 N N . ILE A 1 226 ? 25.098 -6.032 -1.676 1.00 66.06 226 ILE A N 1
ATOM 1729 C CA . ILE A 1 226 ? 25.069 -6.237 -0.226 1.00 66.06 226 ILE A CA 1
ATOM 1730 C C . ILE A 1 226 ? 24.351 -5.051 0.409 1.00 66.06 226 ILE A C 1
ATOM 1732 O O . ILE A 1 226 ? 24.666 -3.896 0.128 1.00 66.06 226 ILE A O 1
ATOM 1736 N N . GLN A 1 227 ? 23.371 -5.343 1.260 1.00 72.12 227 GLN A N 1
ATOM 1737 C CA . GLN A 1 227 ? 22.663 -4.316 2.011 1.00 72.12 227 GLN A CA 1
ATOM 1738 C C . GLN A 1 227 ? 23.528 -3.863 3.198 1.00 72.12 227 GLN A C 1
ATOM 1740 O O . GLN A 1 227 ? 23.934 -4.725 3.982 1.00 72.12 227 GLN A O 1
ATOM 1745 N N . PRO A 1 228 ? 23.815 -2.554 3.339 1.00 77.38 228 PRO A N 1
ATOM 1746 C CA . PRO A 1 228 ? 24.591 -2.045 4.464 1.00 77.38 228 PRO A CA 1
ATOM 1747 C C . PRO A 1 228 ? 23.825 -2.249 5.775 1.00 77.38 228 PRO A C 1
ATOM 1749 O O . PRO A 1 228 ? 22.608 -2.049 5.830 1.00 77.38 228 PRO A O 1
ATOM 1752 N N . LYS A 1 229 ? 24.542 -2.616 6.833 1.00 81.31 229 LYS A N 1
ATOM 1753 C CA . LYS A 1 229 ? 24.022 -2.759 8.194 1.00 81.31 229 LYS A CA 1
ATOM 1754 C C . LYS A 1 229 ? 24.645 -1.704 9.115 1.00 81.31 229 LYS A C 1
ATOM 1756 O O . LYS A 1 229 ? 25.798 -1.323 8.908 1.00 81.31 229 LYS A O 1
ATOM 1761 N N . PRO A 1 230 ? 23.921 -1.227 10.145 1.00 81.19 230 PRO A N 1
ATOM 1762 C CA . PRO A 1 230 ? 24.522 -0.391 11.181 1.00 81.19 230 PRO A CA 1
ATOM 1763 C C . PRO A 1 230 ? 25.758 -1.075 11.782 1.00 81.19 230 PRO A C 1
ATOM 1765 O O . PRO A 1 230 ? 25.695 -2.246 12.152 1.00 81.19 230 PRO A O 1
ATOM 1768 N N . GLY A 1 231 ? 26.876 -0.350 11.846 1.00 80.31 231 GLY A N 1
ATOM 1769 C CA . GLY A 1 231 ? 28.172 -0.875 12.290 1.00 80.31 231 GLY A CA 1
ATOM 1770 C C . GLY A 1 231 ? 29.111 -1.330 11.165 1.00 80.31 231 GLY A C 1
ATOM 1771 O O . GLY A 1 231 ? 30.291 -1.568 11.433 1.00 80.31 231 GLY A O 1
ATOM 1772 N N . ASP A 1 232 ? 28.643 -1.401 9.914 1.00 85.12 232 ASP A N 1
ATOM 1773 C CA . ASP A 1 232 ? 29.517 -1.662 8.769 1.00 85.12 232 ASP A CA 1
ATOM 1774 C C . ASP A 1 232 ? 30.553 -0.542 8.609 1.00 85.12 232 ASP A C 1
ATOM 1776 O O . ASP A 1 232 ? 30.230 0.648 8.593 1.00 85.12 232 ASP A O 1
ATOM 1780 N N . ARG A 1 233 ? 31.820 -0.924 8.425 1.00 85.81 233 ARG A N 1
ATOM 1781 C CA . ARG A 1 233 ? 32.878 0.030 8.079 1.00 85.81 233 ARG A CA 1
ATOM 1782 C C . ARG A 1 233 ? 32.818 0.324 6.590 1.00 85.81 233 ARG A C 1
ATOM 1784 O O . ARG A 1 233 ? 32.826 -0.593 5.769 1.00 85.81 233 ARG A O 1
ATOM 1791 N N . VAL A 1 234 ? 32.809 1.602 6.235 1.00 88.88 234 VAL A N 1
ATOM 1792 C CA . VAL A 1 234 ? 32.701 2.053 4.846 1.00 88.88 234 VAL A CA 1
ATOM 1793 C C . VAL A 1 234 ? 33.837 3.004 4.484 1.00 88.88 234 VAL A C 1
ATOM 1795 O O . VAL A 1 234 ? 34.299 3.789 5.307 1.00 88.88 234 VAL A O 1
ATOM 1798 N N . SER A 1 235 ? 34.283 2.936 3.234 1.00 87.81 235 SER A N 1
ATOM 1799 C CA . SER A 1 235 ? 35.171 3.914 2.609 1.00 87.81 235 SER A CA 1
ATOM 1800 C C . SER A 1 235 ? 34.367 4.730 1.602 1.00 87.81 235 SER A C 1
ATOM 1802 O O . SER A 1 235 ? 33.534 4.177 0.881 1.00 87.81 235 SER A O 1
ATOM 1804 N N . PHE A 1 236 ? 34.566 6.044 1.584 1.00 89.31 236 PHE A N 1
ATOM 1805 C CA . PHE A 1 236 ? 33.784 6.962 0.767 1.00 89.31 236 PHE A CA 1
ATOM 1806 C C . PHE A 1 236 ? 34.565 8.240 0.461 1.00 89.31 236 PHE A C 1
ATOM 1808 O O . PHE A 1 236 ? 35.491 8.612 1.180 1.00 89.31 236 PHE A O 1
ATOM 1815 N N . GLU A 1 237 ? 34.161 8.923 -0.605 1.00 86.88 237 GLU A N 1
ATOM 1816 C CA . GLU A 1 237 ? 34.648 10.254 -0.959 1.00 86.88 237 GLU A CA 1
ATOM 1817 C C . GLU A 1 237 ? 33.649 11.303 -0.462 1.00 86.88 237 GLU A C 1
ATOM 1819 O O . GLU A 1 237 ? 32.442 11.163 -0.662 1.00 86.88 237 GLU A O 1
ATOM 1824 N N . ILE A 1 238 ? 34.125 12.371 0.174 1.00 86.75 238 ILE A N 1
ATOM 1825 C CA . ILE A 1 238 ? 33.261 13.459 0.641 1.00 86.75 238 ILE A CA 1
ATOM 1826 C C . ILE A 1 238 ? 33.160 14.523 -0.451 1.00 86.75 238 ILE A C 1
ATOM 1828 O O . ILE A 1 238 ? 34.169 15.060 -0.900 1.00 86.75 238 ILE A O 1
ATOM 1832 N N . ALA A 1 239 ? 31.936 14.872 -0.840 1.00 83.38 239 ALA A N 1
ATOM 1833 C CA . ALA A 1 239 ? 31.662 15.970 -1.759 1.00 83.38 239 ALA A CA 1
ATOM 1834 C C . ALA A 1 239 ? 30.514 16.840 -1.240 1.00 83.38 239 ALA A C 1
ATOM 1836 O O . ALA A 1 239 ? 29.656 16.387 -0.485 1.00 83.38 239 ALA A O 1
ATOM 1837 N N . ARG A 1 240 ? 30.459 18.101 -1.670 1.00 80.94 240 ARG A N 1
ATOM 1838 C CA . ARG A 1 240 ? 29.323 18.980 -1.379 1.00 80.94 240 ARG A CA 1
ATOM 1839 C C . ARG A 1 240 ? 28.208 18.709 -2.397 1.00 80.94 240 ARG A C 1
ATOM 1841 O O . ARG A 1 240 ? 28.441 18.756 -3.603 1.00 80.94 240 ARG A O 1
ATOM 1848 N N . GLY A 1 241 ? 27.020 18.356 -1.914 1.00 68.44 241 GLY A N 1
ATOM 1849 C CA . GLY A 1 241 ? 25.843 18.090 -2.739 1.00 68.44 241 GLY A CA 1
ATOM 1850 C C . GLY A 1 241 ? 25.254 19.354 -3.354 1.00 68.44 241 GLY A C 1
ATOM 1851 O O . GLY A 1 241 ? 25.644 20.469 -3.007 1.00 68.44 241 GLY A O 1
ATOM 1852 N N . LYS A 1 242 ? 24.281 19.177 -4.258 1.00 63.88 242 LYS A N 1
ATOM 1853 C CA . LYS A 1 242 ? 23.571 20.286 -4.931 1.00 63.88 242 LYS A CA 1
ATOM 1854 C C . LYS A 1 242 ? 22.910 21.252 -3.941 1.00 63.88 242 LYS A C 1
ATOM 1856 O O . LYS A 1 242 ? 22.781 22.432 -4.234 1.00 63.88 242 LYS A O 1
ATOM 1861 N N . ASP A 1 243 ? 22.587 20.747 -2.757 1.00 59.84 243 ASP A N 1
ATOM 1862 C CA . ASP A 1 243 ? 21.877 21.460 -1.697 1.00 59.84 243 ASP A CA 1
ATOM 1863 C C . ASP A 1 243 ? 22.854 22.112 -0.693 1.00 59.84 243 ASP A C 1
ATOM 1865 O O . ASP A 1 243 ? 22.465 22.520 0.398 1.00 59.84 243 ASP A O 1
ATOM 1869 N N . GLY A 1 244 ? 24.158 22.129 -1.002 1.00 67.19 244 GLY A N 1
ATOM 1870 C CA . GLY A 1 244 ? 25.211 22.678 -0.140 1.00 67.19 244 GLY A CA 1
ATOM 1871 C C . GLY A 1 244 ? 25.620 21.788 1.043 1.00 67.19 244 GLY A C 1
ATOM 1872 O O . GLY A 1 244 ? 26.608 22.086 1.714 1.00 67.19 244 GLY A O 1
ATOM 1873 N N . ARG A 1 245 ? 24.910 20.678 1.288 1.00 74.12 245 ARG A N 1
ATOM 1874 C CA . ARG A 1 245 ? 25.204 19.713 2.363 1.00 74.12 245 ARG A CA 1
ATOM 1875 C C . ARG A 1 245 ? 26.359 18.779 1.997 1.00 74.12 245 ARG A C 1
ATOM 1877 O O . ARG A 1 245 ? 26.559 18.456 0.829 1.00 74.12 245 ARG A O 1
ATOM 1884 N N . MET A 1 246 ? 27.109 18.330 3.001 1.00 80.31 246 MET A N 1
ATOM 1885 C CA . MET A 1 246 ? 28.161 17.324 2.822 1.00 80.31 246 MET A CA 1
ATOM 1886 C C . MET A 1 246 ? 27.521 15.958 2.570 1.00 80.31 246 MET A C 1
ATOM 1888 O O . MET A 1 246 ? 26.657 15.532 3.334 1.00 80.31 246 MET A O 1
ATOM 1892 N N . GLN A 1 247 ? 27.935 15.295 1.493 1.00 88.06 247 GLN A N 1
ATOM 1893 C CA . GLN A 1 247 ? 27.441 13.983 1.095 1.00 88.06 247 GLN A CA 1
ATOM 1894 C C . GLN A 1 247 ? 28.600 13.037 0.782 1.00 88.06 247 GLN A C 1
ATOM 1896 O O . GLN A 1 247 ? 29.623 13.443 0.226 1.00 88.06 247 GLN A O 1
ATOM 1901 N N . ALA A 1 248 ? 28.418 11.763 1.105 1.00 87.81 248 ALA A N 1
ATOM 1902 C CA . ALA A 1 248 ? 29.351 10.715 0.738 1.00 87.81 248 ALA A CA 1
ATOM 1903 C C . ALA A 1 248 ? 29.012 10.157 -0.653 1.00 87.81 248 ALA A C 1
ATOM 1905 O O . ALA A 1 248 ? 27.876 9.781 -0.954 1.00 87.81 248 ALA A O 1
ATOM 1906 N N . LEU A 1 249 ? 30.027 10.107 -1.508 1.00 85.88 249 LEU A N 1
ATOM 1907 C CA . LEU A 1 249 ? 30.009 9.530 -2.843 1.00 85.88 249 LEU A CA 1
ATOM 1908 C C . LEU A 1 249 ? 30.871 8.267 -2.867 1.00 85.88 249 LEU A C 1
ATOM 1910 O O . LEU A 1 249 ? 31.784 8.105 -2.060 1.00 85.88 249 LEU A O 1
ATOM 1914 N N . ARG A 1 250 ? 30.588 7.377 -3.827 1.00 82.94 250 ARG A N 1
ATOM 1915 C CA . ARG A 1 250 ? 31.373 6.150 -4.063 1.00 82.94 250 ARG A CA 1
ATOM 1916 C C . ARG A 1 250 ? 31.569 5.306 -2.793 1.00 82.94 250 ARG A C 1
ATOM 1918 O O . ARG A 1 250 ? 32.652 4.793 -2.530 1.00 82.94 250 ARG A O 1
ATOM 1925 N N . VAL A 1 251 ? 30.497 5.149 -2.022 1.00 87.00 251 VAL A N 1
ATOM 1926 C CA . VAL A 1 251 ? 30.499 4.403 -0.762 1.00 87.00 251 VAL A CA 1
ATOM 1927 C C . VAL A 1 251 ? 30.767 2.923 -1.036 1.00 87.00 251 VAL A C 1
ATOM 1929 O O . VAL A 1 251 ? 30.050 2.279 -1.807 1.00 87.00 251 VAL A O 1
ATOM 1932 N N . THR A 1 252 ? 31.787 2.373 -0.388 1.00 86.06 252 THR A N 1
ATOM 1933 C CA . THR A 1 252 ? 32.193 0.969 -0.497 1.00 86.06 252 THR A CA 1
ATOM 1934 C C . THR A 1 252 ? 32.290 0.363 0.895 1.00 86.06 252 THR A C 1
ATOM 1936 O O . THR A 1 252 ? 32.940 0.927 1.769 1.00 86.06 252 THR A O 1
ATOM 1939 N N . ILE A 1 253 ? 31.662 -0.793 1.107 1.00 85.50 253 ILE A N 1
ATOM 1940 C CA . ILE A 1 253 ? 31.745 -1.525 2.378 1.00 85.50 253 ILE A CA 1
ATOM 1941 C C . ILE A 1 253 ? 33.114 -2.212 2.453 1.00 85.50 253 ILE A C 1
ATOM 1943 O O . ILE A 1 253 ? 33.488 -2.965 1.551 1.00 85.50 253 ILE A O 1
ATOM 1947 N N . VAL A 1 254 ? 33.880 -1.932 3.507 1.00 82.69 254 VAL A N 1
ATOM 1948 C CA . VAL A 1 254 ? 35.219 -2.496 3.721 1.00 82.69 254 VAL A CA 1
ATOM 1949 C C . VAL A 1 254 ? 35.097 -4.012 3.891 1.00 82.69 254 VAL A C 1
ATOM 1951 O O . VAL A 1 254 ? 34.350 -4.487 4.739 1.00 82.69 254 VAL A O 1
ATOM 1954 N N . GLY A 1 255 ? 35.820 -4.779 3.070 1.00 72.81 255 GLY A N 1
ATOM 1955 C CA . GLY A 1 255 ? 35.785 -6.248 3.089 1.00 72.81 255 GLY A CA 1
ATOM 1956 C C . GLY A 1 255 ? 34.677 -6.883 2.242 1.00 72.81 255 GLY A C 1
ATOM 1957 O O . GLY A 1 255 ? 34.671 -8.100 2.072 1.00 72.81 255 GLY A O 1
ATOM 1958 N N . ALA A 1 256 ? 33.776 -6.094 1.650 1.00 67.19 256 ALA A N 1
ATOM 1959 C CA . ALA A 1 256 ? 32.819 -6.631 0.694 1.00 67.19 256 ALA A CA 1
ATOM 1960 C C . ALA A 1 256 ? 33.514 -7.019 -0.627 1.00 67.19 256 ALA A C 1
ATOM 1962 O O . ALA A 1 256 ? 34.354 -6.255 -1.120 1.00 67.19 256 ALA A O 1
ATOM 1963 N N . PRO A 1 257 ? 33.154 -8.159 -1.253 1.00 62.44 257 PRO A N 1
ATOM 1964 C CA . PRO A 1 257 ? 33.634 -8.480 -2.589 1.00 62.44 257 PRO A CA 1
ATOM 1965 C C . PRO A 1 257 ? 33.249 -7.341 -3.535 1.00 62.44 257 PRO A C 1
ATOM 1967 O O . PRO A 1 257 ? 32.081 -6.946 -3.606 1.00 62.44 257 PRO A O 1
ATOM 1970 N N . LYS A 1 258 ? 34.238 -6.795 -4.256 1.00 55.41 258 LYS A N 1
ATOM 1971 C CA . LYS A 1 258 ? 33.988 -5.798 -5.302 1.00 55.41 258 LYS A CA 1
ATOM 1972 C C . LYS A 1 258 ? 32.948 -6.389 -6.247 1.00 55.41 258 LYS A C 1
ATOM 1974 O O . LYS A 1 258 ? 33.159 -7.469 -6.794 1.00 55.41 258 LYS A O 1
ATOM 1979 N N . SER A 1 259 ? 31.817 -5.706 -6.413 1.00 51.19 259 SER A N 1
ATOM 1980 C CA . SER A 1 259 ? 30.803 -6.107 -7.383 1.00 51.19 259 SER A CA 1
ATOM 1981 C C . SER A 1 259 ? 31.398 -5.962 -8.782 1.00 51.19 259 SER A C 1
ATOM 1983 O O . SER A 1 259 ? 31.272 -4.920 -9.409 1.00 51.19 259 SER A O 1
ATOM 1985 N N . THR A 1 260 ? 32.035 -7.017 -9.287 1.00 49.56 260 THR A N 1
ATOM 1986 C CA . THR A 1 260 ? 32.545 -7.112 -10.664 1.00 49.56 260 THR A CA 1
ATOM 1987 C C . THR A 1 260 ? 31.425 -7.175 -11.699 1.00 49.56 260 THR A C 1
ATOM 1989 O O . THR A 1 260 ? 31.685 -7.175 -12.898 1.00 49.56 260 THR A O 1
ATOM 1992 N N . LYS A 1 261 ? 30.159 -7.149 -11.268 1.00 46.69 261 LYS A N 1
ATOM 1993 C CA . LYS A 1 261 ? 29.037 -6.808 -12.136 1.00 46.69 261 LYS A CA 1
ATOM 1994 C C . LYS A 1 261 ? 28.892 -5.292 -12.218 1.00 46.69 261 LYS A C 1
ATOM 1996 O O . LYS A 1 261 ? 27.835 -4.743 -11.905 1.00 46.69 261 LYS A O 1
ATOM 2001 N N . ASP A 1 262 ? 29.912 -4.632 -12.759 1.00 44.88 262 ASP A N 1
ATOM 2002 C CA . ASP A 1 262 ? 29.583 -3.629 -13.759 1.00 44.88 262 ASP A CA 1
ATOM 2003 C C . ASP A 1 262 ? 28.725 -4.378 -14.768 1.00 44.88 262 ASP A C 1
ATOM 2005 O O . ASP A 1 262 ? 29.188 -5.299 -15.439 1.00 44.88 262 ASP A O 1
ATOM 2009 N N . ALA A 1 263 ? 27.424 -4.092 -14.772 1.00 53.00 263 ALA A N 1
ATOM 2010 C CA . ALA A 1 263 ? 26.546 -4.565 -15.817 1.00 53.00 263 ALA A CA 1
ATOM 2011 C C . ALA A 1 263 ? 27.146 -4.023 -17.112 1.00 53.00 263 ALA A C 1
ATOM 2013 O O . ALA A 1 263 ? 26.921 -2.860 -17.454 1.00 53.00 263 ALA A O 1
ATOM 2014 N N . SER A 1 264 ? 27.984 -4.829 -17.765 1.00 50.28 264 SER A N 1
ATOM 2015 C CA . SER A 1 264 ? 28.458 -4.610 -19.117 1.00 50.28 264 SER A CA 1
ATOM 2016 C C . SER A 1 264 ? 27.221 -4.236 -19.915 1.00 50.28 264 SER A C 1
ATOM 2018 O O . SER A 1 264 ? 26.174 -4.881 -19.784 1.00 50.28 264 SER A O 1
ATOM 2020 N N . ALA A 1 265 ? 27.276 -3.113 -20.632 1.00 56.97 265 ALA A N 1
ATOM 2021 C CA . ALA A 1 265 ? 26.196 -2.806 -21.550 1.00 56.97 265 ALA A CA 1
ATOM 2022 C C . ALA A 1 265 ? 26.026 -4.055 -22.426 1.00 56.97 265 ALA A C 1
ATOM 2024 O O . ALA A 1 265 ? 26.996 -4.540 -23.003 1.00 56.97 265 ALA A O 1
ATOM 2025 N N . SER A 1 266 ? 24.833 -4.641 -22.465 1.00 66.00 266 SER A N 1
ATOM 2026 C CA . SER A 1 266 ? 24.578 -5.741 -23.381 1.00 66.00 266 SER A CA 1
ATOM 2027 C C . SER A 1 266 ? 24.498 -5.127 -24.773 1.00 66.00 266 SER A C 1
ATOM 2029 O O . SER A 1 266 ? 23.476 -4.576 -25.171 1.00 66.00 266 SER A O 1
ATOM 2031 N N . TRP A 1 267 ? 25.615 -5.145 -25.500 1.00 73.06 267 TRP A N 1
ATOM 2032 C CA . TRP A 1 267 ? 25.673 -4.583 -26.851 1.00 73.06 267 TRP A CA 1
ATOM 2033 C C . TRP A 1 267 ? 24.878 -5.438 -27.844 1.00 73.06 267 TRP A C 1
ATOM 2035 O O . TRP A 1 267 ? 24.501 -4.929 -28.889 1.00 73.06 267 TRP A O 1
ATOM 2045 N N . GLY A 1 268 ? 24.557 -6.694 -27.505 1.00 84.00 268 GLY A N 1
ATOM 2046 C CA . GLY A 1 268 ? 23.833 -7.630 -28.374 1.00 84.00 268 GLY A CA 1
ATOM 2047 C C . GLY A 1 268 ? 22.538 -7.059 -28.970 1.00 84.00 268 GLY A C 1
ATOM 2048 O O . GLY A 1 268 ? 22.439 -6.960 -30.190 1.00 84.00 268 GLY A O 1
ATOM 2049 N N . PRO A 1 269 ? 21.562 -6.608 -28.163 1.00 84.50 269 PRO A N 1
ATOM 2050 C CA . PRO A 1 269 ? 20.325 -6.041 -28.705 1.00 84.50 269 PRO A CA 1
ATOM 2051 C C . PRO A 1 269 ? 20.520 -4.701 -29.428 1.00 84.50 269 PRO A C 1
ATOM 2053 O O . PRO A 1 269 ? 19.798 -4.403 -30.376 1.00 84.50 269 PRO A O 1
ATOM 2056 N N . ALA A 1 270 ? 21.506 -3.894 -29.019 1.00 86.25 270 ALA A N 1
ATOM 2057 C CA . ALA A 1 270 ? 21.834 -2.663 -29.735 1.00 86.25 270 ALA A CA 1
ATOM 2058 C C . ALA A 1 270 ? 22.407 -2.960 -31.128 1.00 86.25 270 ALA A C 1
ATOM 2060 O O . ALA A 1 270 ? 22.027 -2.316 -32.104 1.00 86.25 270 ALA A O 1
ATOM 2061 N N . LEU A 1 271 ? 23.260 -3.981 -31.223 1.00 90.69 271 LEU A N 1
ATOM 2062 C CA . LEU A 1 271 ? 23.776 -4.491 -32.483 1.00 90.69 271 LEU A CA 1
ATOM 2063 C C . LEU A 1 271 ? 22.642 -5.059 -33.341 1.00 90.69 271 LEU A C 1
ATOM 2065 O O . LEU A 1 271 ? 22.617 -4.776 -34.528 1.00 90.69 271 LEU A O 1
ATOM 2069 N N . LEU A 1 272 ? 21.668 -5.760 -32.748 1.00 92.50 272 LEU A N 1
ATOM 2070 C CA . LEU A 1 272 ? 20.478 -6.252 -33.453 1.00 92.50 272 LEU A CA 1
ATOM 2071 C C . LEU A 1 272 ? 19.647 -5.115 -34.066 1.00 92.50 272 LEU A C 1
ATOM 2073 O O . LEU A 1 272 ? 19.186 -5.227 -35.198 1.00 92.50 272 LEU A O 1
ATOM 2077 N N . GLY A 1 273 ? 19.480 -4.001 -33.349 1.00 91.12 273 GLY A N 1
ATOM 2078 C CA . GLY A 1 273 ? 18.841 -2.807 -33.907 1.00 91.12 273 GLY A CA 1
ATOM 2079 C C . GLY A 1 273 ? 19.622 -2.238 -35.096 1.00 91.12 273 GLY A C 1
ATOM 2080 O O . GLY A 1 273 ? 19.047 -1.946 -36.141 1.00 91.12 273 GLY A O 1
ATOM 2081 N N . LEU A 1 274 ? 20.948 -2.132 -34.980 1.00 92.19 274 LEU A N 1
ATOM 2082 C CA . LEU A 1 274 ? 21.795 -1.630 -36.066 1.00 92.19 274 LEU A CA 1
ATOM 2083 C C . LEU A 1 274 ? 21.796 -2.559 -37.287 1.00 92.19 274 LEU A C 1
ATOM 2085 O O . LEU A 1 274 ? 21.664 -2.079 -38.412 1.00 92.19 274 LEU A O 1
ATOM 2089 N N . THR A 1 275 ? 21.901 -3.874 -37.090 1.00 93.12 275 THR A N 1
ATOM 2090 C CA . THR A 1 275 ? 21.872 -4.849 -38.188 1.00 93.12 275 THR A CA 1
ATOM 2091 C C . THR A 1 275 ? 20.514 -4.873 -38.877 1.00 93.12 275 THR A C 1
ATOM 2093 O O . THR A 1 275 ? 20.468 -4.939 -40.104 1.00 93.12 275 THR A O 1
ATOM 2096 N N . ALA A 1 276 ? 19.415 -4.738 -38.129 1.00 93.44 276 ALA A N 1
ATOM 2097 C CA . ALA A 1 276 ? 18.083 -4.600 -38.706 1.00 93.44 276 ALA A CA 1
ATOM 2098 C C . ALA A 1 276 ? 17.959 -3.338 -39.573 1.00 93.44 276 ALA A C 1
ATOM 2100 O O . ALA A 1 276 ? 17.449 -3.413 -40.690 1.00 93.44 276 ALA A O 1
ATOM 2101 N N . LEU A 1 277 ? 18.471 -2.193 -39.103 1.00 95.31 277 LEU A N 1
ATOM 2102 C CA . LEU A 1 277 ? 18.459 -0.954 -39.884 1.00 95.31 277 LEU A CA 1
ATOM 2103 C C . LEU A 1 277 ? 19.272 -1.094 -41.175 1.00 95.31 277 LEU A C 1
ATOM 2105 O O . LEU A 1 277 ? 18.789 -0.732 -42.246 1.00 95.31 277 LEU A O 1
ATOM 2109 N N . VAL A 1 278 ? 20.479 -1.660 -41.086 1.00 95.06 278 VAL A N 1
ATOM 2110 C CA . VAL A 1 278 ? 21.322 -1.932 -42.259 1.00 95.06 278 VAL A CA 1
ATOM 2111 C C . VAL A 1 278 ? 20.599 -2.861 -43.233 1.00 95.06 278 VAL A C 1
ATOM 2113 O O . VAL A 1 278 ? 20.563 -2.559 -44.419 1.00 95.06 278 VAL A O 1
ATOM 2116 N N . GLY A 1 279 ? 19.963 -3.930 -42.747 1.00 93.44 279 GLY A N 1
ATOM 2117 C CA . GLY A 1 279 ? 19.189 -4.860 -43.573 1.00 93.44 279 GLY A CA 1
ATOM 2118 C C . GLY A 1 279 ? 18.018 -4.201 -44.310 1.00 93.44 279 GLY A C 1
ATOM 2119 O O . GLY A 1 279 ? 17.790 -4.489 -45.485 1.00 93.44 279 GLY A O 1
ATOM 2120 N N . ILE A 1 280 ? 17.298 -3.279 -43.661 1.00 92.38 280 ILE A N 1
ATOM 2121 C CA . ILE A 1 280 ? 16.219 -2.505 -44.300 1.00 92.38 280 ILE A CA 1
ATOM 2122 C C . ILE A 1 280 ? 16.790 -1.604 -45.403 1.00 92.38 280 ILE A C 1
ATOM 2124 O O . ILE A 1 280 ? 16.245 -1.555 -46.506 1.00 92.38 280 ILE A O 1
ATOM 2128 N N . VAL A 1 281 ? 17.902 -0.915 -45.131 1.00 93.88 281 VAL A N 1
ATOM 2129 C CA . VAL A 1 281 ? 18.540 -0.001 -46.090 1.00 93.88 281 VAL A CA 1
ATOM 2130 C C . VAL A 1 281 ? 19.105 -0.758 -47.291 1.00 93.88 281 VAL A C 1
ATOM 2132 O O . VAL A 1 281 ? 18.846 -0.364 -48.427 1.00 93.88 281 VAL A O 1
ATOM 2135 N N . THR A 1 282 ? 19.826 -1.861 -47.081 1.00 93.00 282 THR A N 1
ATOM 2136 C CA . THR A 1 282 ? 20.375 -2.669 -48.181 1.00 93.00 282 THR A CA 1
ATOM 2137 C C . THR A 1 282 ? 19.267 -3.290 -49.025 1.00 93.00 282 THR A C 1
ATOM 2139 O O . THR A 1 282 ? 19.353 -3.258 -50.251 1.00 93.00 282 THR A O 1
ATOM 2142 N N . SER A 1 283 ? 18.183 -3.761 -48.402 1.00 89.94 283 SER A N 1
ATOM 2143 C CA . SER A 1 283 ? 17.006 -4.274 -49.117 1.00 89.94 283 SER A CA 1
ATOM 2144 C C . SER A 1 283 ? 16.308 -3.187 -49.943 1.00 89.94 283 SER A C 1
ATOM 2146 O O . SER A 1 283 ? 15.880 -3.449 -51.067 1.00 89.94 283 SER A O 1
ATOM 2148 N N . ALA A 1 284 ? 16.220 -1.958 -49.425 1.00 91.31 284 ALA A N 1
ATOM 2149 C CA . ALA A 1 284 ? 15.641 -0.822 -50.142 1.00 91.31 284 ALA A CA 1
ATOM 2150 C C . ALA A 1 284 ? 16.517 -0.353 -51.319 1.00 91.31 284 ALA A C 1
ATOM 2152 O O . ALA A 1 284 ? 16.001 -0.004 -52.381 1.00 91.31 284 ALA A O 1
ATOM 2153 N N . LEU A 1 285 ? 17.844 -0.368 -51.159 1.00 91.50 285 LEU A N 1
ATOM 2154 C CA . LEU A 1 285 ? 18.790 -0.043 -52.232 1.00 91.50 285 LEU A CA 1
ATOM 2155 C C . LEU A 1 285 ? 18.832 -1.130 -53.312 1.00 91.50 285 LEU A C 1
ATOM 2157 O O . LEU A 1 285 ? 18.883 -0.806 -54.495 1.00 91.50 285 LEU A O 1
ATOM 2161 N N . GLY A 1 286 ? 18.742 -2.401 -52.913 1.00 89.88 286 GLY A N 1
ATOM 2162 C CA . GLY A 1 286 ? 18.673 -3.555 -53.812 1.00 89.88 286 GLY A CA 1
ATOM 2163 C C . GLY A 1 286 ? 17.332 -3.724 -54.535 1.00 89.88 286 GLY A C 1
ATOM 2164 O O . GLY A 1 286 ? 17.180 -4.670 -55.297 1.00 89.88 286 GLY A O 1
ATOM 2165 N N . GLY A 1 287 ? 16.358 -2.837 -54.297 1.00 86.75 287 GLY A N 1
ATOM 2166 C CA . GLY A 1 287 ? 15.051 -2.856 -54.964 1.00 86.75 287 GLY A CA 1
ATOM 2167 C C . GLY A 1 287 ? 14.051 -3.877 -54.413 1.00 86.75 287 GLY A C 1
ATOM 2168 O O . GLY A 1 287 ? 12.939 -3.962 -54.923 1.00 86.75 287 GLY A O 1
ATOM 2169 N N . TYR A 1 288 ? 14.401 -4.615 -53.355 1.00 87.56 288 TYR A N 1
ATOM 2170 C CA . TYR A 1 288 ? 13.498 -5.562 -52.690 1.00 87.56 288 TYR A CA 1
ATOM 2171 C C . TYR A 1 288 ? 12.425 -4.865 -51.843 1.00 87.56 288 TYR A C 1
ATOM 2173 O O . TYR A 1 288 ? 11.360 -5.431 -51.609 1.00 87.56 288 TYR A O 1
ATOM 2181 N N . LEU A 1 289 ? 12.709 -3.647 -51.370 1.00 88.50 289 LEU A N 1
ATOM 2182 C CA . LEU A 1 289 ? 11.763 -2.776 -50.672 1.00 88.50 289 LEU A CA 1
ATOM 2183 C C . LEU A 1 289 ? 11.679 -1.412 -51.374 1.00 88.50 289 LEU A C 1
ATOM 2185 O O . LEU A 1 289 ? 12.665 -0.972 -51.971 1.00 88.50 289 LEU A O 1
ATOM 2189 N N . PRO A 1 290 ? 10.548 -0.688 -51.270 1.00 89.88 290 PRO A N 1
ATOM 2190 C CA . PRO A 1 290 ? 10.464 0.678 -51.771 1.00 89.88 290 PRO A CA 1
ATOM 2191 C C . PRO A 1 290 ? 11.524 1.570 -51.112 1.00 89.88 290 PRO A C 1
ATOM 2193 O O . PRO A 1 290 ? 11.658 1.583 -49.887 1.00 89.88 290 PRO A O 1
ATOM 2196 N N . ARG A 1 291 ? 12.233 2.383 -51.907 1.00 90.94 291 ARG A N 1
ATOM 2197 C CA . ARG A 1 291 ? 13.296 3.288 -51.413 1.00 90.94 291 ARG A CA 1
ATOM 2198 C C . ARG A 1 291 ? 12.829 4.204 -50.277 1.00 90.94 291 ARG A C 1
ATOM 2200 O O . ARG A 1 291 ? 13.594 4.482 -49.357 1.00 90.94 291 ARG A O 1
ATOM 2207 N N . GLN A 1 292 ? 11.558 4.609 -50.309 1.00 90.94 292 GLN A N 1
ATOM 2208 C CA . GLN A 1 292 ? 10.947 5.445 -49.273 1.00 90.94 292 GLN A CA 1
ATOM 2209 C C . GLN A 1 292 ? 10.954 4.774 -47.894 1.00 90.94 292 GLN A C 1
ATOM 2211 O O . GLN A 1 292 ? 11.206 5.446 -46.900 1.00 90.94 292 GLN A O 1
ATOM 2216 N N . VAL A 1 293 ? 10.766 3.451 -47.821 1.00 90.62 293 VAL A N 1
ATOM 2217 C CA . VAL A 1 293 ? 10.792 2.700 -46.553 1.00 90.62 293 VAL A CA 1
ATOM 2218 C C . VAL A 1 293 ? 12.176 2.774 -45.911 1.00 90.62 293 VAL A C 1
ATOM 2220 O O . VAL A 1 293 ? 12.286 3.004 -44.708 1.00 90.62 293 VAL A O 1
ATOM 2223 N N . GLY A 1 294 ? 13.237 2.645 -46.713 1.00 92.12 294 GLY A N 1
ATOM 2224 C CA . GLY A 1 294 ? 14.616 2.810 -46.249 1.00 92.12 294 GLY A CA 1
ATOM 2225 C C . GLY A 1 294 ? 14.880 4.212 -45.694 1.00 92.12 294 GLY A C 1
ATOM 2226 O O . GLY A 1 294 ? 15.377 4.346 -44.577 1.00 92.12 294 GLY A O 1
ATOM 2227 N N . ILE A 1 295 ? 14.490 5.254 -46.438 1.00 93.69 295 ILE A N 1
ATOM 2228 C CA . ILE A 1 295 ? 14.674 6.660 -46.032 1.00 93.69 295 ILE A CA 1
ATOM 2229 C C . ILE A 1 295 ? 13.913 6.959 -44.732 1.00 93.69 295 ILE A C 1
ATOM 2231 O O . ILE A 1 295 ? 14.496 7.485 -43.782 1.00 93.69 295 ILE A O 1
ATOM 2235 N N . VAL A 1 296 ? 12.633 6.578 -44.662 1.00 94.69 296 VAL A N 1
ATOM 2236 C CA . VAL A 1 296 ? 11.794 6.778 -43.472 1.00 94.69 296 VAL A CA 1
ATOM 2237 C C . VAL A 1 296 ? 12.377 6.044 -42.267 1.00 94.69 296 VAL A C 1
ATOM 2239 O O . VAL A 1 296 ? 12.488 6.642 -41.200 1.00 94.69 296 VAL A O 1
ATOM 2242 N N . SER A 1 297 ? 12.828 4.797 -42.433 1.00 93.88 297 SER A N 1
ATOM 2243 C CA . SER A 1 297 ? 13.401 4.005 -41.334 1.00 93.88 297 SER A CA 1
ATOM 2244 C C . SER A 1 297 ? 14.672 4.635 -40.762 1.00 93.88 297 SER A C 1
ATOM 2246 O O . SER A 1 297 ? 14.861 4.640 -39.545 1.00 93.88 297 SER A O 1
ATOM 2248 N N . VAL A 1 298 ? 15.534 5.210 -41.609 1.00 96.38 298 VAL A N 1
ATOM 2249 C CA . VAL A 1 298 ? 16.746 5.918 -41.163 1.00 96.38 298 VAL A CA 1
ATOM 2250 C C . VAL A 1 298 ? 16.384 7.179 -40.382 1.00 96.38 298 VAL A C 1
ATOM 2252 O O . VAL A 1 298 ? 16.843 7.350 -39.251 1.00 96.38 298 VAL A O 1
ATOM 2255 N N . ILE A 1 299 ? 15.531 8.040 -40.944 1.00 97.50 299 ILE A N 1
ATOM 2256 C CA . ILE A 1 299 ? 15.130 9.299 -40.299 1.00 97.50 299 ILE A CA 1
ATOM 2257 C C . ILE A 1 299 ? 14.414 9.011 -38.974 1.00 97.50 299 ILE A C 1
ATOM 2259 O O . ILE A 1 299 ? 14.781 9.564 -37.935 1.00 97.50 299 ILE A O 1
ATOM 2263 N N . ALA A 1 300 ? 13.442 8.098 -38.980 1.00 96.81 300 ALA A N 1
ATOM 2264 C CA . ALA A 1 300 ? 12.699 7.713 -37.788 1.00 96.81 300 ALA A CA 1
ATOM 2265 C C . ALA A 1 300 ? 13.605 7.065 -36.730 1.00 96.81 300 ALA A C 1
ATOM 2267 O O . ALA A 1 300 ? 13.415 7.320 -35.543 1.00 96.81 300 ALA A O 1
ATOM 2268 N N . SER A 1 301 ? 14.626 6.293 -37.123 1.00 97.31 301 SER A N 1
ATOM 2269 C CA . SER A 1 301 ? 15.598 5.709 -36.185 1.00 97.31 301 SER A CA 1
ATOM 2270 C C . SER A 1 301 ? 16.463 6.770 -35.501 1.00 97.31 301 SER A C 1
ATOM 2272 O O . SER A 1 301 ? 16.702 6.676 -34.295 1.00 97.31 301 SER A O 1
ATOM 2274 N N . ILE A 1 302 ? 16.889 7.809 -36.229 1.00 97.19 302 ILE A N 1
ATOM 2275 C CA . ILE A 1 302 ? 17.632 8.942 -35.654 1.00 97.19 302 ILE A CA 1
ATOM 2276 C C . ILE A 1 302 ? 16.742 9.714 -34.672 1.00 97.19 302 ILE A C 1
ATOM 2278 O O . ILE A 1 302 ? 17.152 9.978 -33.539 1.00 97.19 302 ILE A O 1
ATOM 2282 N N . ILE A 1 303 ? 15.505 10.027 -35.077 1.00 97.50 303 ILE A N 1
ATOM 2283 C CA . ILE A 1 303 ? 14.529 10.726 -34.229 1.00 97.50 303 ILE A CA 1
ATOM 2284 C C . ILE A 1 303 ? 14.229 9.907 -32.970 1.00 97.50 303 ILE A C 1
ATOM 2286 O O . ILE A 1 303 ? 14.241 10.457 -31.869 1.00 97.50 303 ILE A O 1
ATOM 2290 N N . ALA A 1 304 ? 14.012 8.597 -33.106 1.00 96.56 304 ALA A N 1
ATOM 2291 C CA . ALA A 1 304 ? 13.773 7.699 -31.982 1.00 96.56 304 ALA A CA 1
ATOM 2292 C C . ALA A 1 304 ? 14.944 7.724 -30.997 1.00 96.56 304 ALA A C 1
ATOM 2294 O O . ALA A 1 304 ? 14.744 7.927 -29.800 1.00 96.56 304 ALA A O 1
ATOM 2295 N N . PHE A 1 305 ? 16.175 7.583 -31.490 1.00 96.25 305 PHE A N 1
ATOM 2296 C CA . PHE A 1 305 ? 17.355 7.597 -30.635 1.00 96.25 305 PHE A CA 1
ATOM 2297 C C . PHE A 1 305 ? 17.495 8.920 -29.869 1.00 96.25 305 PHE A C 1
ATOM 2299 O O . PHE A 1 305 ? 17.683 8.920 -28.648 1.00 96.25 305 PHE A O 1
ATOM 2306 N N . ALA A 1 306 ? 17.332 10.051 -30.564 1.00 96.50 306 ALA A N 1
ATOM 2307 C CA . ALA A 1 306 ? 17.371 11.376 -29.955 1.00 96.50 306 ALA A CA 1
ATOM 2308 C C . ALA A 1 306 ? 16.258 11.562 -28.911 1.00 96.50 306 ALA A C 1
ATOM 2310 O O . ALA A 1 306 ? 16.522 12.052 -27.813 1.00 96.50 306 ALA A O 1
ATOM 2311 N N . ALA A 1 307 ? 15.032 11.118 -29.204 1.00 96.06 307 ALA A N 1
ATOM 2312 C CA . ALA A 1 307 ? 13.906 11.200 -28.280 1.00 96.06 307 ALA A CA 1
ATOM 2313 C C . ALA A 1 307 ? 14.171 10.421 -26.982 1.00 96.06 307 ALA A C 1
ATOM 2315 O O . ALA A 1 307 ? 13.927 10.946 -25.898 1.00 96.06 307 ALA A O 1
ATOM 2316 N N . TYR A 1 308 ? 14.743 9.215 -27.061 1.00 95.00 308 TYR A N 1
ATOM 2317 C CA . TYR A 1 308 ? 15.126 8.438 -25.874 1.00 95.00 308 TYR A CA 1
ATOM 2318 C C . TYR A 1 308 ? 16.271 9.091 -25.087 1.00 95.00 308 TYR A C 1
ATOM 2320 O O . TYR A 1 308 ? 16.248 9.082 -23.853 1.00 95.00 308 TYR A O 1
ATOM 2328 N N . ALA A 1 309 ? 17.258 9.683 -25.767 1.00 93.06 309 ALA A N 1
ATOM 2329 C CA . ALA A 1 309 ? 18.342 10.423 -25.119 1.00 93.06 309 ALA A CA 1
ATOM 2330 C C . ALA A 1 309 ? 17.823 11.655 -24.365 1.00 93.06 309 ALA A C 1
ATOM 2332 O O . ALA A 1 309 ? 18.182 11.874 -23.203 1.00 93.06 309 ALA A O 1
ATOM 2333 N N . VAL A 1 310 ? 16.925 12.419 -24.993 1.00 93.25 310 VAL A N 1
ATOM 2334 C CA . VAL A 1 310 ? 16.261 13.576 -24.386 1.00 93.25 310 VAL A CA 1
ATOM 2335 C C . VAL A 1 310 ? 15.369 13.144 -23.225 1.00 93.25 310 VAL A C 1
ATOM 2337 O O . VAL A 1 310 ? 15.438 13.757 -22.163 1.00 93.25 310 VAL A O 1
ATOM 2340 N N . ASP A 1 311 ? 14.578 12.080 -23.374 1.00 93.62 311 ASP A N 1
ATOM 2341 C CA . ASP A 1 311 ? 13.727 11.566 -22.295 1.00 93.62 311 ASP A CA 1
ATOM 2342 C C . ASP A 1 311 ? 14.561 11.135 -21.079 1.00 93.62 311 ASP A C 1
ATOM 2344 O O . ASP A 1 311 ? 14.251 11.508 -19.947 1.00 93.62 311 ASP A O 1
ATOM 2348 N N . LYS A 1 312 ? 15.693 10.450 -21.300 1.00 89.75 312 LYS A N 1
ATOM 2349 C CA . LYS A 1 312 ? 16.638 10.102 -20.229 1.00 89.75 312 LYS A CA 1
ATOM 2350 C C . LYS A 1 312 ? 17.217 11.344 -19.543 1.00 89.75 312 LYS A C 1
ATOM 2352 O O . LYS A 1 312 ? 17.310 11.380 -18.315 1.00 89.75 312 LYS A O 1
ATOM 2357 N N . ALA A 1 313 ? 17.596 12.368 -20.309 1.00 87.62 313 ALA A N 1
ATOM 2358 C CA . ALA A 1 313 ? 18.112 13.623 -19.761 1.00 87.62 313 ALA A CA 1
ATOM 2359 C C . ALA A 1 313 ? 17.045 14.409 -18.976 1.00 87.62 313 ALA A C 1
ATOM 2361 O O . ALA A 1 313 ? 17.349 15.012 -17.948 1.00 87.62 313 ALA A O 1
ATOM 2362 N N . ARG A 1 314 ? 15.782 14.384 -19.419 1.00 87.56 314 ARG A N 1
ATOM 2363 C CA . ARG A 1 314 ? 14.653 14.989 -18.694 1.00 87.56 314 ARG A CA 1
ATOM 2364 C C . ARG A 1 314 ? 14.347 14.227 -17.407 1.00 87.56 314 ARG A C 1
ATOM 2366 O O . ARG A 1 314 ? 14.137 14.852 -16.370 1.00 87.56 314 ARG A O 1
ATOM 2373 N N . ALA A 1 315 ? 14.418 12.895 -17.441 1.00 78.56 315 ALA A N 1
ATOM 2374 C CA . ALA A 1 315 ? 14.220 12.050 -16.270 1.00 78.56 315 ALA A CA 1
ATOM 2375 C C . ALA A 1 315 ? 15.263 12.305 -15.167 1.00 78.56 315 ALA A C 1
ATOM 2377 O O . ALA A 1 315 ? 14.901 12.297 -13.994 1.00 78.56 315 ALA A O 1
ATOM 2378 N N . SER A 1 316 ? 16.526 12.576 -15.522 1.00 82.38 316 SER A N 1
ATOM 2379 C CA . SER A 1 316 ? 17.585 12.886 -14.546 1.00 82.38 316 SER A CA 1
ATOM 2380 C C . SER A 1 316 ? 17.525 14.313 -13.988 1.00 82.38 316 SER A C 1
ATOM 2382 O O . SER A 1 316 ? 18.084 14.579 -12.924 1.00 82.38 316 SER A O 1
ATOM 2384 N N . ARG A 1 317 ? 16.844 15.230 -14.685 1.00 82.19 317 ARG A N 1
ATOM 2385 C CA . ARG A 1 317 ? 16.650 16.634 -14.282 1.00 82.19 317 ARG A CA 1
ATOM 2386 C C . ARG A 1 317 ? 15.290 16.904 -13.631 1.00 82.19 317 ARG A C 1
ATOM 2388 O O . ARG A 1 317 ? 14.967 18.059 -13.394 1.00 82.19 317 ARG A O 1
ATOM 2395 N N . ASN A 1 318 ? 14.506 15.858 -13.362 1.00 79.50 318 ASN A N 1
ATOM 2396 C CA . ASN A 1 318 ? 13.137 15.952 -12.846 1.00 79.50 318 ASN A CA 1
ATOM 2397 C C . ASN A 1 318 ? 12.229 16.895 -13.669 1.00 79.50 318 ASN A C 1
ATOM 2399 O O . ASN A 1 318 ? 11.394 17.609 -13.124 1.00 79.50 318 ASN A O 1
ATOM 2403 N N . ALA A 1 319 ? 12.426 16.916 -14.990 1.00 82.62 319 ALA A N 1
ATOM 2404 C CA . ALA A 1 319 ? 11.642 17.719 -15.924 1.00 82.62 319 ALA A CA 1
ATOM 2405 C C . ALA A 1 319 ? 10.480 16.905 -16.522 1.00 82.62 319 ALA A C 1
ATOM 2407 O O . ALA A 1 319 ? 10.480 15.671 -16.469 1.00 82.62 319 ALA A O 1
ATOM 2408 N N . TRP A 1 320 ? 9.515 17.594 -17.144 1.00 86.75 320 TRP A N 1
ATOM 2409 C CA . TRP A 1 320 ? 8.381 16.963 -17.831 1.00 86.75 320 TRP A CA 1
ATOM 2410 C C . TRP A 1 320 ? 8.857 15.934 -18.869 1.00 86.75 320 TRP A C 1
ATOM 2412 O O . TRP A 1 320 ? 9.607 16.262 -19.793 1.00 86.75 320 TRP A O 1
ATOM 2422 N N . ARG A 1 321 ? 8.437 14.675 -18.708 1.00 86.88 321 ARG A N 1
ATOM 2423 C CA . ARG A 1 321 ? 8.894 13.535 -19.523 1.00 86.88 321 ARG A CA 1
ATOM 2424 C C . ARG A 1 321 ? 8.144 13.439 -20.849 1.00 86.88 321 ARG A C 1
ATOM 2426 O O . ARG A 1 321 ? 7.067 14.006 -21.008 1.00 86.88 321 ARG A O 1
ATOM 2433 N N . ILE A 1 322 ? 8.720 12.727 -21.816 1.00 89.38 322 ILE A N 1
ATOM 2434 C CA . ILE A 1 322 ? 8.040 12.455 -23.087 1.00 89.38 322 ILE A CA 1
ATOM 2435 C C . ILE A 1 322 ? 7.011 11.334 -22.845 1.00 89.38 322 ILE A C 1
ATOM 2437 O O . ILE A 1 322 ? 7.393 10.282 -22.321 1.00 89.38 322 ILE A O 1
ATOM 2441 N N . PRO A 1 323 ? 5.722 11.520 -23.203 1.00 92.69 323 PRO A N 1
ATOM 2442 C CA . PRO A 1 323 ? 4.712 10.471 -23.069 1.00 92.69 323 PRO A CA 1
ATOM 2443 C C . PRO A 1 323 ? 5.125 9.184 -23.794 1.00 92.69 323 PRO A C 1
ATOM 2445 O O . PRO A 1 323 ? 5.671 9.234 -24.896 1.00 92.69 323 PRO A O 1
ATOM 2448 N N . GLU A 1 324 ? 4.848 8.019 -23.200 1.00 93.31 324 GLU A N 1
ATOM 2449 C CA . GLU A 1 324 ? 5.286 6.726 -23.757 1.00 93.31 324 GLU A CA 1
ATOM 2450 C C . GLU A 1 324 ? 4.667 6.449 -25.131 1.00 93.31 324 GLU A C 1
ATOM 2452 O O . GLU A 1 324 ? 5.346 5.928 -26.015 1.00 93.31 324 GLU A O 1
ATOM 2457 N N . ALA A 1 325 ? 3.426 6.899 -25.340 1.00 92.50 325 ALA A N 1
ATOM 2458 C CA . ALA A 1 325 ? 2.731 6.828 -26.620 1.00 92.50 325 ALA A CA 1
ATOM 2459 C C . ALA A 1 325 ? 3.537 7.469 -27.763 1.00 92.50 325 ALA A C 1
ATOM 2461 O O . ALA A 1 325 ? 3.623 6.894 -28.842 1.00 92.50 325 ALA A O 1
ATOM 2462 N N . ASN A 1 326 ? 4.205 8.602 -27.518 1.00 95.06 326 ASN A N 1
ATOM 2463 C CA . ASN A 1 326 ? 4.995 9.286 -28.545 1.00 95.06 326 ASN A CA 1
ATOM 2464 C C . ASN A 1 326 ? 6.233 8.467 -28.936 1.00 95.06 326 ASN A C 1
ATOM 2466 O O . ASN A 1 326 ? 6.604 8.431 -30.106 1.00 95.06 326 ASN A O 1
ATOM 2470 N N . LEU A 1 327 ? 6.863 7.785 -27.973 1.00 95.38 327 LEU A N 1
ATOM 2471 C CA . LEU A 1 327 ? 8.016 6.919 -28.244 1.00 95.38 327 LEU A CA 1
ATOM 2472 C C . LEU A 1 327 ? 7.602 5.687 -29.060 1.00 95.38 327 LEU A C 1
ATOM 2474 O O . LEU A 1 327 ? 8.297 5.317 -30.006 1.00 95.38 327 LEU A O 1
ATOM 2478 N N . HIS A 1 328 ? 6.453 5.089 -28.736 1.00 95.88 328 HIS A N 1
ATOM 2479 C CA . HIS A 1 328 ? 5.894 3.979 -29.509 1.00 95.88 328 HIS A CA 1
ATOM 2480 C C . HIS A 1 328 ? 5.419 4.408 -30.898 1.00 95.88 328 HIS A C 1
ATOM 2482 O O . HIS A 1 328 ? 5.601 3.650 -31.842 1.00 95.88 328 HIS A O 1
ATOM 2488 N N . LEU A 1 329 ? 4.884 5.622 -31.055 1.00 96.12 329 LEU A N 1
ATOM 2489 C CA . LEU A 1 329 ? 4.477 6.161 -32.354 1.00 96.12 329 LEU A CA 1
ATOM 2490 C C . LEU A 1 329 ? 5.675 6.307 -33.302 1.00 96.12 329 LEU A C 1
ATOM 2492 O O . LEU A 1 329 ? 5.604 5.897 -34.456 1.00 96.12 329 LEU A O 1
ATOM 2496 N N . ILE A 1 330 ? 6.807 6.820 -32.811 1.00 95.38 330 ILE A N 1
ATOM 2497 C CA . ILE A 1 330 ? 8.033 6.906 -33.619 1.00 95.38 330 ILE A CA 1
ATOM 2498 C C . ILE A 1 330 ? 8.540 5.499 -33.976 1.00 95.38 330 ILE A C 1
ATOM 2500 O O . ILE A 1 330 ? 8.950 5.265 -35.112 1.00 95.38 330 ILE A O 1
ATOM 2504 N N . ALA A 1 331 ? 8.484 4.549 -33.033 1.00 94.75 331 ALA A N 1
ATOM 2505 C CA . ALA A 1 331 ? 8.850 3.158 -33.299 1.00 94.75 331 ALA A CA 1
ATOM 2506 C C . ALA A 1 331 ? 7.941 2.514 -34.362 1.00 94.75 331 ALA A C 1
ATOM 2508 O O . ALA A 1 331 ? 8.440 1.841 -35.265 1.00 94.75 331 ALA A O 1
ATOM 2509 N N . LEU A 1 332 ? 6.634 2.783 -34.293 1.00 95.75 332 LEU A N 1
ATOM 2510 C CA . LEU A 1 332 ? 5.632 2.328 -35.250 1.00 95.75 332 LEU A CA 1
ATOM 2511 C C . LEU A 1 332 ? 5.885 2.887 -36.657 1.00 95.75 332 LEU A C 1
ATOM 2513 O O . LEU A 1 332 ? 5.753 2.139 -37.617 1.00 95.75 332 LEU A O 1
ATOM 2517 N N . CYS A 1 333 ? 6.326 4.141 -36.779 1.00 94.94 333 CYS A N 1
ATOM 2518 C CA . CYS A 1 333 ? 6.698 4.780 -38.049 1.00 94.94 333 CYS A CA 1
ATOM 2519 C C . CYS A 1 333 ? 8.066 4.326 -38.613 1.00 94.94 333 CYS A C 1
ATOM 2521 O O . CYS A 1 333 ? 8.687 5.056 -39.383 1.00 94.94 333 CYS A O 1
ATOM 2523 N N . GLY A 1 334 ? 8.576 3.155 -38.216 1.00 93.12 334 GLY A N 1
ATOM 2524 C CA . GLY A 1 334 ? 9.854 2.612 -38.691 1.00 93.12 334 GLY A CA 1
ATOM 2525 C C . GLY A 1 334 ? 11.082 3.018 -37.866 1.00 93.12 334 GLY A C 1
ATOM 2526 O O . GLY A 1 334 ? 12.202 2.656 -38.215 1.00 93.12 334 GLY A O 1
ATOM 2527 N N . GLY A 1 335 ? 10.906 3.731 -36.749 1.00 96.38 335 GLY A N 1
ATOM 2528 C CA . GLY A 1 335 ? 12.002 4.128 -35.854 1.00 96.38 335 GLY A CA 1
ATOM 2529 C C . GLY A 1 335 ? 12.424 3.061 -34.841 1.00 96.38 335 GLY A C 1
ATOM 2530 O O . GLY A 1 335 ? 13.300 3.307 -34.008 1.00 96.38 335 GLY A O 1
ATOM 2531 N N . TRP A 1 336 ? 11.803 1.879 -34.877 1.00 96.25 336 TRP A N 1
ATOM 2532 C CA . TRP A 1 336 ? 12.063 0.801 -33.924 1.00 96.25 336 TRP A CA 1
ATOM 2533 C C . TRP A 1 336 ? 13.534 0.330 -33.860 1.00 96.25 336 TRP A C 1
ATOM 2535 O O . TRP A 1 336 ? 13.973 0.034 -32.745 1.00 96.25 336 TRP A O 1
ATOM 2545 N N . PRO A 1 337 ? 14.345 0.318 -34.946 1.00 97.12 337 PRO A N 1
ATOM 2546 C CA . PRO A 1 337 ? 15.751 -0.083 -34.855 1.00 97.12 337 PRO A CA 1
ATOM 2547 C C . PRO A 1 337 ? 16.575 0.896 -34.005 1.00 97.12 337 PRO A C 1
ATOM 2549 O O . PRO A 1 337 ? 17.320 0.489 -33.109 1.00 97.12 337 PRO A O 1
ATOM 2552 N N . GLY A 1 338 ? 16.384 2.202 -34.228 1.00 95.50 338 GLY A N 1
ATOM 2553 C CA . GLY A 1 338 ? 17.006 3.259 -33.428 1.00 95.50 338 GLY A CA 1
ATOM 2554 C C . GLY A 1 338 ? 16.525 3.267 -31.976 1.00 95.50 338 GLY A C 1
ATOM 2555 O O . GLY A 1 338 ? 17.331 3.439 -31.062 1.00 95.50 338 GLY A O 1
ATOM 2556 N N . ALA A 1 339 ? 15.236 3.004 -31.743 1.00 95.50 339 ALA A N 1
ATOM 2557 C CA . ALA A 1 339 ? 14.677 2.862 -30.399 1.00 95.50 339 ALA A CA 1
ATOM 2558 C C . ALA A 1 339 ? 15.279 1.667 -29.635 1.00 95.50 339 ALA A C 1
ATOM 2560 O O . ALA A 1 339 ? 15.637 1.811 -28.465 1.00 95.50 339 ALA A O 1
AT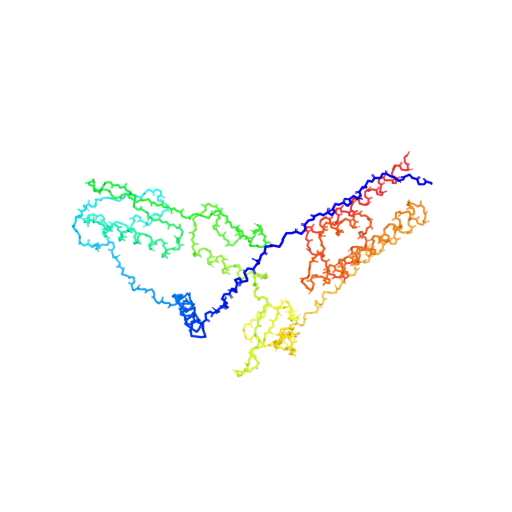OM 2561 N N . LEU A 1 340 ? 15.448 0.509 -30.288 1.00 94.94 340 LEU A N 1
ATOM 2562 C CA . LEU A 1 340 ? 16.046 -0.683 -29.677 1.00 94.94 340 LEU A CA 1
ATOM 2563 C C . LEU A 1 340 ? 17.508 -0.439 -29.278 1.00 94.94 340 LEU A C 1
ATOM 2565 O O . LEU A 1 340 ? 17.919 -0.785 -28.162 1.00 94.94 340 LEU A O 1
ATOM 2569 N N . ALA A 1 341 ? 18.274 0.211 -30.160 1.00 93.56 341 ALA A N 1
ATOM 2570 C CA . ALA A 1 341 ? 19.638 0.639 -29.870 1.00 93.56 341 ALA A CA 1
ATOM 2571 C C . ALA A 1 341 ? 19.677 1.631 -28.697 1.00 93.56 341 ALA A C 1
ATOM 2573 O O . ALA A 1 341 ? 20.462 1.457 -27.762 1.00 93.56 341 ALA A O 1
ATOM 2574 N N . ALA A 1 342 ? 18.783 2.622 -28.687 1.00 93.06 342 ALA A N 1
ATOM 2575 C CA . ALA A 1 342 ? 18.698 3.615 -27.624 1.00 93.06 342 ALA A CA 1
ATOM 2576 C C . ALA A 1 342 ? 18.359 2.994 -26.262 1.00 93.06 342 ALA A C 1
ATOM 2578 O O . ALA A 1 342 ? 19.018 3.307 -25.272 1.00 93.06 342 ALA A O 1
ATOM 2579 N N . GLN A 1 343 ? 17.388 2.077 -26.193 1.00 92.69 343 GLN A N 1
ATOM 2580 C CA . GLN A 1 343 ? 17.005 1.395 -24.949 1.00 92.69 343 GLN A CA 1
ATOM 2581 C C . GLN A 1 343 ? 18.198 0.722 -24.260 1.00 92.69 343 GLN A C 1
ATOM 2583 O O . GLN A 1 343 ? 18.339 0.800 -23.036 1.00 92.69 343 GLN A O 1
ATOM 2588 N N . HIS A 1 344 ? 19.069 0.079 -25.040 1.00 88.62 344 HIS A N 1
ATOM 2589 C CA . HIS A 1 344 ? 20.179 -0.719 -24.525 1.00 88.62 344 HIS A CA 1
ATOM 2590 C C . HIS A 1 344 ? 21.445 0.107 -24.289 1.00 88.62 344 HIS A C 1
ATOM 2592 O O . HIS A 1 344 ? 22.052 -0.012 -23.222 1.00 88.62 344 HIS A O 1
ATOM 2598 N N . LEU A 1 345 ? 21.800 1.008 -25.212 1.00 87.88 345 LEU A N 1
ATOM 2599 C CA . LEU A 1 345 ? 22.955 1.901 -25.058 1.00 87.88 345 LEU A CA 1
ATOM 2600 C C . LEU A 1 345 ? 22.727 2.925 -23.942 1.00 87.88 345 LEU A C 1
ATOM 2602 O O . LEU A 1 345 ? 23.617 3.192 -23.134 1.00 87.88 345 LEU A O 1
ATOM 2606 N N . LEU A 1 346 ? 21.509 3.460 -23.841 1.00 87.44 346 LEU A N 1
ATOM 2607 C CA . LEU A 1 346 ? 21.151 4.431 -22.812 1.00 87.44 346 LEU A CA 1
ATOM 2608 C C . LEU A 1 346 ? 20.618 3.769 -21.537 1.00 87.44 346 LEU A C 1
ATOM 2610 O O . LEU A 1 346 ? 20.454 4.471 -20.539 1.00 87.44 346 LEU A O 1
ATOM 2614 N N . ARG A 1 347 ? 20.385 2.449 -21.521 1.00 83.44 347 ARG A N 1
ATOM 2615 C CA . ARG A 1 347 ? 19.808 1.709 -20.378 1.00 83.44 347 ARG A CA 1
ATOM 2616 C C . ARG A 1 347 ? 18.513 2.347 -19.872 1.00 83.44 347 ARG A C 1
ATOM 2618 O O . ARG A 1 347 ? 18.297 2.482 -18.669 1.00 83.44 347 ARG A O 1
ATOM 2625 N N . HIS A 1 348 ? 17.684 2.798 -20.805 1.00 84.75 348 HIS A N 1
ATOM 2626 C CA . HIS A 1 348 ? 16.459 3.534 -20.520 1.00 84.75 348 HIS A CA 1
ATOM 2627 C C . HIS A 1 348 ? 15.273 2.743 -21.058 1.00 84.75 348 HIS A C 1
ATOM 2629 O O . HIS A 1 348 ? 15.234 2.415 -22.240 1.00 84.75 348 HIS A O 1
ATOM 2635 N N . LYS A 1 349 ? 14.320 2.405 -20.183 1.00 79.88 349 LYS A N 1
ATOM 2636 C CA . LYS A 1 349 ? 13.118 1.615 -20.514 1.00 79.88 349 LYS A CA 1
ATOM 2637 C C . LYS A 1 349 ? 13.381 0.214 -21.108 1.00 79.88 349 LYS A C 1
ATOM 2639 O O . LYS A 1 349 ? 12.569 -0.300 -21.871 1.00 79.88 349 LYS A O 1
ATOM 2644 N N . ASN A 1 350 ? 14.477 -0.441 -20.716 1.00 84.38 350 ASN A N 1
ATOM 2645 C CA . ASN A 1 350 ? 14.802 -1.825 -21.109 1.00 84.38 350 ASN A CA 1
ATOM 2646 C C . ASN A 1 350 ? 14.279 -2.909 -20.138 1.00 84.38 350 ASN A C 1
ATOM 2648 O O . ASN A 1 350 ? 14.382 -4.091 -20.437 1.00 84.38 350 ASN A O 1
ATOM 2652 N N . ARG A 1 351 ? 13.738 -2.524 -18.972 1.00 79.25 351 ARG A N 1
ATOM 2653 C CA . ARG A 1 351 ? 13.235 -3.453 -17.934 1.00 79.25 351 ARG A CA 1
ATOM 2654 C C . ARG A 1 351 ? 11.737 -3.335 -17.635 1.00 79.25 351 ARG A C 1
ATOM 2656 O O . ARG A 1 351 ? 11.195 -4.194 -16.954 1.00 79.25 351 ARG A O 1
ATOM 2663 N N . LYS A 1 352 ? 11.069 -2.274 -18.100 1.00 81.81 352 LYS A N 1
ATOM 2664 C CA . LYS A 1 352 ? 9.635 -2.059 -17.853 1.00 81.81 352 LYS A CA 1
ATOM 2665 C C . LYS A 1 352 ? 8.832 -2.975 -18.782 1.00 81.81 352 LYS A C 1
ATOM 2667 O O . LYS A 1 352 ? 8.866 -2.767 -19.992 1.00 81.81 352 LYS A O 1
ATOM 2672 N N . VAL A 1 353 ? 8.146 -3.972 -18.218 1.00 85.88 353 VAL A N 1
ATOM 2673 C CA . VAL A 1 353 ? 7.468 -5.039 -18.980 1.00 85.88 353 VAL A CA 1
ATOM 2674 C C . VAL A 1 353 ? 6.413 -4.470 -19.925 1.00 85.88 353 VAL A C 1
ATOM 26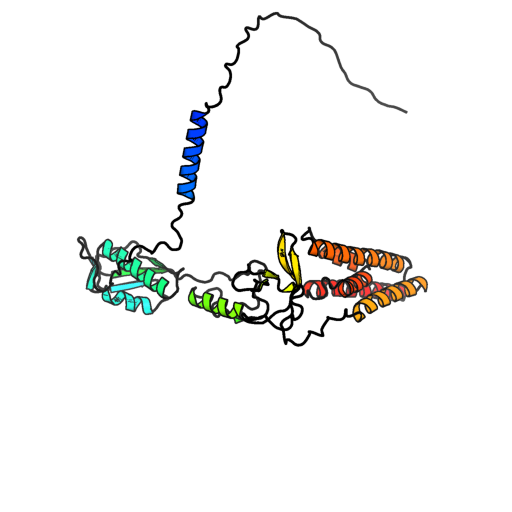76 O O . VAL A 1 353 ? 6.479 -4.727 -21.120 1.00 85.88 353 VAL A O 1
ATOM 2679 N N . GLU A 1 354 ? 5.513 -3.623 -19.426 1.00 87.44 354 GLU A N 1
ATOM 2680 C CA . GLU A 1 354 ? 4.442 -2.999 -20.225 1.00 87.44 354 GLU A CA 1
ATOM 2681 C C . GLU A 1 354 ? 4.980 -2.245 -21.450 1.00 87.44 354 GLU A C 1
ATOM 2683 O O . GLU A 1 354 ? 4.457 -2.353 -22.562 1.00 87.44 354 GLU A O 1
ATOM 2688 N N . PHE A 1 355 ? 6.084 -1.519 -21.257 1.00 91.75 355 PHE A N 1
ATOM 2689 C CA . PHE A 1 355 ? 6.749 -0.782 -22.326 1.00 91.75 355 PHE A CA 1
ATOM 2690 C C . PHE A 1 355 ? 7.373 -1.724 -23.359 1.00 91.75 355 PHE A C 1
ATOM 2692 O O . PHE A 1 355 ? 7.269 -1.487 -24.558 1.00 91.75 355 PHE A O 1
ATOM 2699 N N . GLN A 1 356 ? 8.015 -2.805 -22.908 1.00 93.31 356 GLN A N 1
ATOM 2700 C CA . GLN A 1 356 ? 8.627 -3.797 -23.792 1.00 93.31 356 GLN A CA 1
ATOM 2701 C C . GLN A 1 356 ? 7.577 -4.580 -24.588 1.00 93.31 356 GLN A C 1
ATOM 2703 O O . GLN A 1 356 ? 7.760 -4.767 -25.785 1.00 93.31 356 GLN A O 1
ATOM 2708 N N . VAL A 1 357 ? 6.455 -4.963 -23.971 1.00 92.69 357 VAL A N 1
ATOM 2709 C CA . VAL A 1 357 ? 5.332 -5.621 -24.662 1.00 92.69 357 VAL A CA 1
ATOM 2710 C C . VAL A 1 357 ? 4.804 -4.734 -25.789 1.00 92.69 357 VAL A C 1
ATOM 2712 O O . VAL A 1 357 ? 4.713 -5.173 -26.934 1.00 92.69 357 VAL A O 1
ATOM 2715 N N . THR A 1 358 ? 4.537 -3.460 -25.489 1.00 93.44 358 THR A N 1
ATOM 2716 C CA . THR A 1 358 ? 4.036 -2.501 -26.485 1.00 93.44 358 THR A CA 1
ATOM 2717 C C . THR A 1 358 ? 5.069 -2.259 -27.587 1.00 93.44 358 THR A C 1
ATOM 2719 O O . THR A 1 358 ? 4.735 -2.247 -28.769 1.00 93.44 358 THR A O 1
ATOM 2722 N N . PHE A 1 359 ? 6.349 -2.128 -27.227 1.00 95.69 359 PHE A N 1
ATOM 2723 C CA . PHE A 1 359 ? 7.440 -1.981 -28.188 1.00 95.69 359 PHE A CA 1
ATOM 2724 C C . PHE A 1 359 ? 7.528 -3.176 -29.150 1.00 95.69 359 PHE A C 1
ATOM 2726 O O . PHE A 1 359 ? 7.505 -2.982 -30.365 1.00 95.69 359 PHE A O 1
ATOM 2733 N N . TRP A 1 360 ? 7.561 -4.408 -28.643 1.00 95.62 360 TRP A N 1
ATOM 2734 C CA . TRP A 1 360 ? 7.632 -5.597 -29.495 1.00 95.62 360 TRP A CA 1
ATOM 2735 C C . TRP A 1 360 ? 6.384 -5.789 -30.361 1.00 95.62 360 TRP A C 1
ATOM 2737 O O . TRP A 1 360 ? 6.518 -6.214 -31.507 1.00 95.62 360 TRP A O 1
ATOM 2747 N N . ALA A 1 361 ? 5.201 -5.384 -29.888 1.00 95.75 361 ALA A N 1
ATOM 2748 C CA . ALA A 1 361 ? 4.001 -5.337 -30.721 1.00 95.75 361 ALA A CA 1
ATOM 2749 C C . ALA A 1 361 ? 4.171 -4.380 -31.920 1.00 95.75 361 ALA A C 1
ATOM 2751 O O . ALA A 1 361 ? 3.822 -4.743 -33.043 1.00 95.75 361 ALA A O 1
ATOM 2752 N N . THR A 1 362 ? 4.779 -3.198 -31.726 1.00 94.25 362 THR A N 1
ATOM 2753 C CA . THR A 1 362 ? 5.070 -2.276 -32.847 1.00 94.25 362 THR A CA 1
ATOM 2754 C C . THR A 1 362 ? 6.077 -2.850 -33.849 1.00 94.25 362 THR A C 1
ATOM 2756 O O . THR A 1 362 ? 5.911 -2.654 -35.054 1.00 94.25 362 THR A O 1
ATOM 2759 N N . VAL A 1 363 ? 7.090 -3.592 -33.380 1.00 95.06 363 VAL A N 1
ATOM 2760 C CA . VAL A 1 363 ? 8.073 -4.269 -34.245 1.00 95.06 363 VAL A CA 1
ATOM 2761 C C . VAL A 1 363 ? 7.396 -5.366 -35.068 1.00 95.06 363 VAL A C 1
ATOM 2763 O O . VAL A 1 363 ? 7.554 -5.402 -36.287 1.00 95.06 363 VAL A O 1
ATOM 2766 N N . ALA A 1 364 ? 6.601 -6.224 -34.422 1.00 95.12 364 ALA A N 1
ATOM 2767 C CA . ALA A 1 364 ? 5.869 -7.299 -35.085 1.00 95.12 364 ALA A CA 1
ATOM 2768 C C . ALA A 1 364 ? 4.910 -6.759 -36.156 1.00 95.12 364 ALA A C 1
ATOM 2770 O O . ALA A 1 364 ? 4.864 -7.288 -37.265 1.00 95.12 364 ALA A O 1
ATOM 2771 N N . LEU A 1 365 ? 4.208 -5.661 -35.859 1.00 95.00 365 LEU A N 1
ATOM 2772 C CA . LEU A 1 365 ? 3.319 -4.998 -36.809 1.00 95.00 365 LEU A CA 1
ATOM 2773 C C . LEU A 1 365 ? 4.079 -4.445 -38.026 1.00 95.00 365 LEU A C 1
ATOM 2775 O O . LEU A 1 365 ? 3.652 -4.667 -39.155 1.00 95.00 365 LEU A O 1
ATOM 2779 N N . ASN A 1 366 ? 5.232 -3.795 -37.823 1.00 93.69 366 ASN A N 1
ATOM 2780 C CA . ASN A 1 366 ? 6.077 -3.310 -38.923 1.00 93.69 366 ASN A CA 1
ATOM 2781 C C . ASN A 1 366 ? 6.541 -4.452 -39.840 1.00 93.69 366 ASN A C 1
ATOM 2783 O O . ASN A 1 366 ? 6.446 -4.348 -41.063 1.00 93.69 366 ASN A O 1
ATOM 2787 N N . ILE A 1 367 ? 7.015 -5.556 -39.254 1.00 91.06 367 ILE A N 1
ATOM 2788 C CA . ILE A 1 367 ? 7.451 -6.736 -40.011 1.00 91.06 367 ILE A CA 1
ATOM 2789 C C . ILE A 1 367 ? 6.270 -7.351 -40.773 1.00 91.06 367 ILE A C 1
ATOM 2791 O O . ILE A 1 367 ? 6.407 -7.665 -41.954 1.00 91.06 367 ILE A O 1
ATOM 2795 N N . GLY A 1 368 ? 5.105 -7.476 -40.129 1.00 91.62 368 GLY A N 1
ATOM 2796 C CA . GLY A 1 368 ? 3.888 -8.004 -40.743 1.00 91.62 368 GLY A CA 1
ATOM 2797 C C . GLY A 1 368 ? 3.421 -7.184 -41.947 1.00 91.62 368 GLY A C 1
ATOM 2798 O O . GLY A 1 368 ? 3.101 -7.759 -42.983 1.00 91.62 368 GLY A O 1
ATOM 2799 N N . VAL A 1 369 ? 3.457 -5.850 -41.855 1.00 90.56 369 VAL A N 1
ATOM 2800 C CA . VAL A 1 369 ? 3.110 -4.953 -42.972 1.00 90.56 369 VAL A CA 1
ATOM 2801 C C . VAL A 1 369 ? 4.069 -5.134 -44.149 1.00 90.56 369 VAL A C 1
ATOM 2803 O O . VAL A 1 369 ? 3.625 -5.245 -45.290 1.00 90.56 369 VAL A O 1
ATOM 2806 N N . VAL A 1 370 ? 5.378 -5.214 -43.891 1.00 87.00 370 VAL A N 1
ATOM 2807 C CA . VAL A 1 370 ? 6.382 -5.437 -44.945 1.00 87.00 370 VAL A CA 1
ATOM 2808 C C . VAL A 1 370 ? 6.218 -6.815 -45.595 1.00 87.00 370 VAL A C 1
ATOM 2810 O O . VAL A 1 370 ? 6.312 -6.934 -46.818 1.00 87.00 370 VAL A O 1
ATOM 2813 N N . ALA A 1 371 ? 5.946 -7.853 -44.801 1.00 87.06 371 ALA A N 1
ATOM 2814 C CA . ALA A 1 371 ? 5.702 -9.200 -45.304 1.00 87.06 371 ALA A CA 1
ATOM 2815 C C . ALA A 1 371 ? 4.440 -9.259 -46.177 1.00 87.06 371 ALA A C 1
ATOM 2817 O O . ALA A 1 371 ? 4.500 -9.778 -47.290 1.00 87.06 371 ALA A O 1
ATOM 2818 N N . LEU A 1 372 ? 3.336 -8.663 -45.712 1.00 89.06 372 LEU A N 1
ATOM 2819 C CA . LEU A 1 372 ? 2.072 -8.594 -46.445 1.00 89.06 372 LEU A CA 1
ATOM 2820 C C . LEU A 1 372 ? 2.229 -7.839 -47.772 1.00 89.06 372 LEU A C 1
ATOM 2822 O O . LEU A 1 372 ? 1.776 -8.309 -48.815 1.00 89.06 372 LEU A O 1
ATOM 2826 N N . TRP A 1 373 ? 2.912 -6.692 -47.745 1.00 86.56 373 TRP A N 1
ATOM 2827 C CA . TRP A 1 373 ? 3.227 -5.913 -48.943 1.00 86.56 373 TRP A CA 1
ATOM 2828 C C . TRP A 1 373 ? 3.972 -6.759 -49.975 1.00 86.56 373 TRP A C 1
ATOM 2830 O O . TRP A 1 373 ? 3.594 -6.791 -51.144 1.00 86.56 373 TRP A O 1
ATOM 2840 N N . LYS A 1 374 ? 4.996 -7.501 -49.536 1.00 82.75 374 LYS A N 1
ATOM 2841 C CA . LYS A 1 374 ? 5.751 -8.394 -50.416 1.00 82.75 374 LYS A CA 1
ATOM 2842 C C . LYS A 1 374 ? 4.865 -9.495 -50.997 1.00 82.75 374 LYS A C 1
ATOM 2844 O O . LYS A 1 374 ? 4.932 -9.709 -52.199 1.00 82.75 374 LYS A O 1
ATOM 2849 N N . THR A 1 375 ? 4.032 -10.148 -50.181 1.00 85.06 375 THR A N 1
ATOM 2850 C CA . THR A 1 375 ? 3.135 -11.211 -50.663 1.00 85.06 375 THR A CA 1
ATOM 2851 C C . THR A 1 375 ? 2.122 -10.709 -51.687 1.00 85.06 375 THR A C 1
ATOM 2853 O O . THR A 1 375 ? 1.864 -11.412 -52.654 1.00 85.06 375 THR A O 1
ATOM 2856 N N . LEU A 1 376 ? 1.598 -9.490 -51.513 1.00 85.31 376 LEU A N 1
ATOM 2857 C CA . LEU A 1 376 ? 0.625 -8.875 -52.424 1.00 85.31 376 LEU A CA 1
ATOM 2858 C C . LEU A 1 376 ? 1.239 -8.388 -53.742 1.00 85.31 376 LEU A C 1
ATOM 2860 O O . LEU A 1 376 ? 0.524 -8.261 -54.722 1.00 85.31 376 LEU A O 1
ATOM 2864 N N . LEU A 1 377 ? 2.537 -8.083 -53.763 1.00 78.31 377 LEU A N 1
ATOM 2865 C CA . LEU A 1 377 ? 3.271 -7.732 -54.986 1.00 78.31 377 LEU A CA 1
ATOM 2866 C C . LEU A 1 377 ? 3.814 -8.952 -55.733 1.00 78.31 377 LEU A C 1
ATOM 2868 O O . LEU A 1 377 ? 4.171 -8.837 -56.902 1.00 78.31 377 LEU A O 1
ATOM 2872 N N . SER A 1 378 ? 3.955 -10.085 -55.042 1.00 67.06 378 SER A N 1
ATOM 2873 C CA . SER A 1 378 ? 4.405 -11.353 -55.625 1.00 67.06 378 SER A CA 1
ATOM 2874 C C . SER A 1 378 ? 3.268 -12.278 -56.068 1.00 67.06 378 SER A C 1
ATOM 2876 O O . SER A 1 378 ? 3.554 -13.298 -56.691 1.00 67.06 378 SER A O 1
ATOM 2878 N N . ALA A 1 379 ? 2.028 -11.963 -55.689 1.00 60.56 379 ALA A N 1
ATOM 2879 C CA . ALA A 1 379 ? 0.800 -12.601 -56.160 1.00 60.56 379 ALA A CA 1
ATOM 2880 C C . ALA A 1 379 ? 0.225 -11.779 -57.316 1.00 60.56 379 ALA A C 1
ATOM 2882 O O . ALA A 1 379 ? -0.320 -12.405 -58.251 1.00 60.56 379 ALA A O 1
#

Radius of gyration: 38.41 Å; chains: 1; bounding box: 74×90×101 Å

Organism: NCBI:txid105219